Protein AF-A0A7G8D6Y9-F1 (afdb_monomer)

Solvent-accessible surface area (backbone atoms only — not comparable to full-atom values): 21996 Å² total; per-residue (Å²): 134,82,81,76,48,74,66,58,39,53,52,41,44,50,53,34,48,52,53,15,51,52,45,22,53,54,42,26,56,59,36,45,75,80,42,60,58,87,63,19,45,61,52,11,48,50,51,14,50,51,45,34,52,53,37,37,20,60,61,46,34,21,85,34,38,72,64,38,78,66,56,67,65,56,56,54,51,50,52,52,51,39,55,50,46,70,64,46,48,74,77,70,55,65,88,87,54,53,66,72,60,49,51,49,49,69,60,47,50,53,53,52,52,48,50,54,50,50,53,51,49,30,53,52,43,29,46,46,71,78,40,78,46,79,53,40,33,34,32,55,53,32,3,58,38,70,31,26,25,52,38,49,53,51,36,39,76,70,68,48,33,42,32,37,21,36,26,73,62,27,89,36,18,68,61,34,48,55,54,49,55,58,47,31,77,82,38,73,80,55,44,69,25,46,26,45,65,70,46,40,16,47,55,64,34,68,48,89,70,24,72,91,46,31,49,99,86,30,22,25,65,39,46,70,67,55,53,48,55,55,49,72,50,58,84,83,37,68,69,48,48,55,48,54,52,34,51,41,48,35,52,53,29,45,50,49,56,46,31,75,74,56,54,92,57,76,33,32,38,42,24,49,96,51,45,45,51,31,65,54,46,32,51,50,51,59,77,42,19,76,90,64,41,43,47,31,42,70,43,54,44,52,75,83,54,53,86,60,62,70,70,57,56,56,49,24,54,77,68,43,11,56,59,54,34,52,54,41,34,53,32,26,64,63,42,50,66,55,42,49,73,71,69,29,33,30,40,65,29,23,37,43,58,48,44,57,74,51,42,35,64,66,60,35,54,20,36,50,58,44,47,17,33,48,80,88,52,90,82,40,45,62,22,37,40,45,41,50,32,15,44,76,63,83,72,71,37,50,85,65,36,28,52,83,50,36,69,62,58,59,34,75,40,20,44,44,22,38,54,40,39,75,78,105

Secondary structure (DSSP, 8-state):
-----HHHHHHHHHHHHHHHHHHHHHHHHHHHTTS-HHHHHHHHHHHHHHHHHHHIIIIITHHHHTTPPPPHHHHHHHHHHHHHHHHHHHHHS-TTS-HHHHHHHHHHHHHHHHHHHHHHHHHHHHHHHH----PEEEEEEETS-HHHHHHHHHHHHTT--SEEEE-TTSTTHHHHHHHHHHHHHH-TT-EEEEEE--SSSB-SS-GGG-TTTB-TTSBB---HHHHHHHHHS-TT-HHHHHHHHHHHHHHHHHHHHHHHHHTTPPEEEEEGGGGGGSHHHHHHHHTTTTTTTEEEE-----PPPSS--HHHHHHHHHTTHHHHHHHHHHHHHHHHHHHHHTT-B-BS-EESSTTTT--SSHHHHHHHHHHHTPPPPTT-BPPEEEE----S--S-GGGGT-TTTHHHHT-THHHHHHHHHHH-

Sequence (424 aa):
MIPSTLSSRLSLYGLVGVAAAAVHALVLLALGLVMPLWLANPLAFLAASLAGYLGHARFTFRQETGGQRFARRWLVIQYAINLTVSGVLPLALPNSLGEPVRVAILVFTPTALNALIWSRAARFSRRRRDHLITPLRHADDLGLSPATNKAILELASLGRLDSSSLLVNGPVAAEGFHAWQKLKQTHPQLQICLHLCLTEGPSSADPALLPDLVDAHGYLKRSFGQWLLLSLLPRRHPSRIRIEKQLGLEIDAQIQKFRNFCADAPIHLDGHQHIHLVPIVLKAALARAADNGITWMRLTEEPLPTGLPLRFWGDAIRQLGLLKWLVLQLLSRKARPAIHRCGLASNQSFAGVLFTGQMAGAPMLAAWKELSSADPQPGSTPPLLLAHPAGPLDIDLATVGFAVSQPFAASTWRQREWRALQDL

Structure (mmCIF, N/CA/C/O backbone):
data_AF-A0A7G8D6Y9-F1
#
_entry.id   AF-A0A7G8D6Y9-F1
#
loop_
_atom_site.group_PDB
_atom_site.id
_atom_site.type_symbol
_atom_site.label_atom_id
_atom_site.label_alt_id
_atom_site.label_comp_id
_atom_site.label_asym_id
_atom_site.label_entity_id
_atom_site.label_seq_id
_atom_site.pdbx_PDB_ins_code
_atom_site.Cartn_x
_atom_site.Cartn_y
_atom_site.Cartn_z
_atom_site.occupancy
_atom_site.B_iso_or_equiv
_atom_site.auth_seq_id
_atom_site.auth_comp_id
_atom_site.auth_asym_id
_atom_site.auth_atom_id
_atom_site.pdbx_PDB_model_num
ATOM 1 N N . MET A 1 1 ? -22.930 3.797 35.785 1.00 41.94 1 MET A N 1
ATOM 2 C CA . MET A 1 1 ? -21.495 3.461 35.624 1.00 41.94 1 MET A CA 1
ATOM 3 C C . MET A 1 1 ? -20.682 4.595 36.218 1.00 41.94 1 MET A C 1
ATOM 5 O O . MET A 1 1 ? -20.773 5.703 35.715 1.00 41.94 1 MET A O 1
ATOM 9 N N . ILE A 1 2 ? -19.973 4.347 37.318 1.00 40.03 2 ILE A N 1
ATOM 10 C CA . ILE A 1 2 ? -19.264 5.398 38.060 1.00 40.03 2 ILE A CA 1
ATOM 11 C C . ILE A 1 2 ? -17.966 5.742 37.301 1.00 40.03 2 ILE A C 1
ATOM 13 O O . ILE A 1 2 ? -17.202 4.822 36.987 1.00 40.03 2 ILE A O 1
ATOM 17 N N . PRO A 1 3 ? -17.703 7.014 36.951 1.00 48.34 3 PRO A N 1
ATOM 18 C CA . PRO A 1 3 ? -16.403 7.419 36.424 1.00 48.34 3 PRO A CA 1
ATOM 19 C C . PRO A 1 3 ? -15.329 7.088 37.466 1.00 48.34 3 PRO A C 1
ATOM 21 O O . PRO A 1 3 ? -15.433 7.488 38.623 1.00 48.34 3 PRO A O 1
ATOM 24 N N . SER A 1 4 ? -14.317 6.305 37.085 1.00 59.28 4 SER A N 1
ATOM 25 C CA . SER A 1 4 ? -13.242 5.940 38.009 1.00 59.28 4 SER A CA 1
ATOM 26 C C . SER A 1 4 ? -12.487 7.213 38.393 1.00 59.28 4 SER A C 1
ATOM 28 O O . SER A 1 4 ? -11.866 7.832 37.525 1.00 59.28 4 SER A O 1
ATOM 30 N N . THR A 1 5 ? -12.518 7.613 39.664 1.00 74.94 5 THR A N 1
ATOM 31 C CA . THR A 1 5 ? -11.655 8.689 40.167 1.00 74.94 5 THR A CA 1
ATOM 32 C C . THR A 1 5 ? -10.188 8.309 39.943 1.00 74.94 5 THR A C 1
ATOM 34 O O . THR A 1 5 ? -9.851 7.121 39.916 1.00 74.94 5 THR A O 1
ATOM 37 N N . LEU A 1 6 ? -9.296 9.295 39.795 1.00 75.19 6 LEU A N 1
ATOM 38 C CA . LEU A 1 6 ? -7.853 9.053 39.640 1.00 75.19 6 LEU A CA 1
ATOM 39 C C . LEU A 1 6 ? -7.327 8.093 40.726 1.00 75.19 6 LEU A C 1
ATOM 41 O O . LEU A 1 6 ? -6.599 7.154 40.415 1.00 75.19 6 LEU A O 1
ATOM 45 N N . SER A 1 7 ? -7.804 8.263 41.963 1.00 77.50 7 SER A N 1
ATOM 46 C CA . SER A 1 7 ? -7.517 7.385 43.102 1.00 77.50 7 SER A CA 1
ATOM 47 C C . SER A 1 7 ? -7.891 5.919 42.832 1.00 77.50 7 SER A C 1
ATOM 49 O O . SER A 1 7 ? -7.029 5.046 42.887 1.00 77.50 7 SER A O 1
ATOM 51 N N . SER A 1 8 ? -9.130 5.639 42.406 1.00 82.12 8 SER A N 1
ATOM 52 C CA . SER A 1 8 ? -9.562 4.264 42.095 1.00 82.12 8 SER A CA 1
ATOM 53 C C . SER A 1 8 ? -8.742 3.606 40.976 1.00 82.12 8 SER A C 1
ATOM 55 O O . SER A 1 8 ? -8.470 2.405 41.015 1.00 82.12 8 SER A O 1
ATOM 57 N N . ARG A 1 9 ? -8.289 4.392 39.991 1.00 82.44 9 ARG A N 1
ATOM 58 C CA . ARG A 1 9 ? -7.438 3.908 38.898 1.00 82.44 9 ARG A CA 1
ATOM 59 C C . ARG A 1 9 ? -6.043 3.538 39.390 1.00 82.44 9 ARG A C 1
ATOM 61 O O . ARG A 1 9 ? -5.530 2.496 38.986 1.00 82.44 9 ARG A O 1
ATOM 68 N N . LEU A 1 10 ? -5.450 4.360 40.256 1.00 84.50 10 LEU A N 1
ATOM 69 C CA . LEU A 1 10 ? -4.170 4.057 40.896 1.00 84.50 10 LEU A CA 1
ATOM 70 C C . LEU A 1 10 ? -4.265 2.789 41.752 1.00 84.50 10 LEU A C 1
ATOM 72 O O . LEU A 1 10 ? -3.408 1.917 41.623 1.00 84.50 10 LEU A O 1
ATOM 76 N N . SER A 1 11 ? -5.333 2.629 42.539 1.00 87.56 11 SER A N 1
ATOM 77 C CA . SER A 1 11 ? -5.555 1.418 43.340 1.00 87.56 11 SER A CA 1
ATOM 78 C C . SER A 1 11 ? -5.666 0.162 42.471 1.00 87.56 11 SER A C 1
ATOM 80 O O . SER A 1 11 ? -4.997 -0.835 42.734 1.00 87.56 11 SER A O 1
ATOM 82 N N . LEU A 1 12 ? -6.456 0.211 41.391 1.00 87.81 12 LEU A N 1
ATOM 83 C CA . LEU A 1 12 ? -6.588 -0.912 40.458 1.00 87.81 12 LEU A CA 1
ATOM 84 C C . LEU A 1 12 ? -5.283 -1.214 39.717 1.00 87.81 12 LEU A C 1
ATOM 86 O O . LEU A 1 12 ? -4.982 -2.378 39.465 1.00 87.81 12 LEU A O 1
ATOM 90 N N . TYR A 1 13 ? -4.514 -0.187 39.346 1.00 89.19 13 TYR A N 1
ATOM 91 C CA . TYR A 1 13 ? -3.198 -0.376 38.739 1.00 89.19 13 TYR A CA 1
ATOM 92 C C . TYR A 1 13 ? -2.253 -1.099 39.708 1.00 89.19 13 TYR A C 1
ATOM 94 O O . TYR A 1 13 ? -1.625 -2.083 39.320 1.00 89.19 13 TYR A O 1
ATOM 102 N N . GLY A 1 14 ? -2.208 -0.659 40.971 1.00 88.50 14 GLY A N 1
ATOM 103 C CA . GLY A 1 14 ? -1.413 -1.289 42.024 1.00 88.50 14 GLY A CA 1
ATOM 104 C C . GLY A 1 14 ? -1.797 -2.750 42.259 1.00 88.50 14 GLY A C 1
ATOM 105 O O . GLY A 1 14 ? -0.924 -3.613 42.267 1.00 88.50 14 GLY A O 1
ATOM 106 N N . LEU A 1 15 ? -3.096 -3.052 42.354 1.00 92.69 15 LEU A N 1
ATOM 107 C CA . LEU A 1 15 ? -3.588 -4.418 42.570 1.00 92.69 15 LEU A CA 1
ATOM 108 C C . LEU A 1 15 ? -3.214 -5.358 41.415 1.00 92.69 15 LEU A C 1
ATOM 110 O O . LEU A 1 15 ? -2.741 -6.470 41.650 1.00 92.69 15 LEU A O 1
ATOM 114 N N . VAL A 1 16 ? -3.361 -4.903 40.165 1.00 91.62 16 VAL A N 1
ATOM 115 C CA . VAL A 1 16 ? -2.904 -5.669 38.992 1.00 91.62 16 VAL A CA 1
ATOM 116 C C . VAL A 1 16 ? -1.384 -5.868 39.025 1.00 91.62 16 VAL A C 1
ATOM 118 O O . VAL A 1 16 ? -0.911 -6.955 38.696 1.00 91.62 16 VAL A O 1
ATOM 121 N N . GLY A 1 17 ? -0.624 -4.858 39.458 1.00 90.62 17 GLY A N 1
ATOM 122 C CA . GLY A 1 17 ? 0.826 -4.953 39.638 1.00 90.62 17 GLY A CA 1
ATOM 123 C C . GLY A 1 17 ? 1.236 -6.017 40.661 1.00 90.62 17 GLY A C 1
ATOM 124 O O . GLY A 1 17 ? 2.097 -6.842 40.364 1.00 90.62 17 GLY A O 1
ATOM 125 N N . VAL A 1 18 ? 0.576 -6.061 41.824 1.00 92.12 18 VAL A N 1
ATOM 126 C CA . VAL A 1 18 ? 0.811 -7.086 42.860 1.00 92.12 18 VAL A CA 1
ATOM 127 C C . VAL A 1 18 ? 0.503 -8.485 42.325 1.00 92.12 18 VAL A C 1
ATOM 129 O O . VAL A 1 18 ? 1.306 -9.401 42.494 1.00 92.12 18 VAL A O 1
ATOM 132 N N . ALA A 1 19 ? -0.618 -8.651 41.619 1.00 92.94 19 ALA A N 1
ATOM 133 C CA . ALA A 1 19 ? -0.965 -9.930 41.007 1.00 92.94 19 ALA A CA 1
ATOM 134 C C . ALA A 1 19 ? 0.077 -10.372 39.961 1.00 92.94 19 ALA A C 1
ATOM 136 O O . ALA A 1 19 ? 0.481 -11.533 39.943 1.00 92.94 19 ALA A O 1
ATOM 137 N N . ALA A 1 20 ? 0.559 -9.451 39.120 1.00 92.44 20 ALA A N 1
ATOM 138 C CA . ALA A 1 20 ? 1.613 -9.740 38.149 1.00 92.44 20 ALA A CA 1
ATOM 139 C C . ALA A 1 20 ? 2.939 -10.134 38.829 1.00 92.44 20 ALA A C 1
ATOM 141 O O . ALA A 1 20 ? 3.606 -11.059 38.366 1.00 92.44 20 ALA A O 1
ATOM 142 N N . ALA A 1 21 ? 3.296 -9.492 39.946 1.00 90.44 21 ALA A N 1
ATOM 143 C CA . ALA A 1 21 ? 4.471 -9.853 40.740 1.00 90.44 21 ALA A CA 1
ATOM 144 C C . ALA A 1 21 ? 4.339 -11.246 41.382 1.00 90.44 21 ALA A C 1
ATOM 146 O O . ALA A 1 21 ? 5.299 -12.015 41.383 1.00 90.44 21 ALA A O 1
ATOM 147 N N . ALA A 1 22 ? 3.147 -11.617 41.859 1.00 93.25 22 ALA A N 1
ATOM 148 C CA . ALA A 1 22 ? 2.888 -12.966 42.360 1.00 93.25 22 ALA A CA 1
ATOM 149 C C . ALA A 1 22 ? 3.036 -14.022 41.249 1.00 93.25 22 ALA A C 1
ATOM 151 O O . ALA A 1 22 ? 3.679 -15.050 41.456 1.00 93.25 22 ALA A O 1
ATOM 152 N N . VAL A 1 23 ? 2.519 -13.743 40.043 1.00 94.38 23 VAL A N 1
ATOM 153 C CA . VAL A 1 23 ? 2.717 -14.606 38.864 1.00 94.38 23 VAL A CA 1
ATOM 154 C C . VAL A 1 23 ? 4.202 -14.751 38.533 1.00 94.38 23 VAL A C 1
ATOM 156 O O . VAL A 1 23 ? 4.654 -15.867 38.288 1.00 94.38 23 VAL A O 1
ATOM 159 N N . HIS A 1 24 ? 4.971 -13.656 38.570 1.00 93.81 24 HIS A N 1
ATOM 160 C CA . HIS A 1 24 ? 6.421 -13.706 38.381 1.00 93.81 24 HIS A CA 1
ATOM 161 C C . HIS A 1 24 ? 7.084 -14.677 39.361 1.00 93.81 24 HIS A C 1
ATOM 163 O O . HIS A 1 24 ? 7.788 -15.591 38.943 1.00 93.81 24 HIS A O 1
ATOM 169 N N . ALA A 1 25 ? 6.838 -14.493 40.662 1.00 92.25 25 ALA A N 1
ATOM 170 C CA . ALA A 1 25 ? 7.459 -15.289 41.713 1.00 92.25 25 ALA A CA 1
ATOM 171 C C . ALA A 1 25 ? 7.123 -16.782 41.575 1.00 92.25 25 ALA A C 1
ATOM 173 O O . ALA A 1 25 ? 8.022 -17.618 41.611 1.00 92.25 25 ALA A O 1
ATOM 174 N N . LEU A 1 26 ? 5.849 -17.116 41.349 1.00 95.75 26 LEU A N 1
ATOM 175 C CA . LEU A 1 26 ? 5.402 -18.503 41.210 1.00 95.75 26 LEU A CA 1
ATOM 176 C C . LEU A 1 26 ? 6.003 -19.188 39.977 1.00 95.75 26 LEU A C 1
ATOM 178 O O . LEU A 1 26 ? 6.491 -20.312 40.079 1.00 95.75 26 LEU A O 1
ATOM 182 N N . VAL A 1 27 ? 6.002 -18.516 38.821 1.00 94.00 27 VAL A N 1
ATOM 183 C CA . VAL A 1 27 ? 6.564 -19.081 37.584 1.00 94.00 27 VAL A CA 1
ATOM 184 C C . VAL A 1 27 ? 8.082 -19.211 37.686 1.00 94.00 27 VAL A C 1
ATOM 186 O O . VAL A 1 27 ? 8.628 -20.219 37.247 1.00 94.00 27 VAL A O 1
ATOM 189 N N . LEU A 1 28 ? 8.765 -18.239 38.298 1.00 94.31 28 LEU A N 1
ATOM 190 C CA . LEU A 1 28 ? 10.210 -18.302 38.514 1.00 94.31 28 LEU A CA 1
ATOM 191 C C . LEU A 1 28 ? 10.593 -19.484 39.407 1.00 94.31 28 LEU A C 1
ATOM 193 O O . LEU A 1 28 ? 11.504 -20.228 39.054 1.00 94.31 28 LEU A O 1
ATOM 197 N N . LEU A 1 29 ? 9.886 -19.676 40.526 1.00 94.19 29 LEU A N 1
ATOM 198 C CA . LEU A 1 29 ? 10.114 -20.810 41.422 1.00 94.19 29 LEU A CA 1
ATOM 199 C C . LEU A 1 29 ? 9.868 -22.138 40.702 1.00 94.19 29 LEU A C 1
ATOM 201 O O . LEU A 1 29 ? 10.716 -23.018 40.766 1.00 94.19 29 LEU A O 1
ATOM 205 N N . ALA A 1 30 ? 8.758 -22.266 39.970 1.00 94.94 30 ALA A N 1
ATOM 206 C CA . A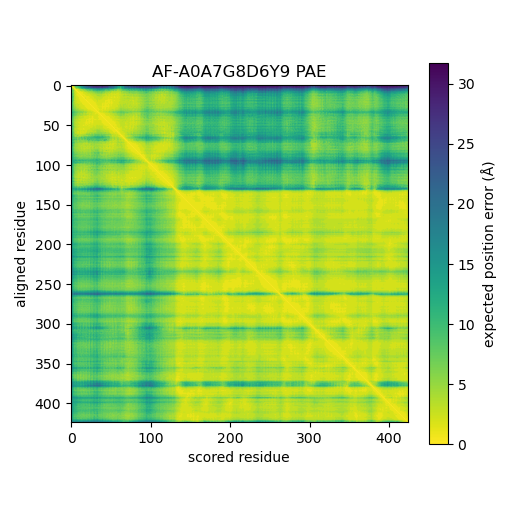LA A 1 30 ? 8.422 -23.495 39.254 1.00 94.94 30 ALA A CA 1
ATOM 207 C C . ALA A 1 30 ? 9.428 -23.830 38.139 1.00 94.94 30 ALA A C 1
ATOM 209 O O . ALA A 1 30 ? 9.890 -24.965 38.045 1.00 94.94 30 ALA A O 1
ATOM 210 N N . LEU A 1 31 ? 9.797 -22.853 37.303 1.00 94.38 31 LEU A N 1
ATOM 211 C CA . LEU A 1 31 ? 10.774 -23.061 36.230 1.00 94.38 31 LEU A CA 1
ATOM 212 C C . LEU A 1 31 ? 12.187 -23.273 36.782 1.00 94.38 31 LEU A C 1
ATOM 214 O O . LEU A 1 31 ? 12.927 -24.087 36.239 1.00 94.38 31 LEU A O 1
ATOM 218 N N . GLY A 1 32 ? 12.550 -22.607 37.879 1.00 93.06 32 GLY A N 1
ATOM 219 C CA . GLY A 1 32 ? 13.843 -22.777 38.545 1.00 93.06 32 GLY A CA 1
ATOM 220 C C . GLY A 1 32 ? 14.113 -24.204 39.037 1.00 93.06 32 GLY A C 1
ATOM 221 O O . GLY A 1 32 ? 15.271 -24.562 39.226 1.00 93.06 32 GLY A O 1
ATOM 222 N N . LEU A 1 33 ? 13.073 -25.035 39.188 1.00 95.44 33 LEU A N 1
ATOM 223 C CA . LEU A 1 33 ? 13.215 -26.464 39.498 1.00 95.44 33 LEU A CA 1
ATOM 224 C C . LEU A 1 33 ? 13.700 -27.298 38.303 1.00 95.44 33 LEU A C 1
ATOM 226 O O . LEU A 1 33 ? 14.239 -28.383 38.502 1.00 95.44 33 LEU A O 1
ATOM 230 N N . VAL A 1 34 ? 13.485 -26.828 37.070 1.00 96.19 34 VAL A N 1
ATOM 231 C CA . VAL A 1 34 ? 13.711 -27.608 35.837 1.00 96.19 34 VAL A CA 1
ATOM 232 C C . VAL A 1 34 ? 14.691 -26.954 34.861 1.00 96.19 34 VAL A C 1
ATOM 234 O O . VAL A 1 34 ? 15.109 -27.590 33.897 1.00 96.19 34 VAL A O 1
ATOM 237 N N . MET A 1 35 ? 15.059 -25.688 35.071 1.00 95.25 35 MET A N 1
ATOM 238 C CA . MET A 1 35 ? 15.987 -24.953 34.210 1.00 95.25 35 MET A CA 1
ATOM 239 C C . MET A 1 35 ? 16.761 -23.886 35.001 1.00 95.25 35 MET A C 1
ATOM 241 O O . MET A 1 35 ? 16.292 -23.431 36.046 1.00 95.25 35 MET A O 1
ATOM 245 N N . PRO A 1 36 ? 17.936 -23.441 34.520 1.00 94.75 36 PRO A N 1
ATOM 246 C CA . PRO A 1 36 ? 18.732 -22.452 35.236 1.00 94.75 36 PRO A CA 1
ATOM 247 C C . PRO A 1 36 ? 18.025 -21.091 35.323 1.00 94.75 36 PRO A C 1
ATOM 249 O O . PRO A 1 36 ? 17.314 -20.675 34.404 1.00 94.75 36 PRO A O 1
ATOM 252 N N . LEU A 1 37 ? 18.280 -20.353 36.410 1.00 89.25 37 LEU A N 1
ATOM 253 C CA . LEU A 1 37 ? 17.609 -19.079 36.710 1.00 89.25 37 LEU A CA 1
ATOM 254 C C . LEU A 1 37 ? 17.765 -18.021 35.611 1.00 89.25 37 LEU A C 1
ATOM 256 O O . LEU A 1 37 ? 16.837 -17.251 35.376 1.00 89.25 37 LEU A O 1
ATOM 260 N N . TRP A 1 38 ? 18.899 -17.998 34.905 1.00 86.69 38 TRP A N 1
ATOM 261 C CA . TRP A 1 38 ? 19.117 -17.055 33.803 1.00 86.69 38 TRP A CA 1
ATOM 262 C C . TRP A 1 38 ? 18.139 -17.272 32.636 1.00 86.69 38 TRP A C 1
ATOM 264 O O . TRP A 1 38 ? 17.837 -16.322 31.917 1.00 86.69 38 TRP A O 1
ATOM 274 N N . LEU A 1 39 ? 17.606 -18.490 32.479 1.00 88.31 39 LEU A N 1
ATOM 275 C CA . LEU A 1 39 ? 16.579 -18.830 31.494 1.00 88.31 39 LEU A CA 1
ATOM 276 C C . LEU A 1 39 ? 15.163 -18.744 32.087 1.00 88.31 39 LEU A C 1
ATOM 278 O O . LEU A 1 39 ? 14.251 -18.235 31.435 1.00 88.31 39 LEU A O 1
ATOM 282 N N . ALA A 1 40 ? 14.981 -19.185 33.336 1.00 89.88 40 ALA A N 1
ATOM 283 C CA . ALA A 1 40 ? 13.693 -19.136 34.029 1.00 89.88 40 ALA A CA 1
ATOM 284 C C . ALA A 1 40 ? 13.193 -17.696 34.249 1.00 89.88 40 ALA A C 1
ATOM 286 O O . ALA A 1 40 ? 12.002 -17.423 34.099 1.00 89.88 40 ALA A O 1
ATOM 287 N N . ASN A 1 41 ? 14.093 -16.762 34.572 1.00 88.94 41 ASN A N 1
ATOM 288 C CA . ASN A 1 41 ? 13.740 -15.388 34.927 1.00 88.94 41 ASN A CA 1
ATOM 289 C C . ASN A 1 41 ? 13.102 -14.596 33.766 1.00 88.94 41 ASN A C 1
ATOM 291 O O . ASN A 1 41 ? 12.006 -14.070 33.959 1.00 88.94 41 ASN A O 1
ATOM 295 N N . PRO A 1 42 ? 13.660 -14.565 32.537 1.00 88.12 42 PRO A N 1
ATOM 296 C CA . PRO A 1 42 ? 12.975 -13.956 31.392 1.00 88.12 42 PRO A CA 1
ATOM 297 C C . PRO A 1 42 ? 11.589 -14.559 31.104 1.00 88.12 42 PRO A C 1
ATOM 299 O O . PRO A 1 42 ? 10.652 -13.832 30.774 1.00 88.12 42 PRO A O 1
ATOM 302 N N . LEU A 1 43 ? 11.422 -15.878 31.268 1.00 90.44 43 LEU A N 1
ATOM 303 C CA . LEU A 1 43 ? 10.140 -16.560 31.044 1.00 90.44 43 LEU A CA 1
ATOM 304 C C . LEU A 1 43 ? 9.098 -16.217 32.119 1.00 90.44 43 LEU A C 1
ATOM 306 O O . LEU A 1 43 ? 7.943 -15.932 31.793 1.00 90.44 43 LEU A O 1
ATOM 310 N N . ALA A 1 44 ? 9.504 -16.170 33.387 1.00 89.25 44 ALA A N 1
ATOM 311 C CA . ALA A 1 44 ? 8.665 -15.690 34.482 1.00 89.25 44 ALA A CA 1
ATOM 312 C C . ALA A 1 44 ? 8.263 -14.221 34.283 1.00 89.25 44 ALA A C 1
ATOM 314 O O . ALA A 1 44 ? 7.107 -13.843 34.497 1.00 89.25 44 ALA A O 1
ATOM 315 N N . PHE A 1 45 ? 9.186 -13.401 33.780 1.00 89.81 45 PHE A N 1
ATOM 316 C CA . PHE A 1 45 ? 8.937 -12.009 33.422 1.00 89.81 45 PHE A CA 1
ATOM 317 C C . PHE A 1 45 ? 7.930 -11.855 32.277 1.00 89.81 45 PHE A C 1
ATOM 319 O O . PHE A 1 45 ? 7.049 -10.987 32.322 1.00 89.81 45 PHE A O 1
ATOM 326 N N . LEU A 1 46 ? 7.993 -12.731 31.272 1.00 90.44 46 LEU A N 1
ATOM 327 C CA . LEU A 1 46 ? 7.002 -12.784 30.199 1.00 90.44 46 LEU A CA 1
ATOM 328 C C . LEU A 1 46 ? 5.611 -13.147 30.741 1.00 90.44 46 LEU A C 1
ATOM 330 O O . LEU A 1 46 ? 4.626 -12.500 30.376 1.00 90.44 46 LEU A O 1
ATOM 334 N N . ALA A 1 47 ? 5.525 -14.131 31.642 1.00 91.25 47 ALA A N 1
ATOM 335 C CA . ALA A 1 47 ? 4.270 -14.530 32.280 1.00 91.25 47 ALA A CA 1
ATOM 336 C C . ALA A 1 47 ? 3.653 -13.389 33.108 1.00 91.25 47 ALA A C 1
ATOM 338 O O . ALA A 1 47 ? 2.463 -13.093 32.972 1.00 91.25 47 ALA A O 1
ATOM 339 N N . ALA A 1 48 ? 4.467 -12.681 33.893 1.00 91.06 48 ALA A N 1
ATOM 340 C CA . ALA A 1 48 ? 4.041 -11.496 34.636 1.00 91.06 48 ALA A CA 1
ATOM 341 C C . ALA A 1 48 ? 3.566 -10.364 33.708 1.00 91.06 48 ALA A C 1
ATOM 343 O O . ALA A 1 48 ? 2.534 -9.738 33.956 1.00 91.06 48 ALA A O 1
ATOM 344 N N . SER A 1 49 ? 4.268 -10.137 32.593 1.00 90.00 49 SER A N 1
ATOM 345 C CA . SER A 1 49 ? 3.884 -9.141 31.581 1.00 90.00 49 SER A CA 1
ATOM 346 C C . SER A 1 49 ? 2.537 -9.481 30.928 1.00 90.00 49 SER A C 1
ATOM 348 O O . SER A 1 49 ? 1.697 -8.599 30.742 1.00 90.00 49 SER A O 1
ATOM 350 N N . LEU A 1 50 ? 2.283 -10.764 30.642 1.00 90.25 50 LEU A N 1
ATOM 351 C CA . LEU A 1 50 ? 0.993 -11.258 30.148 1.00 90.25 50 LEU A CA 1
ATOM 352 C C . LEU A 1 50 ? -0.133 -11.059 31.172 1.00 90.25 50 LEU A C 1
ATOM 354 O O . LEU A 1 50 ? -1.213 -10.583 30.806 1.00 90.25 50 LEU A O 1
ATOM 358 N N . ALA A 1 51 ? 0.118 -11.381 32.444 1.00 90.69 51 ALA A N 1
ATOM 359 C CA . ALA A 1 51 ? -0.835 -11.167 33.531 1.00 90.69 51 ALA A CA 1
ATOM 360 C C . ALA A 1 51 ? -1.188 -9.678 33.679 1.00 90.69 51 ALA A C 1
ATOM 362 O O . ALA A 1 51 ? -2.368 -9.324 33.707 1.00 90.69 51 ALA A O 1
ATOM 363 N N . GLY A 1 52 ? -0.180 -8.799 33.665 1.00 89.56 52 GLY A N 1
ATOM 364 C CA . GLY A 1 52 ? -0.363 -7.347 33.675 1.00 89.56 52 GLY A CA 1
ATOM 365 C C . GLY A 1 52 ? -1.161 -6.847 32.468 1.00 89.56 52 GLY A C 1
ATOM 366 O O . GLY A 1 52 ? -2.133 -6.115 32.635 1.00 89.56 52 GLY A O 1
ATOM 367 N N . TYR A 1 53 ? -0.825 -7.292 31.253 1.00 88.00 53 TYR A N 1
ATOM 368 C CA . TYR A 1 53 ? -1.553 -6.942 30.024 1.00 88.00 53 TYR A CA 1
ATOM 369 C C . TYR A 1 53 ? -3.045 -7.288 30.106 1.00 88.00 53 TYR A C 1
ATOM 371 O O . TYR A 1 53 ? -3.895 -6.456 29.775 1.00 88.00 53 TYR A O 1
ATOM 379 N N . LEU A 1 54 ? -3.379 -8.502 30.557 1.00 88.44 54 LEU A N 1
ATOM 380 C CA . LEU A 1 54 ? -4.769 -8.945 30.688 1.00 88.44 54 LEU A CA 1
ATOM 381 C C . LEU A 1 54 ? -5.486 -8.215 31.829 1.00 88.44 54 LEU A C 1
ATOM 383 O O . LEU A 1 54 ? -6.618 -7.759 31.647 1.00 88.44 54 LEU A O 1
ATOM 387 N N . GLY A 1 55 ? -4.823 -8.064 32.977 1.00 88.69 55 GLY A N 1
ATOM 388 C CA . GLY A 1 55 ? -5.368 -7.393 34.153 1.00 88.69 55 GLY A CA 1
ATOM 389 C C . GLY A 1 55 ? -5.659 -5.916 33.892 1.00 88.69 55 GLY A C 1
ATOM 390 O O . GLY A 1 55 ? -6.768 -5.445 34.142 1.00 88.69 55 GLY A O 1
ATOM 391 N N . HIS A 1 56 ? -4.716 -5.189 33.296 1.00 89.94 56 HIS A N 1
ATOM 392 C CA . HIS A 1 56 ? -4.898 -3.778 32.972 1.00 89.94 56 HIS A CA 1
ATOM 393 C C . HIS A 1 56 ? -5.973 -3.563 31.906 1.00 89.94 56 HIS A C 1
ATOM 395 O O . HIS A 1 56 ? -6.770 -2.634 32.036 1.00 89.94 56 HIS A O 1
ATOM 401 N N . ALA A 1 57 ? -6.056 -4.427 30.888 1.00 85.00 57 ALA A N 1
ATOM 402 C CA . ALA A 1 57 ? -7.105 -4.332 29.873 1.00 85.00 57 ALA A CA 1
ATOM 403 C C . ALA A 1 57 ? -8.508 -4.581 30.453 1.00 85.00 57 ALA A C 1
ATOM 405 O O . ALA A 1 57 ? -9.474 -3.944 30.023 1.00 85.00 57 ALA A O 1
ATOM 406 N N . ARG A 1 58 ? -8.627 -5.506 31.417 1.00 87.25 58 ARG A N 1
ATOM 407 C CA . ARG A 1 58 ? -9.914 -5.932 31.984 1.00 87.25 58 ARG A CA 1
ATOM 408 C C . ARG A 1 58 ? -10.384 -5.100 33.172 1.00 87.25 58 ARG A C 1
ATOM 410 O O . ARG A 1 58 ? -11.593 -4.947 33.333 1.00 87.25 58 ARG A O 1
ATOM 417 N N . PHE A 1 59 ? -9.468 -4.580 33.982 1.00 87.75 59 PHE A N 1
ATOM 418 C CA . PHE A 1 59 ? -9.796 -3.880 35.223 1.00 87.75 59 PHE A CA 1
ATOM 419 C C . PHE A 1 59 ? -9.389 -2.409 35.161 1.00 87.75 59 PHE A C 1
ATOM 421 O O . PHE A 1 59 ? -10.260 -1.543 35.171 1.00 87.75 59 PHE A O 1
ATOM 428 N N . THR A 1 60 ? -8.092 -2.115 35.032 1.00 84.25 60 THR A N 1
ATOM 429 C CA . THR A 1 60 ? -7.565 -0.744 35.171 1.00 84.25 60 THR A CA 1
ATOM 430 C C . THR A 1 60 ? -8.044 0.216 34.078 1.00 84.25 60 THR A C 1
ATOM 432 O O . THR A 1 60 ? -8.393 1.353 34.377 1.00 84.25 60 THR A O 1
ATOM 435 N N . PHE A 1 61 ? -8.077 -0.236 32.823 1.00 85.19 61 PHE A N 1
ATOM 436 C CA . PHE A 1 61 ? -8.417 0.582 31.651 1.00 85.19 61 PHE A CA 1
ATOM 437 C C . PHE A 1 61 ? -9.646 0.051 30.907 1.00 85.19 61 PHE A C 1
ATOM 439 O O . PHE A 1 61 ? -9.801 0.257 29.704 1.00 85.19 61 PHE A O 1
ATOM 446 N N . ARG A 1 62 ? -10.535 -0.664 31.612 1.00 83.94 62 ARG A N 1
ATOM 447 C CA . ARG A 1 62 ? -11.741 -1.267 31.020 1.00 83.94 62 ARG A CA 1
ATOM 448 C C . ARG A 1 62 ? -12.614 -0.234 30.310 1.00 83.94 62 ARG A C 1
ATOM 450 O O . ARG A 1 62 ? -13.212 -0.537 29.278 1.00 83.94 62 ARG A O 1
ATOM 457 N N . GLN A 1 63 ? -12.699 0.973 30.874 1.00 82.19 63 GLN A N 1
ATOM 458 C CA . GLN A 1 63 ? -13.480 2.064 30.299 1.00 82.19 63 GLN A CA 1
ATOM 459 C C . GLN A 1 63 ? -12.911 2.495 28.950 1.00 82.19 63 GLN A C 1
ATOM 461 O O . GLN A 1 63 ? -13.693 2.690 28.028 1.00 82.19 63 GLN A O 1
ATOM 466 N N . GLU A 1 64 ? -11.585 2.578 28.809 1.00 81.75 64 GLU A N 1
ATOM 467 C CA . GLU A 1 64 ? -10.874 2.939 27.579 1.00 81.75 64 GLU A CA 1
ATOM 468 C C . GLU A 1 64 ? -10.808 1.814 26.542 1.00 81.75 64 GLU A C 1
ATOM 470 O O . GLU A 1 64 ? -10.794 2.089 25.343 1.00 81.75 64 GLU A O 1
ATOM 475 N N . THR A 1 65 ? -10.759 0.553 26.972 1.00 79.06 65 THR A N 1
ATOM 476 C CA . THR A 1 65 ? -10.701 -0.601 26.061 1.00 79.06 65 THR A CA 1
ATOM 477 C C . THR A 1 65 ? -12.078 -1.104 25.640 1.00 79.06 65 THR A C 1
ATOM 479 O O . THR A 1 65 ? -12.192 -1.844 24.665 1.00 79.06 65 THR A O 1
ATOM 482 N N . GLY A 1 66 ? -13.136 -0.759 26.379 1.00 78.50 66 GLY A N 1
ATOM 483 C CA . GLY A 1 66 ? -14.474 -1.318 26.168 1.00 78.50 66 GLY A CA 1
ATOM 484 C C . GLY A 1 66 ? -14.543 -2.807 26.485 1.00 78.50 66 GLY A C 1
ATOM 485 O O . GLY A 1 66 ? -15.368 -3.517 25.922 1.00 78.50 66 GLY A O 1
ATOM 486 N N . GLY A 1 67 ? -13.638 -3.298 27.338 1.00 74.94 67 GLY A N 1
ATOM 487 C CA . GLY A 1 67 ? -13.506 -4.720 27.654 1.00 74.94 67 GLY A CA 1
ATOM 488 C C . GLY A 1 67 ? -12.732 -5.541 26.617 1.00 74.94 67 GLY A C 1
ATOM 489 O O . GLY A 1 67 ? -12.608 -6.752 26.790 1.00 74.94 67 GLY A O 1
ATOM 490 N N . GLN A 1 68 ? -12.190 -4.911 25.572 1.00 79.94 68 GLN A N 1
ATOM 491 C CA . GLN A 1 68 ? -11.321 -5.566 24.594 1.00 79.94 68 GLN A CA 1
ATOM 492 C C . GLN A 1 68 ? -9.873 -5.656 25.095 1.00 79.94 68 GLN A C 1
ATOM 494 O O . GLN A 1 68 ? -9.449 -4.944 26.006 1.00 79.94 68 GLN A O 1
ATOM 499 N N . ARG A 1 69 ? -9.081 -6.540 24.481 1.00 83.56 69 ARG A N 1
ATOM 500 C CA . ARG A 1 69 ? -7.636 -6.624 24.744 1.00 83.56 69 ARG A CA 1
ATOM 501 C C . ARG A 1 69 ? -6.910 -5.435 24.104 1.00 83.56 69 ARG A C 1
ATOM 503 O O . ARG A 1 69 ? -7.323 -4.958 23.047 1.00 83.56 69 ARG A O 1
ATOM 510 N N . PHE A 1 70 ? -5.795 -5.000 24.697 1.00 83.25 70 PHE A N 1
ATOM 511 C CA . PHE A 1 70 ? -4.909 -4.029 24.049 1.00 83.25 70 PHE A CA 1
ATOM 512 C C . PHE A 1 70 ? -4.357 -4.573 22.720 1.00 83.25 70 PHE A C 1
ATOM 514 O O . PHE A 1 70 ? -4.378 -5.770 22.443 1.00 83.25 70 PHE A O 1
ATOM 521 N N . ALA A 1 71 ? -3.810 -3.702 21.874 1.00 82.12 71 ALA A N 1
ATOM 522 C CA . ALA A 1 71 ? -3.029 -4.178 20.737 1.00 82.12 71 ALA A CA 1
ATOM 523 C C . ALA A 1 71 ? -1.774 -4.920 21.235 1.00 82.12 71 ALA A C 1
ATOM 525 O O . ALA A 1 71 ? -1.021 -4.380 22.045 1.00 82.12 71 ALA A O 1
ATOM 526 N N . ARG A 1 72 ? -1.513 -6.129 20.715 1.00 85.56 72 ARG A N 1
ATOM 527 C CA . ARG A 1 72 ? -0.396 -6.997 21.153 1.00 85.56 72 ARG A CA 1
ATOM 528 C C . ARG A 1 72 ? 0.977 -6.321 21.093 1.00 85.56 72 ARG A C 1
ATOM 530 O O . ARG A 1 72 ? 1.834 -6.630 21.910 1.00 85.56 72 ARG A O 1
ATOM 537 N N . ARG A 1 73 ? 1.175 -5.357 20.186 1.00 84.44 73 ARG A N 1
ATOM 538 C CA . ARG A 1 73 ? 2.414 -4.564 20.104 1.00 84.44 73 ARG A CA 1
ATOM 539 C C . ARG A 1 73 ? 2.780 -3.875 21.422 1.00 84.44 73 ARG A C 1
ATOM 541 O O . ARG A 1 73 ? 3.957 -3.748 21.714 1.00 84.44 73 ARG A O 1
ATOM 548 N N . TRP A 1 74 ? 1.796 -3.481 22.235 1.00 87.75 74 TRP A N 1
ATOM 549 C CA . TRP A 1 74 ? 2.052 -2.863 23.539 1.00 87.75 74 TRP A CA 1
ATOM 550 C C . TRP A 1 74 ? 2.675 -3.838 24.533 1.00 87.75 74 TRP A C 1
ATOM 552 O O . TRP A 1 74 ? 3.584 -3.442 25.249 1.00 87.75 74 TRP A O 1
ATOM 562 N N . LEU A 1 75 ? 2.255 -5.108 24.518 1.00 88.31 75 LEU A N 1
ATOM 563 C CA . LEU A 1 75 ? 2.885 -6.163 25.314 1.00 88.31 75 LEU A CA 1
ATOM 564 C C . LEU A 1 75 ? 4.331 -6.404 24.864 1.00 88.31 75 LEU A C 1
ATOM 566 O O . LEU A 1 75 ? 5.217 -6.508 25.700 1.00 88.31 75 LEU A O 1
ATOM 570 N N . VAL A 1 76 ? 4.579 -6.458 23.551 1.00 87.06 76 VAL A N 1
ATOM 571 C CA . VAL A 1 76 ? 5.939 -6.655 23.014 1.00 87.06 76 VAL A CA 1
ATOM 572 C C . VAL A 1 76 ? 6.852 -5.488 23.396 1.00 87.06 76 VAL A C 1
ATOM 574 O O . VAL A 1 76 ? 7.954 -5.714 23.884 1.00 87.06 76 VAL A O 1
ATOM 577 N N . ILE A 1 77 ? 6.380 -4.246 23.230 1.00 87.25 77 ILE A N 1
ATOM 578 C CA . ILE A 1 77 ? 7.111 -3.033 23.627 1.00 87.25 77 ILE A CA 1
ATOM 579 C C . ILE A 1 77 ? 7.409 -3.052 25.128 1.00 87.25 77 ILE A C 1
ATOM 581 O O . ILE A 1 77 ? 8.543 -2.810 25.525 1.00 87.25 77 ILE A O 1
ATOM 585 N N . GLN A 1 78 ? 6.409 -3.362 25.952 1.00 91.75 78 GLN A N 1
ATOM 586 C CA . GLN A 1 78 ? 6.557 -3.456 27.400 1.00 91.75 78 GLN A CA 1
ATOM 587 C C . GLN A 1 78 ? 7.605 -4.500 27.795 1.00 91.75 78 GLN A C 1
ATOM 589 O O . GLN A 1 78 ? 8.509 -4.199 28.568 1.00 91.75 78 GLN A O 1
ATOM 594 N N . TYR A 1 79 ? 7.498 -5.710 27.247 1.00 90.94 79 TYR A N 1
ATOM 595 C CA . TYR A 1 79 ? 8.415 -6.803 27.544 1.00 90.94 79 TYR A CA 1
ATOM 596 C C . TYR A 1 79 ? 9.852 -6.457 27.136 1.00 90.94 79 TYR A C 1
ATOM 598 O O . TYR A 1 79 ? 10.765 -6.605 27.944 1.00 90.94 79 TYR A O 1
ATOM 606 N N . ALA A 1 80 ? 10.048 -5.917 25.929 1.00 89.69 80 ALA A N 1
ATOM 607 C CA . ALA A 1 80 ? 11.364 -5.513 25.442 1.00 89.69 80 ALA A CA 1
ATOM 608 C C . ALA A 1 80 ? 11.974 -4.376 26.276 1.00 89.69 80 ALA A C 1
ATOM 610 O O . ALA A 1 80 ? 13.132 -4.466 26.670 1.00 89.69 80 ALA A O 1
ATOM 611 N N . ILE A 1 81 ? 11.201 -3.326 26.584 1.00 89.25 81 ILE A N 1
ATOM 612 C CA . ILE A 1 81 ? 11.673 -2.212 27.422 1.00 89.25 81 ILE A CA 1
ATOM 613 C C . ILE A 1 81 ? 12.070 -2.722 28.799 1.00 89.25 81 ILE A C 1
ATOM 615 O O . ILE A 1 81 ? 13.139 -2.369 29.282 1.00 89.25 81 ILE A O 1
ATOM 619 N N . ASN A 1 82 ? 11.246 -3.561 29.420 1.00 89.44 82 ASN A N 1
ATOM 620 C CA . ASN A 1 82 ? 11.553 -4.071 30.745 1.00 89.44 82 ASN A CA 1
ATOM 621 C C . ASN A 1 82 ? 12.788 -4.968 30.743 1.00 89.44 82 ASN A C 1
ATOM 623 O O . ASN A 1 82 ? 13.632 -4.799 31.611 1.00 89.44 82 ASN A O 1
ATOM 627 N N . LEU A 1 83 ? 12.940 -5.863 29.762 1.00 88.50 83 LEU A N 1
ATOM 628 C CA . LEU A 1 83 ? 14.130 -6.707 29.663 1.00 88.50 83 LEU A CA 1
ATOM 629 C C . LEU A 1 83 ? 15.399 -5.854 29.508 1.00 88.50 83 LEU A C 1
ATOM 631 O O . LEU A 1 83 ? 16.386 -6.076 30.206 1.00 88.50 83 LEU A O 1
ATOM 635 N N . THR A 1 84 ? 15.350 -4.832 28.650 1.00 88.62 84 THR A N 1
ATOM 636 C CA . THR A 1 84 ? 16.467 -3.904 28.442 1.00 88.62 84 THR A CA 1
ATOM 637 C C . THR A 1 84 ? 16.758 -3.076 29.690 1.00 88.62 84 THR A C 1
ATOM 639 O O . THR A 1 84 ? 17.905 -2.988 30.111 1.00 88.62 84 THR A O 1
ATOM 642 N N . VAL A 1 85 ? 15.742 -2.477 30.313 1.00 88.62 85 VAL A N 1
ATOM 643 C CA . VAL A 1 85 ? 15.916 -1.630 31.501 1.00 88.62 85 VAL A CA 1
ATOM 644 C C . VAL A 1 85 ? 16.407 -2.462 32.677 1.00 88.62 85 VAL A C 1
ATOM 646 O O . VAL A 1 85 ? 17.383 -2.080 33.308 1.00 88.62 85 VAL A O 1
ATOM 649 N N . SER A 1 86 ? 15.809 -3.620 32.945 1.00 85.81 86 SER A N 1
ATOM 650 C CA . SER A 1 86 ? 16.245 -4.503 34.029 1.00 85.81 86 SER A CA 1
ATOM 651 C C . SER A 1 86 ? 17.644 -5.082 33.801 1.00 85.81 86 SER A C 1
ATOM 653 O O . SER A 1 86 ? 18.332 -5.357 34.778 1.00 85.81 86 SER A O 1
ATOM 655 N N . GLY A 1 87 ? 18.089 -5.236 32.549 1.00 86.06 87 GLY A N 1
ATOM 656 C CA . GLY A 1 87 ? 19.451 -5.673 32.228 1.00 86.06 87 GLY A CA 1
ATOM 657 C C . GLY A 1 87 ? 20.501 -4.557 32.279 1.00 86.06 87 GLY A C 1
ATOM 658 O O . GLY A 1 87 ? 21.614 -4.784 32.742 1.00 86.06 87 GLY A O 1
ATOM 659 N N . VAL A 1 88 ? 20.164 -3.349 31.817 1.00 90.25 88 VAL A N 1
ATOM 660 C CA . VAL A 1 88 ? 21.126 -2.244 31.636 1.00 90.25 88 VAL A CA 1
ATOM 661 C C . VAL A 1 88 ? 21.159 -1.291 32.832 1.00 90.25 88 VAL A C 1
ATOM 663 O O . VAL A 1 88 ? 22.231 -0.834 33.220 1.00 90.25 88 VAL A O 1
ATOM 666 N N . LEU A 1 89 ? 20.012 -0.993 33.449 1.00 89.38 89 LEU A N 1
ATOM 667 C CA . LEU A 1 89 ? 19.919 -0.031 34.553 1.00 89.38 89 LEU A CA 1
ATOM 668 C C . LEU A 1 89 ? 20.825 -0.378 35.749 1.00 89.38 89 LEU A C 1
ATOM 670 O O . LEU A 1 89 ? 21.470 0.542 36.248 1.00 89.38 89 LEU A O 1
ATOM 674 N N . PRO A 1 90 ? 20.970 -1.650 36.186 1.00 88.19 90 PRO A N 1
ATOM 675 C CA . PRO A 1 90 ? 21.886 -1.993 37.277 1.00 88.19 90 PRO A CA 1
ATOM 676 C C . PRO A 1 90 ? 23.346 -1.610 37.017 1.00 88.19 90 PRO A C 1
ATOM 678 O O . PRO A 1 90 ? 24.066 -1.327 37.972 1.00 88.19 90 PRO A O 1
ATOM 681 N N . LEU A 1 91 ? 23.763 -1.602 35.745 1.00 89.88 91 LEU A N 1
ATOM 682 C CA . LEU A 1 91 ? 25.119 -1.259 35.305 1.00 89.88 91 LEU A CA 1
ATOM 683 C C . LEU A 1 91 ? 25.339 0.256 35.221 1.00 89.88 91 LEU A C 1
ATOM 685 O O . LEU A 1 91 ? 26.474 0.718 35.267 1.00 89.88 91 LEU A O 1
ATOM 689 N N . ALA A 1 92 ? 24.260 1.025 35.073 1.00 89.62 92 ALA A N 1
ATOM 690 C CA . ALA A 1 92 ? 24.301 2.476 34.929 1.00 89.62 92 ALA A CA 1
ATOM 691 C C . ALA A 1 92 ? 24.183 3.229 36.268 1.00 89.62 92 ALA A C 1
ATOM 693 O O . ALA A 1 92 ? 24.392 4.441 36.304 1.00 89.62 92 ALA A O 1
ATOM 694 N N . LEU A 1 93 ? 23.816 2.547 37.361 1.00 90.00 93 LEU A N 1
ATOM 695 C CA . LEU A 1 93 ? 23.640 3.180 38.668 1.00 90.00 93 LEU A CA 1
ATOM 696 C C . LEU A 1 93 ? 24.994 3.426 39.359 1.00 90.00 93 LEU A C 1
ATOM 698 O O . LEU A 1 93 ? 25.790 2.494 39.468 1.00 90.00 93 LEU A O 1
ATOM 702 N N . PRO A 1 94 ? 25.256 4.647 39.871 1.00 88.81 94 PRO A N 1
ATOM 703 C CA . PRO A 1 94 ? 26.472 4.945 40.617 1.00 88.81 94 PRO A CA 1
ATOM 704 C C . PRO A 1 94 ? 26.627 4.055 41.852 1.00 88.81 94 PRO A C 1
ATOM 706 O O . PRO A 1 94 ? 25.696 3.925 42.646 1.00 88.81 94 PRO A O 1
ATOM 709 N N . ASN A 1 95 ? 27.841 3.552 42.082 1.00 84.56 95 ASN A N 1
ATOM 710 C CA . ASN A 1 95 ? 28.186 2.810 43.302 1.00 84.56 95 ASN A CA 1
ATOM 711 C C . ASN A 1 95 ? 28.110 3.674 44.577 1.00 84.56 95 ASN A C 1
ATOM 713 O O . ASN A 1 95 ? 28.159 3.144 45.680 1.00 84.56 95 ASN A O 1
ATOM 717 N N . SER A 1 96 ? 28.004 5.001 44.437 1.00 89.00 96 SER A N 1
ATOM 718 C CA . SER A 1 96 ? 27.812 5.942 45.545 1.00 89.00 96 SER A CA 1
ATOM 719 C C . SER A 1 96 ? 26.370 6.004 46.062 1.00 89.00 96 SER A C 1
ATOM 721 O O . SER A 1 96 ? 26.123 6.624 47.095 1.00 89.00 96 SER A O 1
ATOM 723 N N . LEU A 1 97 ? 25.407 5.388 45.367 1.00 88.62 97 LEU A N 1
ATOM 724 C CA . LEU A 1 97 ? 24.032 5.284 45.849 1.00 88.62 97 LEU A CA 1
ATOM 725 C C . LEU A 1 97 ? 23.932 4.219 46.943 1.00 88.62 97 LEU A C 1
ATOM 727 O O . LEU A 1 97 ? 24.376 3.089 46.761 1.00 88.62 97 LEU A O 1
ATOM 731 N N . GLY A 1 98 ? 23.273 4.554 48.053 1.00 90.00 98 GLY A N 1
ATOM 732 C CA . GLY A 1 98 ? 22.964 3.572 49.091 1.00 90.00 98 GLY A CA 1
ATOM 733 C C . GLY A 1 98 ? 22.085 2.435 48.558 1.00 90.00 98 GLY A C 1
ATOM 734 O O . GLY A 1 98 ? 21.152 2.670 47.785 1.00 90.00 98 GLY A O 1
ATOM 735 N N . GLU A 1 99 ? 22.344 1.209 49.016 1.00 87.19 99 GLU A N 1
ATOM 736 C CA . GLU A 1 99 ? 21.632 -0.003 48.581 1.00 87.19 99 GLU A CA 1
ATOM 737 C C . GLU A 1 99 ? 20.091 0.104 48.639 1.00 87.19 99 GLU A C 1
ATOM 739 O O . GLU A 1 99 ? 19.443 -0.258 47.654 1.00 87.19 99 GLU A O 1
ATOM 744 N N . PRO A 1 100 ? 19.457 0.691 49.679 1.00 89.50 100 PRO A N 1
ATOM 745 C CA . PRO A 1 100 ? 18.000 0.860 49.696 1.00 89.50 100 PRO A CA 1
ATOM 746 C C . PRO A 1 100 ? 17.475 1.725 48.542 1.00 89.50 100 PRO A C 1
ATOM 748 O O . PRO A 1 100 ? 16.447 1.418 47.937 1.00 89.50 100 PRO A O 1
ATOM 751 N N . VAL A 1 101 ? 18.199 2.797 48.203 1.00 88.44 101 VAL A N 1
ATOM 752 C CA . VAL A 1 101 ? 17.845 3.709 47.105 1.00 88.44 101 VAL A CA 1
ATOM 753 C C . VAL A 1 101 ? 18.048 3.016 45.763 1.00 88.44 101 VAL A C 1
ATOM 755 O O . VAL A 1 101 ? 17.201 3.116 44.875 1.00 88.44 101 VAL A O 1
ATOM 758 N N . ARG A 1 102 ? 19.140 2.262 45.623 1.00 86.62 102 ARG A N 1
ATOM 759 C CA . ARG A 1 102 ? 19.448 1.486 44.422 1.00 86.62 102 ARG A CA 1
ATOM 760 C C . ARG A 1 102 ? 18.364 0.446 44.131 1.00 86.62 102 ARG A C 1
ATOM 762 O O . ARG A 1 102 ? 17.854 0.398 43.012 1.00 86.62 102 ARG A O 1
ATOM 769 N N . VAL A 1 103 ? 17.958 -0.326 45.140 1.00 85.81 103 VAL A N 1
ATOM 770 C CA . VAL A 1 103 ? 16.861 -1.302 45.029 1.00 85.81 103 VAL A CA 1
ATOM 771 C C . VAL A 1 103 ? 15.550 -0.608 44.663 1.00 85.81 103 VAL A C 1
ATOM 773 O O . VAL A 1 103 ? 14.859 -1.059 43.749 1.00 85.81 103 VAL A O 1
ATOM 776 N N . ALA A 1 104 ? 15.227 0.519 45.306 1.00 84.81 104 ALA A N 1
ATOM 777 C CA . ALA A 1 104 ? 14.025 1.282 44.980 1.00 84.81 104 ALA A CA 1
ATOM 778 C C . ALA A 1 104 ? 14.008 1.715 43.503 1.00 84.81 104 ALA A C 1
ATOM 780 O O . ALA A 1 104 ? 13.009 1.501 42.815 1.00 84.81 104 ALA A O 1
ATOM 781 N N . ILE A 1 105 ? 15.114 2.249 42.977 1.00 87.38 105 ILE A N 1
ATOM 782 C CA . ILE A 1 105 ? 15.208 2.645 41.564 1.00 87.38 105 ILE A CA 1
ATOM 783 C C . ILE A 1 105 ? 14.980 1.437 40.642 1.00 87.38 105 ILE A C 1
ATOM 785 O O . ILE A 1 105 ? 14.141 1.496 39.743 1.00 87.38 105 ILE A O 1
ATOM 789 N N . LEU A 1 106 ? 15.661 0.316 40.894 1.00 86.50 106 LEU A N 1
ATOM 790 C CA . LEU A 1 106 ? 15.548 -0.887 40.062 1.00 86.50 106 LEU A CA 1
ATOM 791 C C . LEU A 1 106 ? 14.129 -1.472 40.026 1.00 86.50 106 LEU A C 1
ATOM 793 O O . LEU A 1 106 ? 13.701 -1.975 38.987 1.00 86.50 106 LEU A O 1
ATOM 797 N N . VAL A 1 107 ? 13.385 -1.380 41.129 1.00 83.44 107 VAL A N 1
ATOM 798 C CA . VAL A 1 107 ? 12.011 -1.895 41.232 1.00 83.44 107 VAL A CA 1
ATOM 799 C C . VAL A 1 107 ? 10.988 -0.918 40.637 1.00 83.44 107 VAL A C 1
ATOM 801 O O . VAL A 1 107 ? 10.078 -1.319 39.899 1.00 83.44 107 VAL A O 1
ATOM 804 N N . PHE A 1 108 ? 11.111 0.378 40.934 1.00 86.81 108 PHE A N 1
ATOM 805 C CA . PHE A 1 108 ? 10.094 1.359 40.553 1.00 86.81 108 PHE A CA 1
ATOM 806 C C . PHE A 1 108 ? 10.245 1.874 39.117 1.00 86.81 108 PHE A C 1
ATOM 808 O O . PHE A 1 108 ? 9.229 2.209 38.505 1.00 86.81 108 PHE A O 1
ATOM 815 N N . THR A 1 109 ? 11.447 1.885 38.526 1.00 88.88 109 THR A N 1
ATOM 816 C CA . THR A 1 109 ? 11.635 2.373 37.147 1.00 88.88 109 THR A CA 1
ATOM 817 C C . THR A 1 109 ? 10.864 1.545 36.105 1.00 88.88 109 THR A C 1
ATOM 819 O O . THR A 1 109 ? 10.068 2.144 35.373 1.00 88.88 109 THR A O 1
ATOM 822 N N . PRO A 1 110 ? 10.979 0.200 36.033 1.00 87.56 110 PRO A N 1
ATOM 823 C CA . PRO A 1 110 ? 10.169 -0.601 35.107 1.00 87.56 110 PRO A CA 1
ATOM 824 C C . PRO A 1 110 ? 8.663 -0.444 35.360 1.00 87.56 110 PRO A C 1
ATOM 826 O O . PRO A 1 110 ? 7.867 -0.362 34.426 1.00 87.56 110 PRO A O 1
ATOM 829 N N . THR A 1 111 ? 8.258 -0.329 36.628 1.00 85.88 111 THR A N 1
ATOM 830 C CA . THR A 1 111 ? 6.854 -0.136 37.022 1.00 85.88 111 THR A CA 1
ATOM 831 C C . THR A 1 111 ? 6.288 1.191 36.505 1.00 85.88 111 THR A C 1
ATOM 833 O O . THR A 1 111 ? 5.182 1.217 35.953 1.00 85.88 111 THR A O 1
ATOM 836 N N . ALA A 1 112 ? 7.052 2.280 36.624 1.00 86.75 112 ALA A N 1
ATOM 837 C CA . ALA A 1 112 ? 6.683 3.593 36.102 1.00 86.75 112 ALA A CA 1
ATOM 838 C C . ALA A 1 112 ? 6.622 3.599 34.564 1.00 86.75 112 ALA A C 1
ATOM 840 O O . ALA A 1 112 ? 5.659 4.105 33.983 1.00 86.75 112 ALA A O 1
ATOM 841 N N . LEU A 1 113 ? 7.597 2.974 33.893 1.00 89.81 113 LEU A N 1
ATOM 842 C CA . LEU A 1 113 ? 7.589 2.818 32.435 1.00 89.81 113 LEU A CA 1
ATOM 843 C C . LEU A 1 113 ? 6.370 2.015 31.962 1.00 89.81 113 LEU A C 1
ATOM 845 O O . LEU A 1 113 ? 5.681 2.440 31.034 1.00 89.81 113 LEU A O 1
ATOM 849 N N . ASN A 1 114 ? 6.033 0.917 32.642 1.00 89.31 114 ASN A N 1
ATOM 850 C CA . ASN A 1 114 ? 4.822 0.142 32.372 1.00 89.31 114 ASN A CA 1
ATOM 851 C C . ASN A 1 114 ? 3.559 1.005 32.493 1.00 89.31 114 ASN A C 1
ATOM 853 O O . ASN A 1 114 ? 2.686 0.934 31.626 1.00 89.31 114 ASN A O 1
ATOM 857 N N . ALA A 1 115 ? 3.477 1.873 33.505 1.00 86.19 115 ALA A N 1
ATOM 858 C CA . ALA A 1 115 ? 2.317 2.741 33.701 1.00 86.19 115 ALA A CA 1
ATOM 859 C C . ALA A 1 115 ? 2.152 3.721 32.532 1.00 86.19 115 ALA A C 1
ATOM 861 O O . ALA A 1 115 ? 1.037 3.925 32.036 1.00 86.19 115 ALA A O 1
ATOM 862 N N . LEU A 1 116 ? 3.261 4.277 32.036 1.00 89.88 116 LEU A N 1
ATOM 863 C CA . LEU A 1 116 ? 3.279 5.139 30.853 1.00 89.88 116 LEU A CA 1
ATOM 864 C C . LEU A 1 116 ? 2.856 4.379 29.589 1.00 89.88 116 LEU A C 1
ATOM 866 O O . LEU A 1 116 ? 2.031 4.882 28.817 1.00 89.88 116 LEU A O 1
ATOM 870 N N . ILE A 1 117 ? 3.376 3.164 29.396 1.00 90.25 117 ILE A N 1
ATOM 871 C CA . ILE A 1 117 ? 3.054 2.295 28.259 1.00 90.25 117 ILE A CA 1
ATOM 872 C C . ILE A 1 117 ? 1.561 1.960 28.254 1.00 90.25 117 ILE A C 1
ATOM 874 O O . ILE A 1 117 ? 0.889 2.200 27.249 1.00 90.25 117 ILE A O 1
ATOM 878 N N . TRP A 1 118 ? 1.008 1.489 29.375 1.00 88.44 118 TRP A N 1
ATOM 879 C CA . TRP A 1 118 ? -0.413 1.150 29.472 1.00 88.44 118 TRP A CA 1
ATOM 880 C C . TRP A 1 118 ? -1.320 2.365 29.352 1.00 88.44 118 TRP A C 1
ATOM 882 O O . TRP A 1 118 ? -2.339 2.297 28.670 1.00 88.44 118 TRP A O 1
ATOM 892 N N . SER A 1 119 ? -0.927 3.508 29.913 1.00 85.81 119 SER A N 1
ATOM 893 C CA . SER A 1 119 ? -1.665 4.762 29.730 1.00 85.81 119 SER A CA 1
ATOM 894 C C . SER A 1 119 ? -1.694 5.186 28.259 1.00 85.81 119 SER A C 1
ATOM 896 O O . SER A 1 119 ? -2.715 5.656 27.749 1.00 85.81 119 SER A O 1
ATOM 898 N N . ARG A 1 120 ? -0.588 4.998 27.526 1.00 87.94 120 ARG A N 1
ATOM 899 C CA . ARG A 1 120 ? -0.538 5.235 26.076 1.00 87.94 120 ARG A CA 1
ATOM 900 C C . ARG A 1 120 ? -1.381 4.211 25.307 1.00 87.94 120 ARG A C 1
ATOM 902 O O . ARG A 1 120 ? -2.114 4.617 24.408 1.00 87.94 120 ARG A O 1
ATOM 909 N N . ALA A 1 121 ? -1.353 2.936 25.694 1.00 86.62 121 ALA A N 1
ATOM 910 C CA . ALA A 1 121 ? -2.175 1.876 25.109 1.00 86.62 121 ALA A CA 1
ATOM 911 C C . ALA A 1 121 ? -3.682 2.098 25.330 1.00 86.62 121 ALA A C 1
ATOM 913 O O . ALA A 1 121 ? -4.485 1.862 24.424 1.00 86.62 121 ALA A O 1
ATOM 914 N N . ALA A 1 122 ? -4.070 2.598 26.503 1.00 85.06 122 ALA A N 1
ATOM 915 C CA . ALA A 1 122 ? -5.440 2.956 26.849 1.00 85.06 122 ALA A CA 1
ATOM 916 C C . ALA A 1 122 ? -5.928 4.154 26.039 1.00 85.06 122 ALA A C 1
ATOM 918 O O . ALA A 1 122 ? -6.973 4.065 25.400 1.00 85.06 122 ALA A O 1
ATOM 919 N N . ARG A 1 123 ? -5.136 5.233 25.958 1.00 84.56 123 ARG A N 1
ATOM 920 C CA . ARG A 1 123 ? -5.447 6.372 25.076 1.00 84.56 123 ARG A CA 1
ATOM 921 C C . ARG A 1 123 ? -5.600 5.936 23.624 1.00 84.56 123 ARG A C 1
ATOM 923 O O . ARG A 1 123 ? -6.565 6.329 22.982 1.00 84.56 123 ARG A O 1
ATOM 930 N N . PHE A 1 124 ? -4.693 5.090 23.135 1.00 83.81 124 PHE A N 1
ATOM 931 C CA . PHE A 1 124 ? -4.796 4.509 21.799 1.00 83.81 124 PHE A CA 1
ATOM 932 C C . PHE A 1 124 ? -6.110 3.731 21.624 1.00 83.81 124 PHE A C 1
ATOM 934 O O . PHE A 1 124 ? -6.828 3.961 20.662 1.00 83.81 124 PHE A O 1
ATOM 941 N N . SER A 1 125 ? -6.469 2.862 22.572 1.00 84.12 125 SER A N 1
ATOM 942 C CA . SER A 1 125 ? -7.693 2.045 22.494 1.00 84.12 125 SER A CA 1
ATOM 943 C C . SER A 1 125 ? -8.974 2.879 22.556 1.00 84.12 125 SER A C 1
ATOM 945 O O . SER A 1 125 ? -9.921 2.595 21.827 1.00 84.12 125 SER A O 1
ATOM 947 N N . ARG A 1 126 ? -8.990 3.934 23.379 1.00 82.50 126 ARG A N 1
ATOM 948 C CA . ARG A 1 126 ? -10.115 4.865 23.475 1.00 82.50 126 ARG A CA 1
ATOM 949 C C . ARG A 1 126 ? -10.318 5.632 22.171 1.00 82.50 126 ARG A C 1
ATOM 951 O O . ARG A 1 126 ? -11.432 5.643 21.665 1.00 82.50 126 ARG A O 1
ATOM 958 N N . ARG A 1 127 ? -9.250 6.199 21.596 1.00 77.12 127 ARG A N 1
ATOM 959 C CA . ARG A 1 127 ? -9.322 6.954 20.330 1.00 77.12 127 ARG A CA 1
ATOM 960 C C . ARG A 1 127 ? -9.977 6.155 19.210 1.00 77.12 127 ARG A C 1
ATOM 962 O O . ARG A 1 127 ? -10.882 6.660 18.564 1.00 77.12 127 ARG A O 1
ATOM 969 N N . ARG A 1 128 ? -9.603 4.879 19.074 1.00 77.94 128 ARG A N 1
ATOM 970 C CA . ARG A 1 128 ? -10.176 3.976 18.064 1.00 77.94 128 ARG A CA 1
ATOM 971 C C . ARG A 1 128 ? -11.673 3.704 18.213 1.00 77.94 128 ARG A C 1
ATOM 973 O O . ARG A 1 128 ? -12.264 3.149 17.295 1.00 77.94 128 ARG A O 1
ATOM 980 N N . ARG A 1 129 ? -12.254 3.975 19.383 1.00 76.69 129 ARG A N 1
ATOM 981 C CA . ARG A 1 129 ? -13.699 3.846 19.613 1.00 76.69 129 ARG A CA 1
ATOM 982 C C . ARG A 1 129 ? -14.422 5.169 19.417 1.00 76.69 129 ARG A C 1
ATOM 984 O O . ARG A 1 129 ? -15.546 5.156 18.939 1.00 76.69 129 ARG A O 1
ATOM 991 N N . ASP A 1 130 ? -13.782 6.270 19.798 1.00 76.12 130 ASP A N 1
ATOM 992 C CA . ASP A 1 130 ? -14.412 7.590 19.811 1.00 76.12 130 ASP A CA 1
ATOM 993 C C . ASP A 1 130 ? -14.439 8.232 18.405 1.00 76.12 130 ASP A C 1
ATOM 995 O O . ASP A 1 130 ? -15.299 9.066 18.147 1.00 76.12 130 ASP A O 1
ATOM 999 N N . HIS A 1 131 ? -13.530 7.853 17.493 1.00 69.69 131 HIS A N 1
ATOM 1000 C CA . HIS A 1 131 ? -13.451 8.407 16.134 1.00 69.69 131 HIS A CA 1
ATOM 1001 C C . HIS A 1 131 ? -13.393 7.293 15.088 1.00 69.69 131 HIS A C 1
ATOM 1003 O O . HIS A 1 131 ? -12.510 6.433 15.137 1.00 69.69 131 HIS A O 1
ATOM 1009 N N . LEU A 1 132 ? -14.325 7.335 14.133 1.00 80.06 132 LEU A N 1
ATOM 1010 C CA . LEU A 1 132 ? -14.332 6.463 12.965 1.00 80.06 132 LEU A CA 1
ATOM 1011 C C . LEU A 1 132 ? -14.368 7.313 11.696 1.00 80.06 132 LEU A C 1
ATOM 1013 O O . LEU A 1 132 ? -15.314 8.063 11.467 1.00 80.06 132 LEU A O 1
ATOM 1017 N N . ILE A 1 133 ? -13.327 7.189 10.881 1.00 88.81 133 ILE A N 1
ATOM 1018 C CA . ILE A 1 133 ? -13.307 7.673 9.499 1.00 88.81 133 ILE A CA 1
ATOM 1019 C C . ILE A 1 133 ? -13.696 6.493 8.613 1.00 88.81 133 ILE A C 1
ATOM 1021 O O . ILE A 1 133 ? -13.314 5.365 8.909 1.00 88.81 133 ILE A O 1
ATOM 1025 N N . THR A 1 134 ? -14.421 6.733 7.524 1.00 91.69 134 THR A N 1
ATOM 1026 C CA . THR A 1 134 ? -14.638 5.695 6.506 1.00 91.69 134 THR A CA 1
ATOM 1027 C C . THR A 1 134 ? -13.460 5.713 5.528 1.00 91.69 134 THR A C 1
ATOM 1029 O O . THR A 1 134 ? -13.261 6.735 4.866 1.00 91.69 134 THR A O 1
ATOM 1032 N N . PRO A 1 135 ? -12.643 4.646 5.446 1.00 95.31 135 PRO A N 1
ATOM 1033 C CA . PRO A 1 135 ? -11.595 4.547 4.437 1.00 95.31 135 PRO A CA 1
ATOM 1034 C C . PRO A 1 135 ? -12.192 4.479 3.028 1.00 95.31 135 PRO A C 1
ATOM 1036 O O . PRO A 1 135 ? -13.246 3.881 2.825 1.00 95.31 135 PRO A O 1
ATOM 1039 N N . LEU A 1 136 ? -11.485 5.036 2.051 1.00 96.88 136 LEU A N 1
ATOM 1040 C CA . LEU A 1 136 ? -11.803 4.881 0.635 1.00 96.88 136 LEU A CA 1
ATOM 1041 C C . LEU A 1 136 ? -11.326 3.512 0.148 1.00 96.88 136 LEU A C 1
ATOM 1043 O O . LEU A 1 136 ? -10.206 3.093 0.449 1.00 96.88 136 LEU A O 1
ATOM 1047 N N . ARG A 1 137 ? -12.157 2.828 -0.633 1.00 97.88 137 ARG A N 1
ATOM 1048 C CA . ARG A 1 137 ? -11.838 1.556 -1.288 1.00 97.88 137 ARG A CA 1
ATOM 1049 C C . ARG A 1 137 ? -11.305 1.835 -2.683 1.00 97.88 137 ARG A C 1
ATOM 1051 O O . ARG A 1 137 ? -11.918 2.570 -3.462 1.00 97.88 137 ARG A O 1
ATOM 1058 N N . HIS A 1 138 ? -10.155 1.252 -2.982 1.00 98.31 138 HIS A N 1
ATOM 1059 C CA . HIS A 1 138 ? -9.422 1.504 -4.207 1.00 98.31 138 HIS A CA 1
ATOM 1060 C C . HIS A 1 138 ? -9.021 0.202 -4.896 1.00 98.31 138 HIS A C 1
ATOM 1062 O O . HIS A 1 138 ? -8.526 -0.716 -4.238 1.00 98.31 138 HIS A O 1
ATOM 1068 N N . ALA A 1 139 ? -9.185 0.156 -6.218 1.00 98.31 139 ALA A N 1
ATOM 1069 C CA . ALA A 1 139 ? -8.707 -0.939 -7.055 1.00 98.31 139 ALA A CA 1
ATOM 1070 C C . ALA A 1 139 ? -7.639 -0.479 -8.059 1.00 98.31 139 ALA A C 1
ATOM 1072 O O . ALA A 1 139 ? -7.924 0.357 -8.918 1.00 98.31 139 ALA A O 1
ATOM 1073 N N . ASP A 1 140 ? -6.441 -1.056 -7.983 1.00 98.12 140 ASP A N 1
ATOM 1074 C CA . ASP A 1 140 ? -5.389 -0.826 -8.984 1.00 98.12 140 ASP A CA 1
ATOM 1075 C C . ASP A 1 140 ? -5.648 -1.687 -10.254 1.00 98.12 140 ASP A C 1
ATOM 1077 O O . ASP A 1 140 ? -6.476 -2.605 -10.252 1.00 98.12 140 ASP A O 1
ATOM 1081 N N . ASP A 1 141 ? -4.911 -1.402 -11.332 1.00 97.56 141 ASP A N 1
ATOM 1082 C CA . ASP A 1 141 ? -4.857 -2.160 -12.598 1.00 97.56 141 ASP A CA 1
ATOM 1083 C C . ASP A 1 141 ? -6.066 -2.072 -13.555 1.00 97.56 141 ASP A C 1
ATOM 1085 O O . ASP A 1 141 ? -6.233 -2.942 -14.421 1.00 97.56 141 ASP A O 1
ATOM 1089 N N . LEU A 1 142 ? -6.897 -1.026 -13.485 1.00 98.50 142 LEU A N 1
ATOM 1090 C CA . LEU A 1 142 ? -7.899 -0.794 -14.534 1.00 98.50 142 LEU A CA 1
ATOM 1091 C C . LEU A 1 142 ? -7.189 -0.642 -15.889 1.00 98.50 142 LEU A C 1
ATOM 1093 O O . LEU A 1 142 ? -6.218 0.100 -16.019 1.00 98.50 142 LEU A O 1
ATOM 1097 N N . GLY A 1 143 ? -7.668 -1.353 -16.906 1.00 97.88 143 GLY A N 1
ATOM 1098 C CA . GLY A 1 143 ? -7.073 -1.402 -18.241 1.00 97.88 143 GLY A CA 1
ATOM 1099 C C . GLY A 1 143 ? -6.130 -2.581 -18.491 1.00 97.88 143 GLY A C 1
ATOM 1100 O O . GLY A 1 143 ? -5.736 -2.784 -19.640 1.00 97.88 143 GLY A O 1
ATOM 1101 N N . LEU A 1 144 ? -5.788 -3.375 -17.466 1.00 97.69 144 LEU A N 1
ATOM 1102 C CA . LEU A 1 144 ? -4.850 -4.495 -17.609 1.00 97.69 144 LEU A CA 1
ATOM 1103 C C . LEU A 1 144 ? -5.431 -5.677 -18.397 1.00 97.69 144 LEU A C 1
ATOM 1105 O O . LEU A 1 144 ? -4.745 -6.242 -19.240 1.00 97.69 144 LEU A O 1
ATOM 1109 N N . SER A 1 145 ? -6.678 -6.067 -18.125 1.00 98.06 145 SER A N 1
ATOM 1110 C CA . SER A 1 145 ? -7.369 -7.162 -18.824 1.00 98.06 145 SER A CA 1
ATOM 1111 C C . SER A 1 145 ? -8.891 -6.997 -18.767 1.00 98.06 145 SER A C 1
ATOM 1113 O O . SER A 1 145 ? -9.382 -6.328 -17.847 1.00 98.06 145 SER A O 1
ATOM 1115 N N . PRO A 1 146 ? -9.661 -7.609 -19.691 1.00 98.12 146 PRO A N 1
ATOM 1116 C CA . PRO A 1 146 ? -11.122 -7.548 -19.641 1.00 98.12 146 PRO A CA 1
ATOM 1117 C C . PRO A 1 146 ? -11.674 -8.104 -18.320 1.00 98.12 146 PRO A C 1
ATOM 1119 O O . PRO A 1 146 ? -12.536 -7.483 -17.695 1.00 98.12 146 PRO A O 1
ATOM 1122 N N . ALA A 1 147 ? -11.111 -9.210 -17.819 1.00 97.75 147 ALA A N 1
ATOM 1123 C CA . ALA A 1 147 ? -11.465 -9.764 -16.511 1.00 97.75 147 ALA A CA 1
ATOM 1124 C C . ALA A 1 147 ? -11.200 -8.807 -15.330 1.00 97.75 147 ALA A C 1
ATOM 1126 O O . ALA A 1 147 ? -11.961 -8.810 -14.355 1.00 97.75 147 ALA A O 1
ATOM 1127 N N . THR A 1 148 ? -10.142 -7.991 -15.399 1.00 98.12 148 THR A N 1
ATOM 1128 C CA . THR A 1 148 ? -9.840 -6.963 -14.387 1.00 98.12 148 THR A CA 1
ATOM 1129 C C . THR A 1 148 ? -10.831 -5.806 -14.485 1.00 98.12 148 THR A C 1
ATOM 1131 O O . THR A 1 148 ? -11.459 -5.452 -13.486 1.00 98.12 148 THR A O 1
ATOM 1134 N N . ASN A 1 149 ? -11.050 -5.281 -15.697 1.00 98.56 149 ASN A N 1
ATOM 1135 C CA . ASN A 1 149 ? -12.025 -4.220 -15.954 1.00 98.56 149 ASN A CA 1
ATOM 1136 C C . ASN A 1 149 ? -13.409 -4.609 -15.435 1.00 98.56 149 ASN A C 1
ATOM 1138 O O . ASN A 1 149 ? -14.013 -3.852 -14.681 1.00 98.56 149 ASN A O 1
ATOM 1142 N N . LYS A 1 150 ? -13.886 -5.810 -15.780 1.00 98.38 150 LYS A N 1
ATOM 1143 C CA . LYS A 1 150 ? -15.196 -6.310 -15.356 1.00 98.38 150 LYS A CA 1
ATOM 1144 C C . LYS A 1 150 ? -15.367 -6.258 -13.838 1.00 98.38 150 LYS A C 1
ATOM 1146 O O . LYS A 1 150 ? -16.356 -5.710 -13.362 1.00 98.38 150 LYS A O 1
ATOM 1151 N N . ALA A 1 151 ? -14.412 -6.802 -13.083 1.00 98.25 151 ALA A N 1
ATOM 1152 C CA . ALA A 1 151 ? -14.506 -6.856 -11.626 1.00 98.25 151 ALA A CA 1
ATOM 1153 C C . ALA A 1 151 ? -14.509 -5.457 -10.990 1.00 98.25 151 ALA A C 1
ATOM 1155 O O . ALA A 1 151 ? -15.317 -5.183 -10.101 1.00 98.25 151 ALA A O 1
ATOM 1156 N N . ILE A 1 152 ? -13.633 -4.563 -11.464 1.00 98.62 152 ILE A N 1
ATOM 1157 C CA . ILE A 1 152 ? -13.541 -3.179 -10.979 1.00 98.62 152 ILE A CA 1
ATOM 1158 C C . ILE A 1 152 ? -14.831 -2.411 -11.282 1.00 98.62 152 ILE A C 1
ATOM 1160 O O . ILE A 1 152 ? -15.389 -1.769 -10.394 1.00 98.62 152 ILE A O 1
ATOM 1164 N N . LEU A 1 153 ? -15.329 -2.493 -12.516 1.00 98.50 153 LEU A N 1
ATOM 1165 C CA . LEU A 1 153 ? -16.538 -1.789 -12.944 1.00 98.50 153 LEU A CA 1
ATOM 1166 C C . LEU A 1 153 ? -17.782 -2.296 -12.208 1.00 98.50 153 LEU A C 1
ATOM 1168 O O . LEU A 1 153 ? -18.617 -1.493 -11.798 1.00 98.50 153 LEU A O 1
ATOM 1172 N N . GLU A 1 154 ? -17.891 -3.608 -11.985 1.00 98.19 154 GLU A N 1
ATOM 1173 C CA . GLU A 1 154 ? -18.987 -4.191 -11.210 1.00 98.19 154 GLU A CA 1
ATOM 1174 C C . GLU A 1 154 ? -18.980 -3.663 -9.772 1.00 98.19 154 GLU A C 1
ATOM 1176 O O . GLU A 1 154 ? -19.982 -3.119 -9.308 1.00 98.19 154 GLU A O 1
ATOM 1181 N N . LEU A 1 155 ? -17.837 -3.723 -9.084 1.00 98.31 155 LEU A N 1
ATOM 1182 C CA . LEU A 1 155 ? -17.716 -3.191 -7.727 1.00 98.31 155 LEU A CA 1
ATOM 1183 C C . LEU A 1 155 ? -18.004 -1.684 -7.657 1.00 98.31 155 LEU A C 1
ATOM 1185 O O . LEU A 1 155 ? -18.670 -1.231 -6.726 1.00 98.31 155 LEU A O 1
ATOM 1189 N N . ALA A 1 156 ? -17.539 -0.908 -8.638 1.00 98.12 156 ALA A N 1
ATOM 1190 C CA . ALA A 1 156 ? -17.822 0.522 -8.721 1.00 98.12 156 ALA A CA 1
ATOM 1191 C C . ALA A 1 156 ? -19.324 0.798 -8.906 1.00 98.12 156 ALA A C 1
ATOM 1193 O O . ALA A 1 156 ? -19.876 1.639 -8.198 1.00 98.12 156 ALA A O 1
ATOM 1194 N N . SER A 1 157 ? -20.007 0.045 -9.777 1.00 97.25 157 SER A N 1
ATOM 1195 C CA . SER A 1 157 ? -21.458 0.170 -9.994 1.00 97.25 157 SER A CA 1
ATOM 1196 C C . SER A 1 157 ? -22.289 -0.172 -8.750 1.00 97.25 157 SER A C 1
ATOM 1198 O O . SER A 1 157 ? -23.356 0.396 -8.530 1.00 97.25 157 SER A O 1
ATOM 1200 N N . LEU A 1 158 ? -21.771 -1.058 -7.892 1.00 96.25 158 LEU A N 1
ATOM 1201 C CA . LEU A 1 158 ? -22.386 -1.442 -6.620 1.00 96.25 158 LEU A CA 1
ATOM 1202 C C . LEU A 1 158 ? -22.049 -0.478 -5.467 1.00 96.25 158 LEU A C 1
ATOM 1204 O O . LEU A 1 158 ? -22.445 -0.730 -4.329 1.00 96.25 158 LEU A O 1
ATOM 1208 N N . GLY A 1 159 ? -21.282 0.593 -5.711 1.00 95.81 159 GLY A N 1
ATOM 1209 C CA . GLY A 1 159 ? -20.814 1.502 -4.656 1.00 95.81 159 GLY A CA 1
ATOM 1210 C C . GLY A 1 159 ? -19.828 0.853 -3.674 1.00 95.81 159 GLY A C 1
ATOM 1211 O O . GLY A 1 159 ? -19.687 1.307 -2.534 1.00 95.81 159 GLY A O 1
ATOM 1212 N N . ARG A 1 160 ? -19.158 -0.229 -4.096 1.00 96.69 160 ARG A N 1
ATOM 1213 C CA . ARG A 1 160 ? -18.141 -0.972 -3.329 1.00 96.69 160 ARG A CA 1
ATOM 1214 C C . ARG A 1 160 ? -16.709 -0.529 -3.626 1.00 96.69 160 ARG A C 1
ATOM 1216 O O . ARG A 1 160 ? -15.776 -0.979 -2.967 1.00 96.69 160 ARG A O 1
ATOM 1223 N N . LEU A 1 161 ? -16.537 0.384 -4.577 1.00 97.69 161 LEU A N 1
ATOM 1224 C CA . LEU A 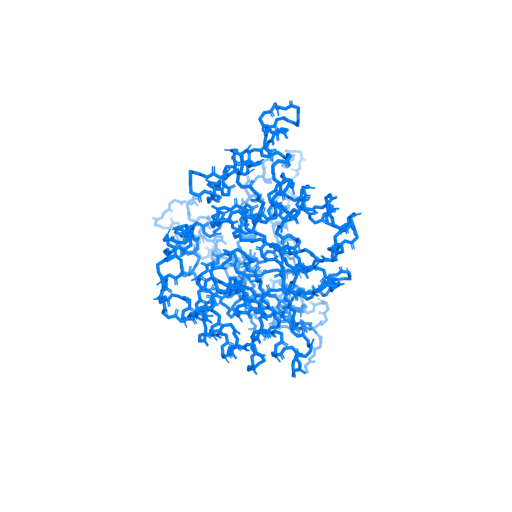1 161 ? -15.291 1.099 -4.831 1.00 97.69 161 LEU A CA 1
ATOM 1225 C C . LEU 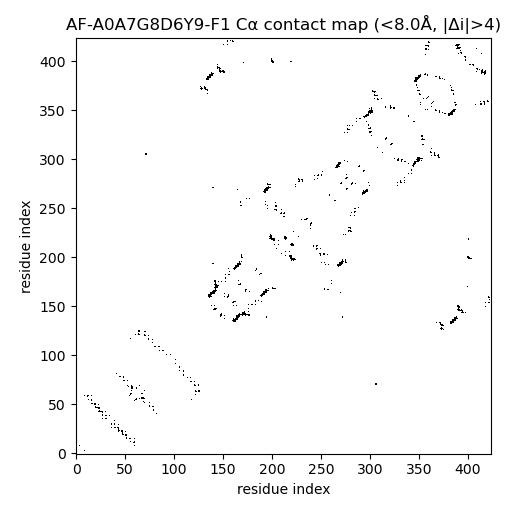A 1 161 ? -15.551 2.598 -4.868 1.00 97.69 161 LEU A C 1
ATOM 1227 O O . LEU A 1 161 ? -16.581 3.048 -5.361 1.00 97.69 161 LEU A O 1
ATOM 1231 N N . ASP A 1 162 ? -14.576 3.353 -4.378 1.00 97.88 162 ASP A N 1
ATOM 1232 C CA . ASP A 1 162 ? -14.587 4.814 -4.389 1.00 97.88 162 ASP A CA 1
ATOM 1233 C C . ASP A 1 162 ? -13.639 5.358 -5.469 1.00 97.88 162 ASP A C 1
ATOM 1235 O O . ASP A 1 162 ? -13.788 6.482 -5.954 1.00 97.88 162 ASP A O 1
ATOM 1239 N N . SER A 1 163 ? -12.643 4.558 -5.865 1.00 98.06 163 SER A N 1
ATOM 1240 C CA . SER A 1 163 ? -11.663 4.946 -6.874 1.00 98.06 163 SER A CA 1
ATOM 1241 C C . SER A 1 163 ? -10.958 3.762 -7.534 1.00 98.06 163 SER A C 1
ATOM 1243 O O . SER A 1 163 ? -10.973 2.646 -7.010 1.00 98.06 163 SER A O 1
ATOM 1245 N N . SER A 1 164 ? -10.329 4.013 -8.682 1.00 98.44 164 SER A N 1
ATOM 1246 C CA . SER A 1 164 ? -9.473 3.042 -9.366 1.00 98.44 164 SER A CA 1
ATOM 1247 C C . SER A 1 164 ? -8.312 3.711 -10.104 1.00 98.44 164 SER A C 1
ATOM 1249 O O . SER A 1 164 ? -8.406 4.886 -10.467 1.00 98.44 164 SER A O 1
ATOM 1251 N N . SER A 1 165 ? -7.220 2.980 -10.316 1.00 98.38 165 SER A N 1
ATOM 1252 C CA . SER A 1 165 ? -6.040 3.459 -11.038 1.00 98.38 165 SER A CA 1
ATOM 1253 C C . SER A 1 165 ? -5.951 2.847 -12.430 1.00 98.38 165 SER A C 1
ATOM 1255 O O . SER A 1 165 ? -5.936 1.628 -12.592 1.00 98.38 165 SER A O 1
ATOM 1257 N N . LEU A 1 166 ? -5.884 3.714 -13.441 1.00 98.62 166 LEU A N 1
ATOM 1258 C CA . LEU A 1 166 ? -5.839 3.350 -14.852 1.00 98.62 166 LEU A CA 1
ATOM 1259 C C . LEU A 1 166 ? -4.398 3.171 -15.331 1.00 98.62 166 LEU A C 1
ATOM 1261 O O . LEU A 1 166 ? -3.617 4.127 -15.358 1.00 98.62 166 LEU A O 1
ATOM 1265 N N . LEU A 1 167 ? -4.084 1.971 -15.810 1.00 98.19 167 LEU A N 1
ATOM 1266 C CA . LEU A 1 167 ? -2.899 1.695 -16.613 1.00 98.19 167 LEU A CA 1
ATOM 1267 C C . LEU A 1 167 ? -3.149 2.167 -18.044 1.00 98.19 167 LEU A C 1
ATOM 1269 O O . LEU A 1 167 ? -3.708 1.438 -18.858 1.00 98.19 167 LEU A O 1
ATOM 1273 N N . VAL A 1 168 ? -2.704 3.377 -18.385 1.00 98.00 168 VAL A N 1
ATOM 1274 C CA . VAL A 1 168 ? -2.924 3.964 -19.725 1.00 98.00 168 VAL A CA 1
ATOM 1275 C C . VAL A 1 168 ? -2.286 3.164 -20.864 1.00 98.00 168 VAL A C 1
ATOM 1277 O O . VAL A 1 168 ? -2.715 3.267 -22.011 1.00 98.00 168 VAL A O 1
ATOM 1280 N N . ASN A 1 169 ? -1.269 2.359 -20.556 1.00 97.00 169 ASN A N 1
ATOM 1281 C CA . ASN A 1 169 ? -0.594 1.462 -21.496 1.00 97.00 169 ASN A CA 1
ATOM 1282 C C . ASN A 1 169 ? -1.134 0.026 -21.458 1.00 97.00 169 ASN A C 1
ATOM 1284 O O . ASN A 1 169 ? -0.617 -0.828 -22.172 1.00 97.00 169 ASN A O 1
ATOM 1288 N N . GLY A 1 170 ? -2.160 -0.240 -20.647 1.00 97.25 170 GLY A N 1
ATOM 1289 C CA . GLY A 1 170 ? -2.827 -1.534 -20.606 1.00 97.25 170 GLY A CA 1
ATOM 1290 C C . GLY A 1 170 ? -3.552 -1.849 -21.924 1.00 97.25 170 GLY A C 1
ATOM 1291 O O . GLY A 1 170 ? -4.043 -0.931 -22.591 1.00 97.25 170 GLY A O 1
ATOM 1292 N N . PRO A 1 171 ? -3.653 -3.135 -22.306 1.00 97.06 171 PRO A N 1
ATOM 1293 C CA . PRO A 1 171 ? -4.218 -3.552 -23.593 1.00 97.06 171 PRO A CA 1
ATOM 1294 C C . PRO A 1 171 ? -5.696 -3.171 -23.759 1.00 97.06 171 PRO A C 1
ATOM 1296 O O . PRO A 1 171 ? -6.157 -2.981 -24.880 1.00 97.06 171 PRO A O 1
ATOM 1299 N N . VAL A 1 172 ? -6.434 -3.018 -22.654 1.00 97.62 172 VAL A N 1
ATOM 1300 C CA . VAL A 1 172 ? -7.863 -2.662 -22.647 1.00 97.62 172 VAL A CA 1
ATOM 1301 C C . VAL A 1 172 ? -8.134 -1.377 -21.857 1.00 97.62 172 VAL A C 1
ATOM 1303 O O . VAL A 1 172 ? -9.205 -1.196 -21.271 1.00 97.62 172 VAL A O 1
ATOM 1306 N N . ALA A 1 173 ? -7.153 -0.468 -21.822 1.00 97.81 173 ALA A N 1
ATOM 1307 C CA . ALA A 1 173 ? -7.237 0.798 -21.092 1.00 97.81 173 ALA A CA 1
ATOM 1308 C C . ALA A 1 173 ? -8.374 1.700 -21.588 1.00 97.81 173 ALA A C 1
ATOM 1310 O O . ALA A 1 173 ? -9.131 2.227 -20.776 1.00 97.81 173 ALA A O 1
ATOM 1311 N N . ALA A 1 174 ? -8.528 1.843 -22.909 1.00 97.44 174 ALA A N 1
ATOM 1312 C CA . ALA A 1 174 ? -9.579 2.676 -23.492 1.00 97.44 174 ALA A CA 1
ATOM 1313 C C . ALA A 1 174 ? -10.981 2.150 -23.144 1.00 97.44 174 ALA A C 1
ATOM 1315 O O . ALA A 1 174 ? -11.832 2.914 -22.693 1.00 97.44 174 ALA A O 1
ATOM 1316 N N . GLU A 1 175 ? -11.203 0.838 -23.277 1.00 97.50 175 GLU A N 1
ATOM 1317 C CA . GLU A 1 175 ? -12.467 0.194 -22.902 1.00 97.50 175 GLU A CA 1
ATOM 1318 C C . GLU A 1 175 ? -12.784 0.409 -21.415 1.00 97.50 175 GLU A C 1
ATOM 1320 O O . GLU A 1 175 ? -13.862 0.901 -21.071 1.00 97.50 175 GLU A O 1
ATOM 1325 N N . GLY A 1 176 ? -11.820 0.107 -20.536 1.00 97.69 176 GLY A N 1
ATOM 1326 C CA . GLY A 1 176 ? -11.974 0.273 -19.091 1.00 97.69 176 GLY A CA 1
ATOM 1327 C C . GLY A 1 176 ? -12.260 1.721 -18.700 1.00 97.69 176 GLY A C 1
ATOM 1328 O O . GLY A 1 176 ? -13.146 1.980 -17.884 1.00 97.69 176 GLY A O 1
ATOM 1329 N N . PHE A 1 177 ? -11.571 2.676 -19.329 1.00 97.25 177 PHE A N 1
ATOM 1330 C CA . PHE A 1 177 ? -11.787 4.098 -19.098 1.00 97.25 177 PHE A CA 1
ATOM 1331 C C . PHE A 1 177 ? -13.178 4.564 -19.537 1.00 97.25 177 PHE A C 1
ATOM 1333 O O . PHE A 1 177 ? -13.874 5.222 -18.763 1.00 97.25 177 PHE A O 1
ATOM 1340 N N . HIS A 1 178 ? -13.612 4.230 -20.755 1.00 97.00 178 HIS A N 1
ATOM 1341 C CA . HIS A 1 178 ? -14.925 4.647 -21.252 1.00 97.00 178 HIS A CA 1
ATOM 1342 C C . HIS A 1 178 ? -16.061 4.078 -20.396 1.00 97.00 178 HIS A C 1
ATOM 1344 O O . HIS A 1 178 ? -17.009 4.797 -20.068 1.00 97.00 178 HIS A O 1
ATOM 1350 N N . ALA A 1 179 ? -15.944 2.819 -19.971 1.00 97.75 179 ALA A N 1
ATOM 1351 C CA . ALA A 1 179 ? -16.899 2.216 -19.052 1.00 97.75 179 ALA A CA 1
ATOM 1352 C C . ALA A 1 179 ? -16.888 2.903 -17.674 1.00 97.75 179 ALA A C 1
ATOM 1354 O O . ALA A 1 179 ? -17.953 3.187 -17.124 1.00 97.75 179 ALA A O 1
ATOM 1355 N N . TRP A 1 180 ? -15.708 3.249 -17.146 1.00 97.69 180 TRP A N 1
ATOM 1356 C CA . TRP A 1 180 ? -15.587 4.008 -15.900 1.00 97.69 180 TRP A CA 1
ATOM 1357 C C . TRP A 1 180 ? -16.243 5.391 -16.003 1.00 97.69 180 TRP A C 1
ATOM 1359 O O . TRP A 1 180 ? -17.001 5.784 -15.119 1.00 97.69 180 TRP A O 1
ATOM 1369 N N . GLN A 1 181 ? -16.020 6.122 -17.099 1.00 95.44 181 GLN A N 1
ATOM 1370 C CA . GLN A 1 181 ? -16.656 7.426 -17.328 1.00 95.44 181 GLN A CA 1
ATOM 1371 C C . GLN A 1 181 ? -18.177 7.327 -17.401 1.00 95.44 181 GLN A C 1
ATOM 1373 O O . GLN A 1 181 ? -18.872 8.176 -16.846 1.00 95.44 181 GLN A O 1
ATOM 1378 N N . LYS A 1 182 ? -18.709 6.269 -18.021 1.00 96.31 182 LYS A N 1
ATOM 1379 C CA . LYS A 1 182 ? -20.152 6.012 -18.019 1.00 96.31 182 LYS A CA 1
ATOM 1380 C C . LYS A 1 182 ? -20.683 5.828 -16.594 1.00 96.31 182 LYS A C 1
ATOM 1382 O O . LYS A 1 182 ? -21.708 6.409 -16.259 1.00 96.31 182 LYS A O 1
ATOM 1387 N N . LEU A 1 183 ? -19.967 5.095 -15.737 1.00 97.00 183 LEU A N 1
ATOM 1388 C CA . LEU A 1 183 ? -20.337 4.957 -14.322 1.00 97.00 183 LEU A CA 1
ATOM 1389 C C . LEU A 1 183 ? -20.249 6.286 -13.564 1.00 97.00 183 LEU A C 1
ATOM 1391 O O . LEU A 1 183 ? -21.105 6.555 -12.727 1.00 97.00 183 LEU A O 1
ATOM 1395 N N . LYS A 1 184 ? -19.279 7.156 -13.871 1.00 95.38 184 LYS A N 1
ATOM 1396 C CA . LYS A 1 184 ? -19.179 8.486 -13.241 1.00 95.38 184 LYS A CA 1
ATOM 1397 C C . LYS A 1 184 ? -20.403 9.372 -13.487 1.00 95.38 184 LYS A C 1
ATOM 1399 O O . LYS A 1 184 ? -20.675 10.238 -12.663 1.00 95.38 184 LYS A O 1
ATOM 1404 N N . GLN A 1 185 ? -21.153 9.157 -14.570 1.00 94.25 185 GLN A N 1
ATOM 1405 C CA . GLN A 1 185 ? -22.388 9.907 -14.836 1.00 94.25 185 GLN A CA 1
ATOM 1406 C C . GLN A 1 185 ? -23.473 9.618 -13.788 1.00 94.25 185 GLN A C 1
ATOM 1408 O O . GLN A 1 185 ? -24.237 10.516 -13.443 1.00 94.25 185 GLN A O 1
ATOM 1413 N N . THR A 1 186 ? -23.524 8.393 -13.252 1.00 95.31 186 THR A N 1
ATOM 1414 C CA . THR A 1 186 ? -24.469 7.991 -12.192 1.00 95.31 186 THR A CA 1
ATOM 1415 C C . THR A 1 186 ? -23.835 7.957 -10.798 1.00 95.31 186 THR A C 1
ATOM 1417 O O . THR A 1 186 ? -24.548 8.008 -9.799 1.00 95.31 186 THR A O 1
ATOM 1420 N N . HIS A 1 187 ? -22.503 7.912 -10.715 1.00 95.50 187 HIS A N 1
ATOM 1421 C CA . HIS A 1 187 ? -21.714 7.903 -9.481 1.00 95.50 187 HIS A CA 1
ATOM 1422 C C . HIS A 1 187 ? -20.624 8.993 -9.531 1.00 95.50 187 HIS A C 1
ATOM 1424 O O . HIS A 1 187 ? -19.433 8.682 -9.657 1.00 95.50 187 HIS A O 1
ATOM 1430 N N . PRO A 1 188 ? -20.996 10.286 -9.440 1.00 94.19 188 PRO A N 1
ATOM 1431 C CA . PRO A 1 188 ? -20.073 11.408 -9.642 1.00 94.19 188 PRO A CA 1
ATOM 1432 C C . PRO A 1 188 ? -18.910 11.461 -8.639 1.00 94.19 188 PRO A C 1
ATOM 1434 O O . PRO A 1 188 ? -17.890 12.094 -8.909 1.00 94.19 188 PRO A O 1
ATOM 1437 N N . GLN A 1 189 ? -19.027 10.777 -7.498 1.00 93.81 189 GLN A N 1
ATOM 1438 C CA . GLN A 1 189 ? -17.981 10.674 -6.484 1.00 93.81 189 GLN A CA 1
ATOM 1439 C C . GLN A 1 189 ? -16.776 9.821 -6.911 1.00 93.81 189 GLN A C 1
ATOM 1441 O O . GLN A 1 189 ? -15.696 9.995 -6.344 1.00 93.81 189 GLN A O 1
ATOM 1446 N N . LEU A 1 190 ? -16.940 8.921 -7.891 1.00 96.88 190 LEU A N 1
ATOM 1447 C CA . LEU A 1 190 ? -15.891 7.997 -8.327 1.00 96.88 190 LEU A CA 1
ATOM 1448 C C . LEU A 1 190 ? -14.660 8.748 -8.855 1.00 96.88 190 LEU A C 1
ATOM 1450 O O . LEU A 1 190 ? -14.739 9.560 -9.785 1.00 96.88 190 LEU A O 1
ATOM 1454 N N . GLN A 1 191 ? -13.495 8.428 -8.295 1.00 96.56 191 GLN A N 1
ATOM 1455 C CA . GLN A 1 191 ? -12.218 9.019 -8.706 1.00 96.56 191 GLN A CA 1
ATOM 1456 C C . GLN A 1 191 ? -11.400 8.053 -9.556 1.00 96.56 191 GLN A C 1
ATOM 1458 O O . GLN A 1 191 ? -11.406 6.847 -9.327 1.00 96.56 191 GLN A O 1
ATOM 1463 N N . ILE A 1 192 ? -10.665 8.592 -10.522 1.00 97.19 192 ILE A N 1
ATOM 1464 C CA . ILE A 1 192 ? -9.741 7.812 -11.340 1.00 97.19 192 ILE A CA 1
ATOM 1465 C C . ILE A 1 192 ? -8.343 8.404 -11.230 1.00 97.19 192 ILE A C 1
ATOM 1467 O O . ILE A 1 192 ? -8.173 9.620 -11.320 1.00 97.19 192 ILE A O 1
ATOM 1471 N N . CYS A 1 193 ? -7.357 7.544 -11.012 1.00 97.62 193 CYS A N 1
ATOM 1472 C CA . CYS A 1 193 ? -5.958 7.927 -10.900 1.00 97.62 193 CYS A CA 1
ATOM 1473 C C . CYS A 1 193 ? -5.185 7.475 -12.142 1.00 97.62 193 CYS A C 1
ATOM 1475 O O . CYS A 1 193 ? -5.479 6.430 -12.724 1.00 97.62 193 CYS A O 1
ATOM 1477 N N . LEU A 1 194 ? -4.156 8.229 -12.518 1.00 98.56 194 LEU A N 1
ATOM 1478 C CA . LEU A 1 194 ? -3.113 7.743 -13.411 1.00 98.56 194 LEU A CA 1
ATOM 1479 C C . LEU A 1 194 ? -2.259 6.719 -12.651 1.00 98.56 194 LEU A C 1
ATOM 1481 O O . LEU A 1 194 ? -1.571 7.087 -11.694 1.00 98.56 194 LEU A O 1
ATOM 1485 N N . HIS A 1 195 ? -2.281 5.462 -13.106 1.00 98.56 195 HIS A N 1
ATOM 1486 C CA . HIS A 1 195 ? -1.411 4.402 -12.603 1.00 98.56 195 HIS A CA 1
ATOM 1487 C C . HIS A 1 195 ? -0.078 4.418 -13.354 1.00 98.56 195 HIS A C 1
ATOM 1489 O O . HIS A 1 195 ? 0.093 3.727 -14.359 1.00 98.56 195 HIS A O 1
ATOM 1495 N N . LEU A 1 196 ? 0.870 5.241 -12.900 1.00 98.69 196 LEU A N 1
ATOM 1496 C CA . LEU A 1 196 ? 2.167 5.382 -13.563 1.00 98.69 196 LEU A CA 1
ATOM 1497 C C . LEU A 1 196 ? 2.904 4.034 -13.595 1.00 98.69 196 LEU A C 1
ATOM 1499 O O . LEU A 1 196 ? 3.285 3.510 -12.546 1.00 98.69 196 LEU A O 1
ATOM 1503 N N . CYS A 1 197 ? 3.160 3.492 -14.784 1.00 98.38 197 CYS A N 1
ATOM 1504 C CA . CYS A 1 197 ? 3.862 2.219 -14.940 1.00 98.38 197 CYS A CA 1
ATOM 1505 C C . CYS A 1 197 ? 5.220 2.431 -15.605 1.00 98.38 197 CYS A C 1
ATOM 1507 O O . CYS A 1 197 ? 5.307 3.001 -16.683 1.00 98.38 197 CYS A O 1
ATOM 1509 N N . LEU A 1 198 ? 6.298 1.992 -14.954 1.00 98.31 198 LEU A N 1
ATOM 1510 C CA . LEU A 1 198 ? 7.673 2.152 -15.453 1.00 98.31 198 LEU A CA 1
ATOM 1511 C C . LEU A 1 198 ? 8.463 0.839 -15.422 1.00 98.31 198 LEU A C 1
ATOM 1513 O O . LEU A 1 198 ? 9.696 0.858 -15.504 1.00 98.31 198 LEU A O 1
ATOM 1517 N N . THR A 1 199 ? 7.768 -0.282 -15.219 1.00 97.19 199 THR A N 1
ATOM 1518 C CA . THR A 1 199 ? 8.388 -1.581 -14.941 1.00 97.19 199 THR A CA 1
ATOM 1519 C C . THR A 1 199 ? 8.060 -2.673 -15.942 1.00 97.19 199 THR A C 1
ATOM 1521 O O . THR A 1 199 ? 8.793 -3.657 -15.999 1.00 97.19 199 THR A O 1
ATOM 1524 N N . GLU A 1 200 ? 7.002 -2.488 -16.723 1.00 97.25 200 GLU A N 1
ATOM 1525 C CA . GLU A 1 200 ? 6.543 -3.402 -17.763 1.00 97.25 200 GLU A CA 1
ATOM 1526 C C . GLU A 1 200 ? 5.552 -2.682 -18.693 1.00 97.25 200 GLU A C 1
ATOM 1528 O O . GLU A 1 200 ? 5.180 -1.532 -18.445 1.00 97.25 200 GLU A O 1
ATOM 1533 N N . GLY A 1 201 ? 5.112 -3.368 -19.745 1.00 96.88 201 GLY A N 1
ATOM 1534 C CA . GLY A 1 201 ? 4.181 -2.855 -20.743 1.00 96.88 201 GLY A CA 1
ATOM 1535 C C . GLY A 1 201 ? 4.849 -1.966 -21.799 1.00 96.88 201 GLY A C 1
ATOM 1536 O O . GLY A 1 201 ? 6.035 -1.643 -21.693 1.00 96.88 201 GLY A O 1
ATOM 1537 N N . PRO A 1 202 ? 4.105 -1.568 -22.843 1.00 97.69 202 PRO A N 1
ATOM 1538 C CA . PRO A 1 202 ? 4.610 -0.669 -23.877 1.00 97.69 202 PRO A CA 1
ATOM 1539 C C . PRO A 1 202 ? 4.888 0.731 -23.328 1.00 97.69 202 PRO A C 1
ATOM 1541 O O . PRO A 1 202 ? 4.159 1.217 -22.459 1.00 97.69 202 PRO A O 1
ATOM 1544 N N . SER A 1 203 ? 5.924 1.392 -23.854 1.00 97.81 203 SER A N 1
ATOM 1545 C CA . SER A 1 203 ? 6.155 2.812 -23.577 1.00 97.81 203 SER A CA 1
ATOM 1546 C C . SER A 1 203 ? 5.053 3.682 -24.185 1.00 97.81 203 SER A C 1
ATOM 1548 O O . SER A 1 203 ? 4.483 3.364 -25.230 1.00 97.81 203 SER A O 1
ATOM 1550 N N . SER A 1 204 ? 4.739 4.798 -23.527 1.00 98.06 204 SER A N 1
ATOM 1551 C CA . SER A 1 204 ? 3.890 5.840 -24.111 1.00 98.06 204 SER A CA 1
ATOM 1552 C C . SER A 1 204 ? 4.671 6.766 -25.039 1.00 98.06 204 SER A C 1
ATOM 1554 O O . SER A 1 204 ? 4.110 7.222 -26.033 1.00 98.06 204 SER A O 1
ATOM 1556 N N . ALA A 1 205 ? 5.931 7.075 -24.721 1.00 98.00 205 ALA A N 1
ATOM 1557 C CA . ALA A 1 205 ? 6.780 7.842 -25.626 1.00 98.00 205 ALA A CA 1
ATOM 1558 C C . ALA A 1 205 ? 7.361 6.939 -26.724 1.00 98.00 205 ALA A C 1
ATOM 1560 O O . ALA A 1 205 ? 7.395 5.712 -26.585 1.00 98.00 205 ALA A O 1
ATOM 1561 N N . ASP A 1 206 ? 7.846 7.564 -27.799 1.00 97.56 206 ASP A N 1
ATOM 1562 C CA . ASP A 1 206 ? 8.530 6.870 -28.890 1.00 97.56 206 ASP A CA 1
ATOM 1563 C C . ASP A 1 206 ? 9.704 6.032 -28.335 1.00 97.56 206 ASP A C 1
ATOM 1565 O O . ASP A 1 206 ? 10.632 6.605 -27.745 1.00 97.56 206 ASP A O 1
ATOM 1569 N N . PRO A 1 207 ? 9.697 4.695 -28.522 1.00 96.94 207 PRO A N 1
ATOM 1570 C CA . PRO A 1 207 ? 10.776 3.807 -28.095 1.00 96.94 207 PRO A CA 1
ATOM 1571 C C . PRO A 1 207 ? 12.174 4.263 -28.538 1.00 96.94 207 PRO A C 1
ATOM 1573 O O . PRO A 1 207 ? 13.143 4.062 -27.801 1.00 96.94 207 PRO A O 1
ATOM 1576 N N . ALA A 1 208 ? 12.295 4.927 -29.696 1.00 96.69 208 ALA A N 1
ATOM 1577 C CA . ALA A 1 208 ? 13.568 5.438 -30.207 1.00 96.69 208 ALA A CA 1
ATOM 1578 C C . ALA A 1 208 ? 14.189 6.518 -29.302 1.00 96.69 208 ALA A C 1
ATOM 1580 O O . ALA A 1 208 ? 15.412 6.671 -29.254 1.00 96.69 208 ALA A O 1
ATOM 1581 N N . LEU A 1 209 ? 13.363 7.239 -28.538 1.00 97.19 209 LEU A N 1
ATOM 1582 C CA . LEU A 1 209 ? 13.804 8.241 -27.566 1.00 97.19 209 LEU A CA 1
ATOM 1583 C C . LEU A 1 209 ? 14.160 7.629 -26.205 1.00 97.19 209 LEU A C 1
ATOM 1585 O O . LEU A 1 209 ? 14.723 8.326 -25.358 1.00 97.19 209 LEU A O 1
ATOM 1589 N N . LEU A 1 210 ? 13.858 6.345 -25.985 1.00 97.31 210 LEU A N 1
ATOM 1590 C CA . LEU A 1 210 ? 13.953 5.663 -24.693 1.00 97.31 210 LEU A CA 1
ATOM 1591 C C . LEU A 1 210 ? 14.901 4.437 -24.671 1.00 97.31 210 LEU A C 1
ATOM 1593 O O . LEU A 1 210 ? 14.586 3.447 -24.000 1.00 97.31 210 LEU A O 1
ATOM 1597 N N . PRO A 1 211 ? 16.080 4.448 -25.325 1.00 96.25 211 PRO A N 1
ATOM 1598 C CA . PRO A 1 211 ? 16.900 3.240 -25.504 1.00 96.25 211 PRO A CA 1
ATOM 1599 C C . PRO A 1 211 ? 17.361 2.577 -24.188 1.00 96.25 211 PRO A C 1
ATOM 1601 O O . PRO A 1 211 ? 17.632 1.372 -24.137 1.00 96.25 211 PRO A O 1
ATOM 1604 N N . ASP A 1 212 ? 17.439 3.333 -23.086 1.00 96.69 212 ASP 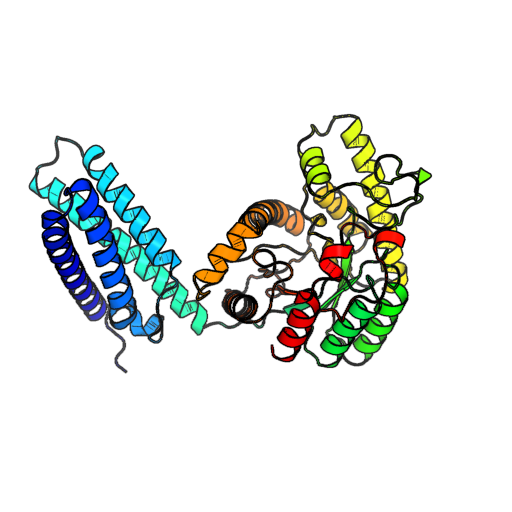A N 1
ATOM 1605 C CA . ASP A 1 212 ? 17.793 2.794 -21.771 1.00 96.69 212 ASP A CA 1
ATOM 1606 C C . ASP A 1 212 ? 16.581 2.291 -20.970 1.00 96.69 212 ASP A C 1
ATOM 1608 O O . ASP A 1 212 ? 16.791 1.668 -19.921 1.00 96.69 212 ASP A O 1
ATOM 1612 N N . LEU A 1 213 ? 15.344 2.565 -21.398 1.00 97.25 213 LEU A N 1
ATOM 1613 C CA . LEU A 1 213 ? 14.117 2.181 -20.687 1.00 97.25 213 LEU A CA 1
ATOM 1614 C C . LEU A 1 213 ? 13.355 1.040 -21.353 1.00 97.25 213 LEU A C 1
ATOM 1616 O O . LEU A 1 213 ? 12.718 0.281 -20.626 1.00 97.25 213 LEU A O 1
ATOM 1620 N N . VAL A 1 214 ? 13.449 0.899 -22.677 1.00 97.69 214 VAL A N 1
ATOM 1621 C CA . VAL A 1 214 ? 12.689 -0.103 -23.439 1.00 97.69 214 VAL A CA 1
ATOM 1622 C C . VAL A 1 214 ? 13.563 -1.235 -23.976 1.00 97.69 214 VAL A C 1
ATOM 1624 O O . VAL A 1 214 ? 14.778 -1.080 -24.134 1.00 97.69 214 VAL A O 1
ATOM 1627 N N . ASP A 1 215 ? 12.974 -2.403 -24.200 1.00 96.12 215 ASP A N 1
ATOM 1628 C CA . ASP A 1 215 ? 13.588 -3.530 -24.903 1.00 96.12 215 ASP A CA 1
ATOM 1629 C C . ASP A 1 215 ? 13.419 -3.427 -26.433 1.00 96.12 215 ASP A C 1
ATOM 1631 O O . ASP A 1 215 ? 12.990 -2.401 -26.961 1.00 96.12 215 ASP A O 1
ATOM 1635 N N . ALA A 1 216 ? 13.787 -4.489 -27.158 1.00 94.44 216 ALA A N 1
ATOM 1636 C CA . ALA A 1 216 ? 13.687 -4.541 -28.618 1.00 94.44 216 ALA A CA 1
ATOM 1637 C C . ALA A 1 216 ? 12.238 -4.508 -29.144 1.00 94.44 216 ALA A C 1
ATOM 1639 O O . ALA A 1 216 ? 12.029 -4.215 -30.318 1.00 94.44 216 ALA A O 1
ATOM 1640 N N . HIS A 1 217 ? 11.251 -4.792 -28.293 1.00 94.88 217 HIS A N 1
ATOM 1641 C CA . HIS A 1 217 ? 9.827 -4.754 -28.619 1.00 94.88 217 HIS A CA 1
ATOM 1642 C C . HIS A 1 217 ? 9.171 -3.423 -28.217 1.00 94.88 217 HIS A C 1
ATOM 1644 O O . HIS A 1 217 ? 7.975 -3.241 -28.432 1.00 94.88 217 HIS A O 1
ATOM 1650 N N . GLY A 1 218 ? 9.938 -2.482 -27.651 1.00 96.31 218 GLY A N 1
ATOM 1651 C CA . GLY A 1 218 ? 9.412 -1.217 -27.140 1.00 96.31 218 GLY A CA 1
ATOM 1652 C C . GLY A 1 218 ? 8.747 -1.342 -25.765 1.00 96.31 218 GLY A C 1
ATOM 1653 O O . GLY A 1 218 ? 8.027 -0.433 -25.351 1.00 96.31 218 GLY A O 1
ATOM 1654 N N . TYR A 1 219 ? 8.976 -2.444 -25.043 1.00 97.62 219 TYR A N 1
ATOM 1655 C CA . TYR A 1 219 ? 8.426 -2.652 -23.706 1.00 97.62 219 TYR A CA 1
ATOM 1656 C C . TYR A 1 219 ? 9.386 -2.178 -22.623 1.00 97.62 219 TYR A C 1
ATOM 1658 O O . TYR A 1 219 ? 10.600 -2.363 -22.707 1.00 97.62 219 TYR A O 1
ATOM 1666 N N . LEU A 1 220 ? 8.841 -1.567 -21.575 1.00 97.94 220 LEU A N 1
ATOM 1667 C CA . LEU A 1 220 ? 9.596 -1.082 -20.429 1.00 97.94 220 LEU A CA 1
ATOM 1668 C C . LEU A 1 220 ? 10.266 -2.262 -19.716 1.00 97.94 220 LEU A C 1
ATOM 1670 O O . LEU A 1 220 ? 9.607 -3.204 -19.291 1.00 97.94 220 LEU A O 1
ATOM 1674 N N . LYS A 1 221 ? 11.593 -2.203 -19.569 1.00 95.62 221 LYS A N 1
ATOM 1675 C CA . LYS A 1 221 ? 12.407 -3.349 -19.114 1.00 95.62 221 LYS A CA 1
ATOM 1676 C C . LYS A 1 221 ? 12.969 -3.219 -17.699 1.00 95.62 221 LYS A C 1
ATOM 1678 O O . LYS A 1 221 ? 13.739 -4.073 -17.257 1.00 95.62 221 LYS A O 1
ATOM 1683 N N . ARG A 1 222 ? 12.692 -2.108 -17.005 1.00 96.31 222 ARG A N 1
ATOM 1684 C CA . ARG A 1 222 ? 13.361 -1.781 -15.737 1.00 96.31 222 ARG A CA 1
ATOM 1685 C C . ARG A 1 222 ? 12.578 -2.232 -14.517 1.00 96.31 222 ARG A C 1
ATOM 1687 O O . ARG A 1 222 ? 11.511 -1.712 -14.247 1.00 96.31 222 ARG A O 1
ATOM 1694 N N . SER A 1 223 ? 13.152 -3.091 -13.682 1.00 96.94 223 SER A N 1
ATOM 1695 C CA . SER A 1 223 ? 12.487 -3.490 -12.434 1.00 96.94 223 SER A CA 1
ATOM 1696 C C . SER A 1 223 ? 12.481 -2.373 -11.378 1.00 96.94 223 SER A C 1
ATOM 1698 O O . SER A 1 223 ? 13.322 -1.468 -11.389 1.00 96.94 223 SER A O 1
ATOM 1700 N N . PHE A 1 224 ? 11.586 -2.476 -10.388 1.00 96.56 224 PHE A N 1
ATOM 1701 C CA . PHE A 1 224 ? 11.562 -1.583 -9.218 1.00 96.56 224 PHE A CA 1
ATOM 1702 C C . PHE A 1 224 ? 12.943 -1.454 -8.549 1.00 96.56 224 PHE A C 1
ATOM 1704 O O . PHE A 1 224 ? 13.393 -0.353 -8.225 1.00 96.56 224 PHE A O 1
ATOM 1711 N N . GLY A 1 225 ? 13.650 -2.577 -8.382 1.00 97.12 225 GLY A N 1
ATOM 1712 C CA . GLY A 1 225 ? 14.987 -2.602 -7.787 1.00 97.12 225 GLY A CA 1
ATOM 1713 C C . GLY A 1 225 ? 16.013 -1.821 -8.610 1.00 97.12 225 GLY A C 1
ATOM 1714 O O . GLY A 1 225 ? 16.811 -1.078 -8.044 1.00 97.12 225 GLY A O 1
ATOM 1715 N N . GLN A 1 226 ? 15.961 -1.912 -9.941 1.00 97.06 226 GLN A N 1
ATOM 1716 C CA . GLN A 1 226 ? 16.853 -1.146 -10.817 1.00 97.06 226 GLN A CA 1
ATOM 1717 C C . GLN A 1 226 ? 16.592 0.363 -10.715 1.00 97.06 226 GLN A C 1
ATOM 1719 O O . GLN A 1 226 ? 17.543 1.139 -10.621 1.00 97.06 226 GLN A O 1
ATOM 1724 N N . TRP A 1 227 ? 15.328 0.791 -10.659 1.00 97.62 227 TRP A N 1
ATOM 1725 C CA . TRP A 1 227 ? 14.973 2.194 -10.409 1.00 97.62 227 TRP A CA 1
ATOM 1726 C C . TRP A 1 227 ? 15.456 2.691 -9.040 1.00 97.62 227 TRP A C 1
ATOM 1728 O O . TRP A 1 227 ? 15.953 3.818 -8.908 1.00 97.62 227 TRP A O 1
ATOM 1738 N N . LEU A 1 228 ? 15.357 1.843 -8.014 1.00 96.81 228 LEU A N 1
ATOM 1739 C CA . LEU A 1 228 ? 15.854 2.164 -6.681 1.00 96.81 228 LEU A CA 1
ATOM 1740 C C . LEU A 1 228 ? 17.382 2.307 -6.668 1.00 96.81 228 LEU A C 1
ATOM 1742 O O . LEU A 1 228 ? 17.891 3.290 -6.131 1.00 96.81 228 LEU A O 1
ATOM 1746 N N . LEU A 1 229 ? 18.113 1.400 -7.321 1.00 96.88 229 LEU A N 1
ATOM 1747 C CA . LEU A 1 229 ? 19.573 1.474 -7.450 1.00 96.88 229 LEU A CA 1
ATOM 1748 C C . LEU A 1 229 ? 20.023 2.727 -8.215 1.00 96.88 229 LEU A C 1
ATOM 1750 O O . LEU A 1 229 ? 20.955 3.407 -7.788 1.00 96.88 229 LEU A O 1
ATOM 1754 N N . LEU A 1 230 ? 19.322 3.108 -9.288 1.00 96.25 230 LEU A N 1
ATOM 1755 C CA . LEU A 1 230 ? 19.586 4.360 -10.011 1.00 96.25 230 LEU A CA 1
ATOM 1756 C C . LEU A 1 230 ? 19.449 5.599 -9.116 1.00 96.25 230 LEU A C 1
ATOM 1758 O O . LEU A 1 230 ? 20.172 6.581 -9.296 1.00 96.25 230 LEU A O 1
ATOM 1762 N N . SER A 1 231 ? 18.557 5.554 -8.123 1.00 94.75 231 SER A N 1
ATOM 1763 C CA . SER A 1 231 ? 18.382 6.652 -7.166 1.00 94.75 231 SER A CA 1
ATOM 1764 C C . SER A 1 231 ? 19.601 6.857 -6.259 1.00 94.75 231 SER A C 1
ATOM 1766 O O . SER A 1 231 ? 19.782 7.972 -5.758 1.00 94.75 231 SER A O 1
ATOM 1768 N N . LEU A 1 232 ? 20.430 5.821 -6.074 1.00 94.81 232 LEU A N 1
ATOM 1769 C CA . LEU A 1 232 ? 21.653 5.846 -5.264 1.00 94.81 232 LEU A CA 1
ATOM 1770 C C . LEU A 1 232 ? 22.865 6.408 -6.021 1.00 94.81 232 LEU A C 1
ATOM 1772 O O . LEU A 1 232 ? 23.809 6.875 -5.389 1.00 94.81 232 LEU A O 1
ATOM 1776 N N . LEU A 1 233 ? 22.843 6.410 -7.360 1.00 95.44 233 LEU A N 1
ATOM 1777 C CA . LEU A 1 233 ? 23.930 6.981 -8.158 1.00 95.44 233 LEU A CA 1
ATOM 1778 C C . LEU A 1 233 ? 24.057 8.497 -7.925 1.00 95.44 233 LEU A C 1
ATOM 1780 O O . LEU A 1 233 ? 23.038 9.181 -7.790 1.00 95.44 233 LEU A O 1
ATOM 1784 N N . PRO A 1 234 ? 25.271 9.078 -7.956 1.00 94.75 234 PRO A N 1
ATOM 1785 C CA . PRO A 1 234 ? 25.449 10.526 -7.870 1.00 94.75 234 PRO A CA 1
ATOM 1786 C C . PRO A 1 234 ? 24.649 11.267 -8.947 1.00 94.75 234 PRO A C 1
ATOM 1788 O O . PRO A 1 234 ? 24.588 10.831 -10.093 1.00 94.75 234 PRO A O 1
ATOM 1791 N N . ARG A 1 235 ? 24.082 12.437 -8.619 1.00 91.69 235 ARG A N 1
ATOM 1792 C CA . ARG A 1 235 ? 23.268 13.235 -9.567 1.00 91.69 235 ARG A CA 1
ATOM 1793 C C . ARG A 1 235 ? 24.001 13.598 -10.864 1.00 91.69 235 ARG A C 1
ATOM 1795 O O . ARG A 1 235 ? 23.356 13.766 -11.888 1.00 91.69 235 ARG A O 1
ATOM 1802 N N . ARG A 1 236 ? 25.332 13.719 -10.812 1.00 93.31 236 ARG A N 1
ATOM 1803 C CA . ARG A 1 236 ? 26.189 14.034 -11.966 1.00 93.31 236 ARG A CA 1
ATOM 1804 C C . ARG A 1 236 ? 26.606 12.799 -12.777 1.00 93.31 236 ARG A C 1
ATOM 1806 O O . ARG A 1 236 ? 27.306 12.947 -13.770 1.00 93.31 236 ARG A O 1
ATOM 1813 N N . HIS A 1 237 ? 26.210 11.593 -12.364 1.00 96.38 237 HIS A N 1
ATOM 1814 C CA . HIS A 1 237 ? 26.580 10.366 -13.062 1.00 96.38 237 HIS A CA 1
ATOM 1815 C C . HIS A 1 237 ? 25.958 10.353 -14.475 1.00 96.38 237 HIS A C 1
ATOM 1817 O O . HIS A 1 237 ? 24.730 10.450 -14.580 1.00 96.38 237 HIS A O 1
ATOM 1823 N N . PRO A 1 238 ? 26.743 10.182 -15.557 1.00 95.00 238 PRO A N 1
ATOM 1824 C CA . PRO A 1 238 ? 26.248 10.310 -16.932 1.00 95.00 238 PRO A CA 1
ATOM 1825 C C . PRO A 1 238 ? 25.039 9.419 -17.244 1.00 95.00 238 PRO A C 1
ATOM 1827 O O . PRO A 1 238 ? 24.037 9.897 -17.772 1.00 95.00 238 PRO A O 1
ATOM 1830 N N . SER A 1 239 ? 25.076 8.144 -16.833 1.00 94.12 239 SER A N 1
ATOM 1831 C CA . SER A 1 239 ? 23.947 7.220 -17.031 1.00 94.12 239 SER A CA 1
ATOM 1832 C C . SER A 1 239 ? 22.686 7.664 -16.294 1.00 94.12 239 SER A C 1
ATOM 1834 O O . SER A 1 239 ? 21.589 7.507 -16.816 1.00 94.12 239 SER A O 1
ATOM 1836 N N . ARG A 1 240 ? 22.826 8.262 -15.101 1.00 95.81 240 ARG A N 1
ATOM 1837 C CA . ARG A 1 240 ? 21.683 8.766 -14.337 1.00 95.81 240 ARG A CA 1
ATOM 1838 C C . ARG A 1 240 ? 21.053 9.955 -15.052 1.00 95.81 240 ARG A C 1
ATOM 1840 O O . ARG A 1 240 ? 19.843 9.972 -15.204 1.00 95.81 240 ARG A O 1
ATOM 1847 N N . ILE A 1 241 ? 21.856 10.908 -15.529 1.00 96.31 241 ILE A N 1
ATOM 1848 C CA . ILE A 1 241 ? 21.359 12.073 -16.279 1.00 96.31 241 ILE A CA 1
ATOM 1849 C C . ILE A 1 241 ? 20.613 11.625 -17.539 1.00 96.31 241 ILE A C 1
ATOM 1851 O O . ILE A 1 241 ? 19.516 12.109 -17.810 1.00 96.31 241 ILE A O 1
ATOM 1855 N N . ARG A 1 242 ? 21.194 10.691 -18.300 1.00 96.69 242 ARG A N 1
ATOM 1856 C CA . ARG A 1 242 ? 20.585 10.158 -19.524 1.00 96.69 242 ARG A CA 1
ATOM 1857 C C . ARG A 1 242 ? 19.244 9.476 -19.239 1.00 96.69 242 ARG A C 1
ATOM 1859 O O . ARG A 1 242 ? 18.260 9.780 -19.904 1.00 96.69 242 ARG A O 1
ATOM 1866 N N . ILE A 1 243 ? 19.192 8.632 -18.209 1.00 97.12 243 ILE A N 1
ATOM 1867 C CA . ILE A 1 243 ? 17.967 7.938 -17.797 1.00 97.12 243 ILE A CA 1
ATOM 1868 C C . ILE A 1 243 ? 16.927 8.910 -17.216 1.00 97.12 243 ILE A C 1
ATOM 1870 O O . ILE A 1 243 ? 15.753 8.760 -17.523 1.00 97.12 243 ILE A O 1
ATOM 1874 N N . GLU A 1 244 ? 17.319 9.928 -16.435 1.00 97.19 244 GLU A N 1
ATOM 1875 C CA . GLU A 1 244 ? 16.390 10.954 -15.916 1.00 97.19 244 GLU A CA 1
ATOM 1876 C C . GLU A 1 244 ? 15.689 1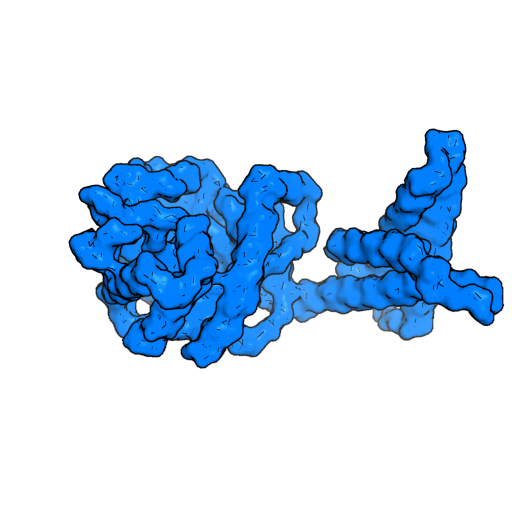1.710 -17.059 1.00 97.19 244 GLU A C 1
ATOM 1878 O O . GLU A 1 244 ? 14.504 12.018 -16.940 1.00 97.19 244 GLU A O 1
ATOM 1883 N N . LYS A 1 245 ? 16.382 11.968 -18.180 1.00 97.62 245 LYS A N 1
ATOM 1884 C CA . LYS A 1 245 ? 15.774 12.587 -19.371 1.00 97.62 245 LYS A CA 1
ATOM 1885 C C . LYS A 1 245 ? 14.729 11.676 -20.020 1.00 97.62 245 LYS A C 1
ATOM 1887 O O . LYS A 1 245 ? 13.609 12.119 -20.242 1.00 97.62 245 LYS A O 1
ATOM 1892 N N . GLN A 1 246 ? 15.075 10.411 -20.269 1.00 98.38 246 GLN A N 1
ATOM 1893 C CA . GLN A 1 246 ? 14.158 9.426 -20.866 1.00 98.38 246 GLN A CA 1
ATOM 1894 C C . GLN A 1 246 ? 12.947 9.154 -19.968 1.00 98.38 246 GLN A C 1
ATOM 1896 O O . GLN A 1 246 ? 11.817 9.113 -20.437 1.00 98.38 246 GLN A O 1
ATOM 1901 N N . LEU A 1 247 ? 13.174 9.041 -18.656 1.00 98.62 247 LEU A N 1
ATOM 1902 C CA . LEU A 1 247 ? 12.118 8.906 -17.654 1.00 98.62 247 LEU A CA 1
ATOM 1903 C C . LEU A 1 247 ? 11.138 10.075 -17.734 1.00 98.62 247 LEU A C 1
ATOM 1905 O O . LEU A 1 247 ? 9.934 9.882 -17.629 1.00 98.62 247 LEU A O 1
ATOM 1909 N N . GLY A 1 248 ? 11.667 11.284 -17.912 1.00 98.38 248 GLY A N 1
ATOM 1910 C CA . GLY A 1 248 ? 10.848 12.465 -18.083 1.00 98.38 248 GLY A CA 1
ATOM 1911 C C . GLY A 1 248 ? 9.921 12.376 -19.293 1.00 98.38 248 GLY A C 1
ATOM 1912 O O . GLY A 1 248 ? 8.720 12.564 -19.135 1.00 98.38 248 GLY A O 1
ATOM 1913 N N . LEU A 1 249 ? 10.475 12.019 -20.457 1.00 98.50 249 LEU A N 1
ATOM 1914 C CA . LEU A 1 249 ? 9.712 11.840 -21.696 1.00 98.50 249 LEU A CA 1
ATOM 1915 C C . LEU A 1 249 ? 8.594 10.802 -21.539 1.00 98.50 249 LEU A C 1
ATOM 1917 O O . LEU A 1 249 ? 7.473 11.041 -21.975 1.00 98.50 249 LEU A O 1
ATOM 1921 N N . GLU A 1 250 ? 8.881 9.675 -20.885 1.00 98.75 250 GLU A N 1
ATOM 1922 C CA . GLU A 1 250 ? 7.878 8.631 -20.660 1.00 98.75 250 GLU A CA 1
ATOM 1923 C C . GLU A 1 250 ? 6.767 9.077 -19.699 1.00 98.75 250 GLU A C 1
ATOM 1925 O O . GLU A 1 250 ? 5.594 8.819 -19.961 1.00 98.75 250 GLU A O 1
ATOM 1930 N N . ILE A 1 251 ? 7.104 9.783 -18.609 1.00 98.69 251 ILE A N 1
ATOM 1931 C CA . ILE A 1 251 ? 6.092 10.329 -17.690 1.00 98.69 251 ILE A CA 1
ATOM 1932 C C . ILE A 1 251 ? 5.215 11.358 -18.416 1.00 98.69 251 ILE A C 1
ATOM 1934 O O . ILE A 1 251 ? 3.995 11.302 -18.279 1.00 98.69 251 ILE A O 1
ATOM 1938 N N . ASP A 1 252 ? 5.810 12.266 -19.196 1.00 98.44 252 ASP A N 1
ATOM 1939 C CA . ASP A 1 252 ? 5.064 13.267 -19.972 1.00 98.44 252 ASP A CA 1
ATOM 1940 C C . ASP A 1 252 ? 4.112 12.593 -20.970 1.00 98.44 252 ASP A C 1
ATOM 1942 O O . ASP A 1 252 ? 2.939 12.956 -21.061 1.00 98.44 252 ASP A O 1
ATOM 1946 N N . ALA A 1 253 ? 4.575 11.548 -21.660 1.00 98.44 253 ALA A N 1
ATOM 1947 C CA . ALA A 1 253 ? 3.753 10.803 -22.606 1.00 98.44 253 ALA A CA 1
ATOM 1948 C C . ALA A 1 253 ? 2.604 10.034 -21.926 1.00 98.44 253 ALA A C 1
ATOM 1950 O O . ALA A 1 253 ? 1.480 10.054 -22.431 1.00 98.44 253 ALA A O 1
ATOM 1951 N N . GLN A 1 254 ? 2.834 9.408 -20.763 1.00 98.56 254 GLN A N 1
ATOM 1952 C CA . GLN A 1 254 ? 1.762 8.755 -19.997 1.00 98.56 254 GLN A CA 1
ATOM 1953 C C . GLN A 1 254 ? 0.735 9.760 -19.466 1.00 98.56 254 GLN A C 1
ATOM 1955 O O . GLN A 1 254 ? -0.467 9.496 -19.528 1.00 98.56 254 GLN A O 1
ATOM 1960 N N . ILE A 1 255 ? 1.185 10.925 -18.988 1.00 98.25 255 ILE A N 1
ATOM 1961 C CA . ILE A 1 255 ? 0.296 12.016 -18.571 1.00 98.25 255 ILE A CA 1
ATOM 1962 C C . ILE A 1 255 ? -0.544 12.499 -19.755 1.00 98.25 255 ILE A C 1
ATOM 1964 O O . ILE A 1 255 ? -1.759 12.630 -19.619 1.00 98.25 255 ILE A O 1
ATOM 1968 N N . GLN A 1 256 ? 0.065 12.720 -20.922 1.00 97.19 256 GLN A N 1
ATOM 1969 C CA . GLN A 1 256 ? -0.668 13.153 -22.111 1.00 97.19 256 GLN A CA 1
ATOM 1970 C C . GLN A 1 256 ? -1.698 12.106 -22.546 1.00 97.19 256 GLN A C 1
ATOM 1972 O O . GLN A 1 256 ? -2.842 12.442 -22.845 1.00 97.19 256 GLN A O 1
ATOM 1977 N N . LYS A 1 257 ? -1.329 10.822 -22.523 1.00 97.06 257 LYS A N 1
ATOM 1978 C CA . LYS A 1 257 ? -2.252 9.726 -22.829 1.00 97.06 257 LYS A CA 1
ATOM 1979 C C . LYS A 1 257 ? -3.418 9.675 -21.840 1.00 97.06 257 LYS A C 1
ATOM 1981 O O . LYS A 1 257 ? -4.556 9.484 -22.256 1.00 97.06 257 LYS A O 1
ATOM 1986 N N . PHE A 1 258 ? -3.164 9.915 -20.554 1.00 97.31 258 PHE A N 1
ATOM 1987 C CA . PHE A 1 258 ? -4.213 10.051 -19.541 1.00 97.31 258 PHE A CA 1
ATOM 1988 C C . PHE A 1 258 ? -5.106 11.278 -19.773 1.00 97.31 258 PHE A C 1
ATOM 1990 O O . PHE A 1 258 ? -6.323 11.186 -19.642 1.00 97.31 258 PHE A O 1
ATOM 1997 N N . ARG A 1 259 ? -4.536 12.423 -20.166 1.00 95.19 259 ARG A N 1
ATOM 1998 C CA . ARG A 1 259 ? -5.295 13.639 -20.507 1.00 95.19 259 ARG A CA 1
ATOM 1999 C C . ARG A 1 259 ? -6.195 13.447 -21.721 1.00 95.19 259 ARG A C 1
ATOM 2001 O O . ARG A 1 259 ? -7.315 13.942 -21.717 1.00 95.19 259 ARG A O 1
ATOM 2008 N N . ASN A 1 260 ? -5.770 12.668 -22.712 1.00 93.94 260 ASN A N 1
ATOM 2009 C CA . ASN A 1 260 ? -6.625 12.326 -23.854 1.00 93.94 260 ASN A CA 1
ATOM 2010 C C . ASN A 1 260 ? -7.905 11.585 -23.421 1.00 93.94 260 ASN A C 1
ATOM 2012 O O . ASN A 1 260 ? -8.916 11.648 -24.114 1.00 93.94 260 ASN A O 1
ATOM 2016 N N . PHE A 1 261 ? -7.870 10.910 -22.270 1.00 89.31 261 PHE A N 1
ATOM 2017 C CA . PHE A 1 261 ? -9.032 10.288 -21.651 1.00 89.31 261 PHE A CA 1
ATOM 2018 C C . PHE A 1 261 ? -9.814 11.275 -20.762 1.00 89.31 261 PHE A C 1
ATOM 2020 O O . PHE A 1 261 ? -11.030 11.402 -20.895 1.00 89.31 261 PHE A O 1
ATOM 2027 N N . CYS A 1 262 ? -9.132 11.981 -19.856 1.00 85.56 262 CYS A N 1
ATOM 2028 C CA . CYS A 1 262 ? -9.750 12.771 -18.779 1.00 85.56 262 CYS A CA 1
ATOM 2029 C C . CYS A 1 262 ? -9.967 14.265 -19.083 1.00 85.56 262 CYS A C 1
ATOM 2031 O O . CYS A 1 262 ? -10.484 14.976 -18.219 1.00 85.56 262 CYS A O 1
ATOM 2033 N N . ALA A 1 263 ? -9.570 14.747 -20.263 1.00 85.94 263 ALA A N 1
ATOM 2034 C CA . ALA A 1 263 ? -9.487 16.170 -20.595 1.00 85.94 263 ALA A CA 1
ATOM 2035 C C . ALA A 1 263 ? -8.689 16.960 -19.529 1.00 85.94 263 ALA A C 1
ATOM 2037 O O . ALA A 1 263 ? -7.656 16.486 -19.052 1.00 85.94 263 ALA A O 1
ATOM 2038 N N . ASP A 1 264 ? -9.160 18.149 -19.143 1.00 85.19 264 ASP A N 1
ATOM 2039 C CA . ASP A 1 264 ? -8.487 19.054 -18.198 1.00 85.19 264 ASP A CA 1
ATOM 2040 C C . ASP A 1 264 ? -8.800 18.775 -16.717 1.00 85.19 264 ASP A C 1
ATOM 2042 O O . ASP A 1 264 ? -8.609 19.635 -15.853 1.00 85.19 264 ASP A O 1
ATOM 2046 N N . ALA A 1 265 ? -9.291 17.577 -16.389 1.00 89.69 265 ALA A N 1
ATOM 2047 C CA . ALA A 1 265 ? -9.546 17.207 -15.003 1.00 89.69 265 ALA A CA 1
ATOM 2048 C C . ALA A 1 265 ? -8.240 17.165 -14.173 1.00 89.69 265 ALA A C 1
ATOM 2050 O O . ALA A 1 265 ? -7.201 16.730 -14.682 1.00 89.69 265 ALA A O 1
ATOM 2051 N N . PRO A 1 266 ? -8.283 17.547 -12.879 1.00 94.56 266 PRO A N 1
ATOM 2052 C CA . PRO A 1 266 ? -7.150 17.379 -11.973 1.00 94.56 266 PRO A CA 1
ATOM 2053 C C . PRO A 1 266 ? -6.643 15.934 -11.953 1.00 94.56 266 PRO A C 1
ATOM 2055 O O . PRO A 1 266 ? -7.431 14.992 -11.851 1.00 94.56 266 PRO A O 1
ATOM 2058 N N . ILE A 1 267 ? -5.324 15.756 -12.018 1.00 96.81 267 ILE A N 1
ATOM 2059 C CA . ILE A 1 267 ? -4.710 14.428 -12.070 1.00 96.81 267 ILE A CA 1
ATOM 2060 C C . ILE A 1 267 ? -4.378 13.955 -10.656 1.00 96.81 267 ILE A C 1
ATOM 2062 O O . ILE A 1 267 ? -3.612 14.583 -9.920 1.00 96.81 267 ILE A O 1
ATOM 2066 N N . HIS A 1 268 ? -4.925 12.797 -10.299 1.00 97.75 268 HIS A N 1
ATOM 2067 C CA . HIS A 1 268 ? -4.465 12.002 -9.168 1.00 97.75 268 HIS A CA 1
ATOM 2068 C C . HIS A 1 268 ? -3.448 10.978 -9.670 1.00 97.75 268 HIS A C 1
ATOM 2070 O O . HIS A 1 268 ? -3.705 10.297 -10.661 1.00 97.75 268 HIS A O 1
ATOM 2076 N N . LEU A 1 269 ? -2.298 10.868 -9.004 1.00 98.44 269 LEU A N 1
ATOM 2077 C CA . LEU A 1 269 ? -1.209 9.991 -9.427 1.00 98.44 269 LEU A CA 1
ATOM 2078 C C . LEU A 1 269 ? -0.873 8.946 -8.364 1.00 98.44 269 LEU A C 1
ATOM 2080 O O . LEU A 1 269 ? -0.648 9.243 -7.188 1.00 98.44 269 LEU A O 1
ATOM 2084 N N . ASP A 1 270 ? -0.736 7.711 -8.811 1.00 98.50 270 ASP A N 1
ATOM 2085 C CA . ASP A 1 270 ? 0.009 6.672 -8.115 1.00 98.50 270 ASP A CA 1
ATOM 2086 C C . ASP A 1 270 ? 0.847 5.895 -9.128 1.00 98.50 270 ASP A C 1
ATOM 2088 O O . ASP A 1 270 ? 1.132 6.397 -10.214 1.00 98.50 270 ASP A O 1
ATOM 2092 N N . GLY A 1 271 ? 1.337 4.720 -8.755 1.00 97.88 271 GLY A N 1
ATOM 2093 C CA . GLY A 1 271 ? 2.226 3.970 -9.616 1.00 97.88 271 GLY A CA 1
ATOM 2094 C C . GLY A 1 271 ? 2.054 2.479 -9.462 1.00 97.88 271 GLY A C 1
ATOM 2095 O O . GLY A 1 271 ? 1.901 1.975 -8.343 1.00 97.88 271 GLY A O 1
ATOM 2096 N N . HIS A 1 272 ? 2.169 1.794 -10.595 1.00 97.62 272 HIS A N 1
ATOM 2097 C CA . HIS A 1 272 ? 2.288 0.349 -10.662 1.00 97.62 272 HIS A CA 1
ATOM 2098 C C . HIS A 1 272 ? 3.460 -0.097 -9.804 1.00 97.62 272 HIS A C 1
ATOM 2100 O O . HIS A 1 272 ? 4.543 0.499 -9.845 1.00 97.62 272 HIS A O 1
ATOM 2106 N N . GLN A 1 273 ? 3.228 -1.090 -8.947 1.00 95.00 273 GLN A N 1
ATOM 2107 C CA . GLN A 1 273 ? 4.211 -1.546 -7.954 1.00 95.00 273 GLN A CA 1
ATOM 2108 C C . GLN A 1 273 ? 4.740 -0.414 -7.039 1.00 95.00 273 GLN A C 1
ATOM 2110 O O . GLN A 1 273 ? 5.816 -0.531 -6.450 1.00 95.00 273 GLN A O 1
ATOM 2115 N N . HIS A 1 274 ? 3.979 0.680 -6.903 1.00 97.38 274 HIS A N 1
ATOM 2116 C CA . HIS A 1 274 ? 4.320 1.898 -6.159 1.00 97.38 274 HIS A CA 1
ATOM 2117 C C . HIS A 1 274 ? 5.598 2.598 -6.649 1.00 97.38 274 HIS A C 1
ATOM 2119 O O . HIS A 1 274 ? 6.322 3.228 -5.869 1.00 97.38 274 HIS A O 1
ATOM 2125 N N . ILE A 1 275 ? 5.896 2.482 -7.947 1.00 97.88 275 ILE A N 1
ATOM 2126 C CA . ILE A 1 275 ? 7.134 2.993 -8.541 1.00 97.88 275 ILE A CA 1
ATOM 2127 C C . ILE A 1 275 ? 7.294 4.514 -8.402 1.00 97.88 275 ILE A C 1
ATOM 2129 O O . ILE A 1 275 ? 8.415 5.018 -8.315 1.00 97.88 275 ILE A O 1
ATOM 2133 N N . HIS A 1 276 ? 6.183 5.247 -8.296 1.00 98.44 276 HIS A N 1
ATOM 2134 C CA . HIS A 1 276 ? 6.149 6.701 -8.127 1.00 98.44 276 HIS A CA 1
ATOM 2135 C C . HIS A 1 276 ? 6.820 7.185 -6.833 1.00 98.44 276 HIS A C 1
ATOM 2137 O O . HIS A 1 276 ? 7.245 8.334 -6.760 1.00 98.44 276 HIS A O 1
ATOM 2143 N N . LEU A 1 277 ? 6.976 6.314 -5.828 1.00 98.38 277 LEU A N 1
ATOM 2144 C CA . LEU A 1 277 ? 7.672 6.629 -4.575 1.00 98.38 277 LEU A CA 1
ATOM 2145 C C . LEU A 1 277 ? 9.195 6.463 -4.657 1.00 98.38 277 LEU A C 1
ATOM 2147 O O . LEU A 1 277 ? 9.914 6.882 -3.743 1.00 98.38 277 LEU A O 1
ATOM 2151 N N . VAL A 1 278 ? 9.720 5.859 -5.727 1.00 98.44 278 VAL A N 1
ATOM 2152 C CA . VAL A 1 278 ? 11.168 5.724 -5.908 1.00 98.44 278 VAL A CA 1
ATOM 2153 C C . VAL A 1 278 ? 11.781 7.117 -6.114 1.00 98.44 278 VAL A C 1
ATOM 2155 O O . VAL A 1 278 ? 11.285 7.868 -6.948 1.00 98.4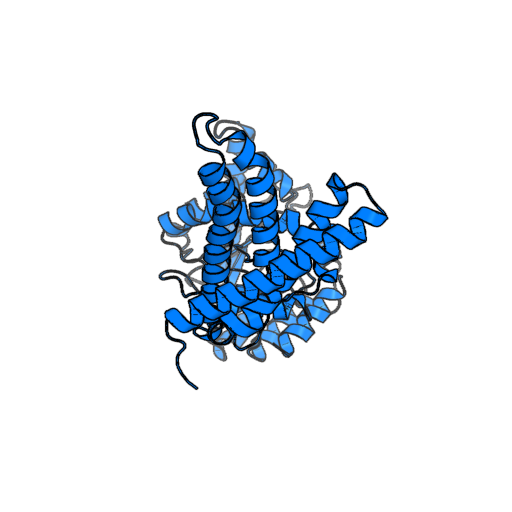4 278 VAL A O 1
ATOM 2158 N N . PRO A 1 279 ? 12.872 7.506 -5.419 1.00 97.94 279 PRO A N 1
ATOM 2159 C CA . PRO A 1 279 ? 13.289 8.911 -5.354 1.00 97.94 279 PRO A CA 1
ATOM 2160 C C . PRO A 1 279 ? 13.563 9.593 -6.702 1.00 97.94 279 PRO A C 1
ATOM 2162 O O . PRO A 1 279 ? 13.274 10.779 -6.850 1.00 97.94 279 PRO A O 1
ATOM 2165 N N . ILE A 1 280 ? 14.139 8.875 -7.673 1.00 97.69 280 ILE A N 1
ATOM 2166 C CA . ILE A 1 280 ? 14.365 9.395 -9.031 1.00 97.69 280 ILE A CA 1
ATOM 2167 C C . ILE A 1 280 ? 13.047 9.634 -9.785 1.00 97.69 280 ILE A C 1
ATOM 2169 O O . ILE A 1 280 ? 12.902 10.670 -10.431 1.00 97.69 280 ILE A O 1
ATOM 2173 N N . VAL A 1 281 ? 12.075 8.731 -9.628 1.00 98.50 281 VAL A N 1
ATOM 2174 C CA . VAL A 1 281 ? 10.741 8.804 -10.242 1.00 98.50 281 VAL A CA 1
ATOM 2175 C C . VAL A 1 281 ? 9.903 9.884 -9.578 1.00 98.50 281 VAL A C 1
ATOM 2177 O O . VAL A 1 281 ? 9.389 10.756 -10.269 1.00 98.50 281 VAL A O 1
ATOM 2180 N N . LEU A 1 282 ? 9.859 9.907 -8.244 1.00 98.62 282 LEU A N 1
ATOM 2181 C CA . LEU A 1 282 ? 9.178 10.939 -7.469 1.00 98.62 282 LEU A CA 1
ATOM 2182 C C . LEU A 1 282 ? 9.643 12.337 -7.883 1.00 98.62 282 LEU A C 1
ATOM 2184 O O . LEU A 1 282 ? 8.828 13.217 -8.129 1.00 98.62 282 LEU A O 1
ATOM 2188 N N . LYS A 1 283 ? 10.962 12.549 -7.987 1.00 97.94 283 LYS A N 1
ATOM 2189 C CA . LYS A 1 283 ? 11.521 13.833 -8.425 1.00 97.94 283 LYS A CA 1
ATOM 2190 C C . LYS A 1 283 ? 11.043 14.193 -9.835 1.00 97.94 283 LYS A C 1
ATOM 2192 O O . LYS A 1 283 ? 10.692 15.346 -10.065 1.00 97.94 283 LYS A O 1
ATOM 2197 N N . ALA A 1 284 ? 11.049 13.235 -10.761 1.00 98.00 284 ALA A N 1
ATOM 2198 C CA . ALA A 1 284 ? 10.623 13.460 -12.138 1.00 98.00 284 ALA A CA 1
ATOM 2199 C C . ALA A 1 284 ? 9.119 13.769 -12.243 1.00 98.00 284 ALA A C 1
ATOM 2201 O O . ALA A 1 284 ? 8.754 14.675 -12.989 1.00 98.00 284 ALA A O 1
ATOM 2202 N N . ALA A 1 285 ? 8.277 13.082 -11.465 1.00 98.38 285 ALA A N 1
ATOM 2203 C CA . ALA A 1 285 ? 6.836 13.320 -11.395 1.00 98.38 285 ALA A CA 1
ATOM 2204 C C . ALA A 1 285 ? 6.504 14.671 -10.737 1.00 98.38 285 ALA A C 1
ATOM 2206 O O . ALA A 1 285 ? 5.718 15.443 -11.276 1.00 98.38 285 ALA A O 1
ATOM 2207 N N . LEU A 1 286 ? 7.150 15.012 -9.615 1.00 98.31 286 LEU A N 1
ATOM 2208 C CA . LEU A 1 286 ? 6.945 16.302 -8.942 1.00 98.31 286 LEU A CA 1
ATOM 2209 C C . LEU A 1 286 ? 7.387 17.490 -9.804 1.00 98.31 286 LEU A C 1
ATOM 2211 O O . LEU A 1 286 ? 6.735 18.528 -9.779 1.00 98.31 286 LEU A O 1
ATOM 2215 N N . ALA A 1 287 ? 8.450 17.336 -10.602 1.00 97.81 287 ALA A N 1
ATOM 2216 C CA . ALA A 1 287 ? 8.893 18.366 -11.545 1.00 97.81 287 ALA A CA 1
ATOM 2217 C C . ALA A 1 287 ? 7.864 18.668 -12.649 1.00 97.81 287 ALA A C 1
ATOM 2219 O O . ALA A 1 287 ? 7.964 19.704 -13.290 1.00 97.81 287 ALA A O 1
ATOM 2220 N N . ARG A 1 288 ? 6.893 17.773 -12.861 1.00 97.12 288 ARG A N 1
ATOM 2221 C CA . ARG A 1 288 ? 5.819 17.890 -13.857 1.00 97.12 288 ARG A CA 1
ATOM 2222 C C . ARG A 1 288 ? 4.479 18.265 -13.241 1.00 97.12 288 ARG A C 1
ATOM 2224 O O . ARG A 1 288 ? 3.520 18.466 -13.976 1.00 97.12 288 ARG A O 1
ATOM 2231 N N . ALA A 1 289 ? 4.388 18.322 -11.911 1.00 96.50 289 ALA A N 1
ATOM 2232 C CA . ALA A 1 289 ? 3.105 18.353 -11.227 1.00 96.50 289 ALA A CA 1
ATOM 2233 C C . ALA A 1 289 ? 2.289 19.614 -11.526 1.00 96.50 289 ALA A C 1
ATOM 2235 O O . ALA A 1 289 ? 1.115 19.496 -11.865 1.00 96.50 289 ALA A O 1
ATOM 2236 N N . ALA A 1 290 ? 2.913 20.793 -11.447 1.00 95.19 290 ALA A N 1
ATOM 2237 C CA . ALA A 1 290 ? 2.233 22.064 -11.684 1.00 95.19 290 ALA A CA 1
ATOM 2238 C C . ALA A 1 290 ? 1.741 22.180 -13.136 1.00 95.19 290 ALA A C 1
ATOM 2240 O O . ALA A 1 290 ? 0.544 22.334 -13.364 1.00 95.19 290 ALA A O 1
ATOM 2241 N N . ASP A 1 291 ? 2.647 22.007 -14.102 1.00 94.44 291 ASP A N 1
ATOM 2242 C CA . ASP A 1 291 ? 2.359 22.176 -15.535 1.00 94.44 291 ASP A CA 1
ATOM 2243 C C . ASP A 1 291 ? 1.314 21.178 -16.051 1.00 94.44 291 ASP A C 1
ATOM 2245 O O . ASP A 1 291 ? 0.569 21.469 -16.983 1.00 94.44 291 ASP A O 1
ATOM 2249 N N . ASN A 1 292 ? 1.223 20.006 -15.416 1.00 94.25 292 ASN A N 1
ATOM 2250 C CA . ASN A 1 292 ? 0.291 18.956 -15.805 1.00 94.25 292 ASN A CA 1
ATOM 2251 C C . ASN A 1 292 ? -0.949 18.859 -14.910 1.00 94.25 292 ASN A C 1
ATOM 2253 O O . ASN A 1 292 ? -1.751 17.945 -15.107 1.00 94.25 292 ASN A O 1
ATOM 2257 N N . GLY A 1 293 ? -1.157 19.774 -13.961 1.00 95.25 293 GLY A N 1
ATOM 2258 C CA . GLY A 1 293 ? -2.344 19.763 -13.099 1.00 95.25 293 GLY A CA 1
ATOM 2259 C C . GLY A 1 293 ? -2.445 18.528 -12.194 1.00 95.25 293 GLY A C 1
ATOM 2260 O O . GLY A 1 293 ? -3.548 18.056 -11.918 1.00 95.25 293 GLY A O 1
ATOM 2261 N N . ILE A 1 294 ? -1.311 17.982 -11.742 1.00 97.44 294 ILE A N 1
ATOM 2262 C CA . ILE A 1 294 ? -1.285 16.919 -10.730 1.00 97.44 294 ILE A CA 1
ATOM 2263 C C . ILE A 1 294 ? -1.554 17.553 -9.367 1.00 97.44 294 ILE A C 1
ATOM 2265 O O . ILE A 1 294 ? -0.743 18.324 -8.856 1.00 97.44 294 ILE A O 1
ATOM 2269 N N . THR A 1 295 ? -2.682 17.199 -8.760 1.00 96.94 295 THR A N 1
ATOM 2270 C CA . THR A 1 295 ? -3.142 17.777 -7.486 1.00 96.94 295 THR A CA 1
ATOM 2271 C C . THR A 1 295 ? -3.035 16.807 -6.317 1.00 96.94 295 THR A C 1
ATOM 2273 O O . THR A 1 295 ? -3.066 17.228 -5.159 1.00 96.94 295 THR A O 1
ATOM 2276 N N . TRP A 1 296 ? -2.874 15.511 -6.592 1.00 97.69 296 TRP A N 1
ATOM 2277 C CA . TRP A 1 296 ? -2.843 14.475 -5.567 1.00 97.69 296 TRP A CA 1
ATOM 2278 C C . TRP A 1 296 ? -1.856 13.362 -5.911 1.00 97.69 296 TRP A C 1
ATOM 2280 O O . TRP A 1 296 ? -1.752 12.948 -7.067 1.00 97.69 296 TRP A O 1
ATOM 2290 N N . MET A 1 297 ? -1.153 12.846 -4.900 1.00 98.25 297 MET A N 1
ATOM 2291 C CA . MET A 1 297 ? -0.255 11.702 -5.048 1.00 98.25 297 MET A CA 1
ATOM 2292 C C . MET A 1 297 ? -0.390 10.703 -3.894 1.00 98.25 297 MET A C 1
ATOM 2294 O O . MET A 1 297 ? -0.369 11.084 -2.721 1.00 98.25 297 MET A O 1
ATOM 2298 N N . ARG A 1 298 ? -0.467 9.407 -4.221 1.00 98.38 298 ARG A N 1
ATOM 2299 C CA . ARG A 1 298 ? -0.598 8.330 -3.227 1.00 98.38 298 ARG A CA 1
ATOM 2300 C C . ARG A 1 298 ? 0.658 8.185 -2.372 1.00 98.38 298 ARG A C 1
ATOM 2302 O O . ARG A 1 298 ? 1.763 8.048 -2.893 1.00 98.38 298 ARG A O 1
ATOM 2309 N N . LEU A 1 299 ? 0.469 8.059 -1.066 1.00 97.75 299 LEU A N 1
ATOM 2310 C CA . LEU A 1 299 ? 1.456 7.550 -0.118 1.00 97.75 299 LEU A CA 1
ATOM 2311 C C . LEU A 1 299 ? 1.052 6.150 0.349 1.00 97.75 299 LEU A C 1
ATOM 2313 O O . LEU A 1 299 ? -0.129 5.844 0.486 1.00 97.75 299 LEU A O 1
ATOM 2317 N N . THR A 1 300 ? 2.025 5.295 0.647 1.00 96.62 300 THR A N 1
ATOM 2318 C CA . THR A 1 300 ? 1.777 3.921 1.116 1.00 96.62 300 THR A CA 1
ATOM 2319 C C . THR A 1 300 ? 2.175 3.761 2.583 1.00 96.62 300 THR A C 1
ATOM 2321 O O . THR A 1 300 ? 2.833 2.793 2.966 1.00 96.62 300 THR A O 1
ATOM 2324 N N . GLU A 1 301 ? 1.840 4.750 3.415 1.00 94.38 301 GLU A N 1
ATOM 2325 C CA . GLU A 1 301 ? 2.084 4.688 4.857 1.00 94.38 301 GLU A CA 1
ATOM 2326 C C . GLU A 1 301 ? 1.054 3.773 5.523 1.00 94.38 301 GLU A C 1
ATOM 2328 O O . GLU A 1 301 ? -0.043 4.202 5.889 1.00 94.38 301 GLU A O 1
ATOM 2333 N N . GLU A 1 302 ? 1.416 2.495 5.645 1.00 94.88 302 GLU A N 1
ATOM 2334 C CA . GLU A 1 302 ? 0.540 1.463 6.186 1.00 94.88 302 GLU A CA 1
ATOM 2335 C C . GLU A 1 302 ? 0.771 1.232 7.684 1.00 94.88 302 GLU A C 1
ATOM 2337 O O . GLU A 1 302 ? 1.827 0.730 8.080 1.00 94.88 302 GLU A O 1
ATOM 2342 N N . PRO A 1 303 ? -0.193 1.566 8.562 1.00 92.06 303 PRO A N 1
ATOM 2343 C CA . PRO A 1 303 ? -0.090 1.195 9.962 1.00 92.06 303 PRO A CA 1
ATOM 2344 C C . PRO A 1 303 ? -0.194 -0.327 10.104 1.00 92.06 303 PRO A C 1
ATOM 2346 O O . PRO A 1 303 ? -1.035 -0.974 9.487 1.00 92.06 303 PRO A O 1
ATOM 2349 N N . LEU A 1 304 ? 0.640 -0.909 10.969 1.00 90.31 304 LEU A N 1
ATOM 2350 C CA . LEU A 1 304 ? 0.566 -2.342 11.242 1.00 90.31 304 LEU A CA 1
ATOM 2351 C C . LEU A 1 304 ? -0.806 -2.710 11.834 1.00 90.31 304 LEU A C 1
ATOM 2353 O O . LEU A 1 304 ? -1.169 -2.153 12.883 1.00 90.31 304 LEU A O 1
ATOM 2357 N N . PRO A 1 305 ? -1.532 -3.671 11.230 1.00 86.88 305 PRO A N 1
ATOM 2358 C CA . PRO A 1 305 ? -2.889 -3.992 11.631 1.00 86.88 305 PRO A CA 1
ATOM 2359 C C . PRO A 1 305 ? -2.920 -4.586 13.036 1.00 86.88 305 PRO A C 1
ATOM 2361 O O . PRO A 1 305 ? -2.086 -5.403 13.441 1.00 86.88 305 PRO A O 1
ATOM 2364 N N . THR A 1 306 ? -3.933 -4.200 13.797 1.00 83.38 306 THR A N 1
ATOM 2365 C CA . THR A 1 306 ? -4.171 -4.726 15.140 1.00 83.38 306 THR A CA 1
ATOM 2366 C C . THR A 1 306 ? -5.273 -5.783 15.128 1.00 83.38 306 THR A C 1
ATOM 2368 O O . THR A 1 306 ? -6.244 -5.700 14.385 1.00 83.38 306 THR A O 1
ATOM 2371 N N . GLY A 1 307 ? -5.136 -6.806 15.975 1.00 80.75 307 GLY A N 1
ATOM 2372 C CA . GLY A 1 307 ? -6.107 -7.907 16.043 1.00 80.75 307 GLY A CA 1
ATOM 2373 C C . GLY A 1 307 ? -5.922 -8.990 14.977 1.00 80.75 307 GLY A C 1
ATOM 2374 O O . GLY A 1 307 ? -6.653 -9.976 14.996 1.00 80.75 307 GLY A O 1
ATOM 2375 N N . LEU A 1 308 ? -4.914 -8.866 14.110 1.00 88.00 308 LEU A N 1
ATOM 2376 C CA . LEU A 1 308 ? -4.586 -9.890 13.127 1.00 88.00 308 LEU A CA 1
ATOM 2377 C C . LEU A 1 308 ? -4.114 -11.199 13.813 1.00 88.00 308 LEU A C 1
ATOM 2379 O O . LEU A 1 308 ? -3.228 -11.154 14.681 1.00 88.00 308 LEU A O 1
ATOM 2383 N N . PRO A 1 309 ? -4.677 -12.374 13.459 1.00 88.31 309 PRO A N 1
ATOM 2384 C CA . PRO A 1 309 ? -4.223 -13.665 13.980 1.00 88.31 309 PRO A CA 1
ATOM 2385 C C . PRO A 1 309 ? -2.736 -13.934 13.691 1.00 88.31 309 PRO A C 1
ATOM 2387 O O . PRO A 1 309 ? -2.232 -13.558 12.638 1.00 88.31 309 PRO A O 1
ATOM 2390 N N . LEU A 1 310 ? -2.036 -14.625 14.607 1.00 85.31 310 LEU A N 1
ATOM 2391 C CA . LEU A 1 310 ? -0.576 -14.832 14.516 1.00 85.31 310 LEU A CA 1
ATOM 2392 C C . LEU A 1 310 ? -0.140 -15.556 13.235 1.00 85.31 310 LEU A C 1
ATOM 2394 O O . LEU A 1 310 ? 0.910 -15.231 12.696 1.00 85.31 310 LEU A O 1
ATOM 2398 N N . ARG A 1 311 ? -0.960 -16.481 12.719 1.00 88.81 311 ARG A N 1
ATOM 2399 C CA . ARG A 1 311 ? -0.659 -17.225 11.484 1.00 88.81 311 ARG A CA 1
ATOM 2400 C C . ARG A 1 311 ? -0.350 -16.311 10.289 1.00 88.81 311 ARG A C 1
ATOM 2402 O O . ARG A 1 311 ? 0.619 -16.558 9.585 1.00 88.81 311 ARG A O 1
ATOM 2409 N N . PHE A 1 312 ? -1.084 -15.203 10.149 1.00 89.50 312 PHE A N 1
ATOM 2410 C CA . PHE A 1 312 ? -0.916 -14.273 9.030 1.00 89.50 312 PHE A CA 1
ATOM 2411 C C . PHE A 1 312 ? 0.378 -13.460 9.126 1.00 89.50 312 PHE A C 1
ATOM 2413 O O . PHE A 1 312 ? 0.899 -13.020 8.110 1.00 89.50 312 PHE A O 1
ATOM 2420 N N . TRP A 1 313 ? 0.943 -13.285 10.325 1.00 87.62 313 TRP A N 1
ATOM 2421 C CA . TRP A 1 313 ? 2.268 -12.673 10.462 1.00 87.62 313 TRP A CA 1
ATOM 2422 C C . TRP A 1 313 ? 3.365 -13.581 9.902 1.00 87.62 313 TRP A C 1
ATOM 2424 O O . TRP A 1 313 ? 4.305 -13.088 9.286 1.00 87.62 313 TRP A O 1
ATOM 2434 N N . GLY A 1 314 ? 3.221 -14.902 10.061 1.00 86.31 314 GLY A N 1
ATOM 2435 C CA . GLY A 1 314 ? 4.101 -15.875 9.412 1.00 86.31 314 GLY A CA 1
ATOM 2436 C C . GLY A 1 314 ? 4.015 -15.791 7.888 1.00 86.31 314 GLY A C 1
ATOM 2437 O O . GLY A 1 314 ? 5.043 -15.787 7.216 1.00 86.31 314 GLY A O 1
ATOM 2438 N N . ASP A 1 315 ? 2.805 -15.644 7.348 1.00 86.75 315 ASP A N 1
ATOM 2439 C CA . ASP A 1 315 ? 2.591 -15.504 5.903 1.00 86.75 315 ASP A CA 1
ATOM 2440 C C . ASP A 1 315 ? 3.177 -14.193 5.358 1.00 86.75 315 ASP A C 1
ATOM 2442 O O . ASP A 1 315 ? 3.882 -14.214 4.350 1.00 86.75 315 ASP A O 1
ATOM 2446 N N . ALA A 1 316 ? 3.000 -13.077 6.076 1.00 88.81 316 ALA A N 1
ATOM 2447 C CA . ALA A 1 316 ? 3.598 -11.787 5.723 1.00 88.81 316 ALA A CA 1
ATOM 2448 C C . ALA A 1 316 ? 5.138 -11.824 5.698 1.00 88.81 316 ALA A C 1
ATOM 2450 O O . ALA A 1 316 ? 5.759 -11.137 4.889 1.00 88.81 316 ALA A O 1
ATOM 2451 N N . ILE A 1 317 ? 5.771 -12.622 6.566 1.00 88.38 317 ILE A N 1
ATOM 2452 C CA . ILE A 1 317 ? 7.227 -12.837 6.539 1.00 88.38 317 ILE A CA 1
ATOM 2453 C C . ILE A 1 317 ? 7.617 -13.679 5.320 1.00 88.38 317 ILE A C 1
ATOM 2455 O O . ILE A 1 317 ? 8.492 -13.273 4.557 1.00 88.38 317 ILE A O 1
ATOM 2459 N N . ARG A 1 318 ? 6.963 -14.832 5.116 1.00 88.12 318 ARG A N 1
ATOM 2460 C CA . ARG A 1 318 ? 7.285 -15.774 4.026 1.00 88.12 318 ARG A CA 1
ATOM 2461 C C . ARG A 1 318 ? 7.154 -15.146 2.641 1.00 88.12 318 ARG A C 1
ATOM 2463 O O . ARG A 1 318 ? 7.940 -15.460 1.758 1.00 88.12 318 ARG A O 1
ATOM 2470 N N . GLN A 1 319 ? 6.185 -14.253 2.464 1.00 87.38 319 GLN A N 1
ATOM 2471 C CA . GLN A 1 319 ? 5.922 -13.568 1.197 1.00 87.38 319 GLN A CA 1
ATOM 2472 C C . GLN A 1 319 ? 6.709 -12.258 1.042 1.00 87.38 319 GLN A C 1
ATOM 2474 O O . GLN A 1 319 ? 6.426 -11.477 0.139 1.00 87.38 319 GLN A O 1
ATOM 2479 N N . LEU A 1 320 ? 7.667 -11.980 1.936 1.00 90.94 320 LEU A N 1
ATOM 2480 C CA . LEU A 1 320 ? 8.444 -10.734 1.961 1.00 90.94 320 LEU A CA 1
ATOM 2481 C C . LEU A 1 320 ? 7.585 -9.462 2.120 1.00 90.94 320 LEU A C 1
ATOM 2483 O O . LEU A 1 320 ? 8.068 -8.350 1.897 1.00 90.94 320 LEU A O 1
ATOM 2487 N N . GLY A 1 321 ? 6.337 -9.597 2.576 1.00 91.94 321 GLY A N 1
ATOM 2488 C CA . GLY A 1 321 ? 5.407 -8.492 2.804 1.00 91.94 321 GLY A CA 1
ATOM 2489 C C . GLY A 1 321 ? 5.931 -7.488 3.830 1.00 91.94 321 GLY A C 1
ATOM 2490 O O . GLY A 1 321 ? 5.827 -6.285 3.613 1.00 91.94 321 GLY A O 1
ATOM 2491 N N . LEU A 1 322 ? 6.592 -7.949 4.903 1.00 91.81 322 LEU A N 1
ATOM 2492 C CA . LEU A 1 322 ? 7.231 -7.048 5.879 1.00 91.81 322 LEU A CA 1
ATOM 2493 C C . LEU A 1 322 ? 8.410 -6.262 5.296 1.00 91.81 322 LEU A C 1
ATOM 2495 O O . LEU A 1 322 ? 8.593 -5.094 5.640 1.00 91.81 322 LEU A O 1
ATOM 2499 N N . LEU A 1 323 ? 9.206 -6.885 4.422 1.00 93.50 323 LEU A N 1
ATOM 2500 C CA . LEU A 1 323 ? 10.316 -6.209 3.751 1.00 93.50 323 LEU A CA 1
ATOM 2501 C C . LEU A 1 323 ? 9.777 -5.137 2.799 1.00 93.50 323 LEU A C 1
ATOM 2503 O O . LEU A 1 323 ? 10.214 -3.987 2.858 1.00 93.50 323 LEU A O 1
ATOM 2507 N N . LYS A 1 324 ? 8.782 -5.497 1.977 1.00 94.12 324 LYS A N 1
ATOM 2508 C CA . LYS A 1 324 ? 8.086 -4.568 1.078 1.00 94.12 324 LYS A CA 1
ATOM 2509 C C . LYS A 1 324 ? 7.468 -3.405 1.860 1.00 94.12 324 LYS A C 1
ATOM 2511 O O . LYS A 1 324 ? 7.689 -2.246 1.509 1.00 94.12 324 LYS A O 1
ATOM 2516 N N . TRP A 1 325 ? 6.764 -3.711 2.951 1.00 95.69 325 TRP A N 1
ATOM 2517 C CA . TRP A 1 325 ? 6.188 -2.733 3.871 1.00 95.69 325 TRP A CA 1
ATOM 2518 C C . TRP A 1 325 ? 7.250 -1.772 4.409 1.00 95.69 325 TRP A C 1
ATOM 2520 O O . TRP A 1 325 ? 7.074 -0.563 4.308 1.00 95.69 325 TRP A O 1
ATOM 2530 N N . LEU A 1 326 ? 8.383 -2.276 4.910 1.00 96.12 326 LEU A N 1
ATOM 2531 C CA . LEU A 1 326 ? 9.449 -1.437 5.460 1.00 96.12 326 LEU A CA 1
ATOM 2532 C C . LEU A 1 326 ? 10.034 -0.487 4.407 1.00 96.12 3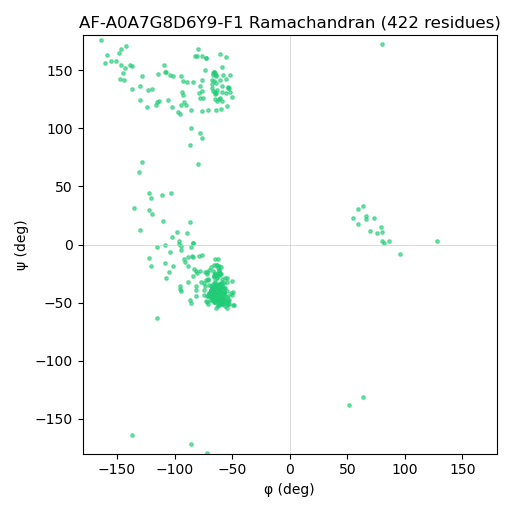26 LEU A C 1
ATOM 2534 O O . LEU A 1 326 ? 10.160 0.712 4.662 1.00 96.12 326 LEU A O 1
ATOM 2538 N N . VAL A 1 327 ? 10.370 -1.007 3.222 1.00 96.69 327 VAL A N 1
ATOM 2539 C CA . VAL A 1 327 ? 10.932 -0.205 2.125 1.00 96.69 327 VAL A CA 1
ATOM 2540 C C . VAL A 1 327 ? 9.963 0.908 1.727 1.00 96.69 327 VAL A C 1
ATOM 2542 O O . VAL A 1 327 ? 10.343 2.079 1.698 1.00 96.69 327 VAL A O 1
ATOM 2545 N N . LEU A 1 328 ? 8.697 0.571 1.483 1.00 97.19 328 LEU A N 1
ATOM 2546 C CA . LEU A 1 328 ? 7.686 1.536 1.050 1.00 97.19 328 LEU A CA 1
ATOM 2547 C C . LEU A 1 328 ? 7.277 2.513 2.155 1.00 97.19 328 LEU A C 1
ATOM 2549 O O . LEU A 1 328 ? 6.990 3.678 1.872 1.00 97.19 328 LEU A O 1
ATOM 2553 N N . GLN A 1 329 ? 7.329 2.089 3.416 1.00 96.81 329 GLN A N 1
ATOM 2554 C CA . GLN A 1 329 ? 7.112 2.961 4.562 1.00 96.81 329 GLN A CA 1
ATOM 2555 C C . GLN A 1 329 ? 8.202 4.036 4.657 1.00 96.81 329 GLN A C 1
ATOM 2557 O O . GLN A 1 329 ? 7.887 5.196 4.937 1.00 96.81 329 GLN A O 1
ATOM 2562 N N . LEU A 1 330 ? 9.467 3.679 4.409 1.00 97.31 330 LEU A N 1
ATOM 2563 C CA . LEU A 1 330 ? 10.587 4.625 4.376 1.00 97.31 330 LEU A CA 1
ATOM 2564 C C . LEU A 1 330 ? 10.508 5.561 3.165 1.00 97.31 330 LEU A C 1
ATOM 2566 O O . LEU A 1 330 ? 10.686 6.772 3.321 1.00 97.31 330 LEU A O 1
ATOM 2570 N N . LEU A 1 331 ? 10.206 5.024 1.978 1.00 97.94 331 LEU A N 1
ATOM 2571 C CA . LEU A 1 331 ? 10.036 5.826 0.764 1.00 97.94 331 LEU A CA 1
ATOM 2572 C C . LEU A 1 331 ? 8.887 6.831 0.910 1.00 97.94 331 LEU A C 1
ATOM 2574 O O . LEU A 1 331 ? 9.088 8.011 0.637 1.00 97.94 331 LEU A O 1
ATOM 2578 N N . SER A 1 332 ? 7.737 6.407 1.441 1.00 97.25 332 SER A N 1
ATOM 2579 C CA . SER A 1 332 ? 6.589 7.291 1.687 1.00 97.25 332 SER A CA 1
ATOM 2580 C C . SER A 1 332 ? 6.919 8.414 2.670 1.00 97.25 332 SER A C 1
ATOM 2582 O O . SER A 1 332 ? 6.674 9.581 2.373 1.00 97.25 332 SER A O 1
ATOM 2584 N N . ARG A 1 333 ? 7.576 8.095 3.797 1.00 95.88 333 ARG A N 1
ATOM 2585 C CA . ARG A 1 333 ? 7.997 9.109 4.782 1.00 95.88 333 ARG A CA 1
ATOM 2586 C C . ARG A 1 333 ? 8.947 10.142 4.184 1.00 95.88 333 ARG A C 1
ATOM 2588 O O . ARG A 1 333 ? 8.884 11.315 4.538 1.00 95.88 333 ARG A O 1
ATOM 2595 N N . LYS A 1 334 ? 9.829 9.715 3.276 1.00 96.38 334 LYS A N 1
ATOM 2596 C CA . LYS A 1 334 ? 10.739 10.611 2.554 1.00 96.38 334 LYS A CA 1
ATOM 2597 C C . LYS A 1 334 ? 10.017 11.422 1.471 1.00 96.38 334 LYS A C 1
ATOM 2599 O O . LYS A 1 334 ? 10.404 12.562 1.217 1.00 96.38 334 LYS A O 1
ATOM 2604 N N . ALA A 1 335 ? 8.993 10.849 0.843 1.00 97.00 335 ALA A N 1
ATOM 2605 C CA . ALA A 1 335 ? 8.215 11.482 -0.216 1.00 97.00 335 ALA A CA 1
ATOM 2606 C C . ALA A 1 335 ? 7.261 12.559 0.314 1.00 97.00 335 ALA A C 1
ATOM 2608 O O . ALA A 1 335 ? 7.157 13.625 -0.292 1.00 97.00 335 ALA A O 1
ATOM 2609 N N . ARG A 1 336 ? 6.621 12.324 1.467 1.00 95.81 336 ARG A N 1
ATOM 2610 C CA . ARG A 1 336 ? 5.588 13.195 2.046 1.00 95.81 336 ARG A CA 1
ATOM 2611 C C . ARG A 1 336 ? 5.992 14.681 2.104 1.00 95.81 336 ARG A C 1
ATOM 2613 O O . ARG A 1 336 ? 5.255 15.499 1.556 1.00 95.81 336 ARG A O 1
ATOM 2620 N N . PRO A 1 337 ? 7.158 15.081 2.655 1.00 95.81 337 PRO A N 1
ATOM 2621 C CA . PRO A 1 337 ? 7.547 16.493 2.673 1.00 95.81 337 PRO A CA 1
ATOM 2622 C C . PRO A 1 337 ? 7.816 17.076 1.281 1.00 95.81 337 PRO A C 1
ATOM 2624 O O . PRO A 1 337 ? 7.738 18.286 1.101 1.00 95.81 337 PRO A O 1
ATOM 2627 N N . ALA A 1 338 ? 8.208 16.260 0.299 1.00 96.56 338 ALA A N 1
ATOM 2628 C CA . ALA A 1 338 ? 8.401 16.724 -1.074 1.00 96.56 338 ALA A CA 1
ATOM 2629 C C . ALA A 1 338 ? 7.057 16.955 -1.778 1.00 96.56 338 ALA A C 1
ATOM 2631 O O . ALA A 1 338 ? 6.880 18.005 -2.382 1.00 96.56 338 ALA A O 1
ATOM 2632 N N . ILE A 1 339 ? 6.105 16.032 -1.612 1.00 96.38 339 ILE A N 1
ATOM 2633 C CA . ILE A 1 339 ? 4.737 16.137 -2.140 1.00 96.38 339 ILE A CA 1
ATOM 2634 C C . ILE A 1 339 ? 4.042 17.389 -1.584 1.00 96.38 339 ILE A C 1
ATOM 2636 O O . ILE A 1 339 ? 3.586 18.228 -2.357 1.00 96.38 339 ILE A O 1
ATOM 2640 N N . HIS A 1 340 ? 4.059 17.587 -0.260 1.00 93.56 340 HIS A N 1
ATOM 2641 C CA . HIS A 1 340 ? 3.427 18.761 0.357 1.00 93.56 340 HIS A CA 1
ATOM 2642 C C . HIS A 1 340 ? 4.080 20.090 -0.044 1.00 93.56 340 HIS A C 1
ATOM 2644 O O . HIS A 1 340 ? 3.377 21.080 -0.215 1.00 93.56 340 HIS A O 1
ATOM 2650 N N . ARG A 1 341 ? 5.409 20.136 -0.232 1.00 95.38 341 ARG A N 1
ATOM 2651 C CA . ARG A 1 341 ? 6.097 21.355 -0.704 1.00 95.38 341 ARG A CA 1
ATOM 2652 C C . ARG A 1 341 ? 5.700 21.754 -2.123 1.00 95.38 341 ARG A C 1
ATOM 2654 O O . ARG A 1 341 ? 5.782 22.929 -2.450 1.00 95.38 341 ARG A O 1
ATOM 2661 N N . CYS A 1 342 ? 5.277 20.795 -2.939 1.00 95.62 342 CYS A N 1
ATOM 2662 C CA . CYS A 1 342 ? 4.724 21.053 -4.264 1.00 95.62 342 CYS A CA 1
ATOM 2663 C C . CYS A 1 342 ? 3.219 21.391 -4.226 1.00 95.62 342 CYS A C 1
ATOM 2665 O O . CYS A 1 342 ? 2.638 21.610 -5.279 1.00 95.62 342 CYS A O 1
ATOM 2667 N N . GLY A 1 343 ? 2.586 21.441 -3.044 1.00 94.88 343 GLY A N 1
ATOM 2668 C CA . GLY A 1 343 ? 1.163 21.763 -2.888 1.00 94.88 343 GLY A CA 1
ATOM 2669 C C . GLY A 1 343 ? 0.205 20.598 -3.161 1.00 94.88 343 GLY A C 1
ATOM 2670 O O . GLY A 1 343 ? -0.999 20.815 -3.240 1.00 94.88 343 GLY A O 1
ATOM 2671 N N . LEU A 1 344 ? 0.714 19.369 -3.298 1.00 96.19 344 LEU A N 1
ATOM 2672 C CA . LEU A 1 344 ? -0.101 18.196 -3.620 1.00 96.19 344 LEU A CA 1
ATOM 2673 C C . LEU A 1 344 ? -0.733 17.610 -2.352 1.00 96.19 344 LEU A C 1
ATOM 2675 O O . LEU A 1 344 ? -0.080 17.479 -1.309 1.00 96.19 344 LEU A O 1
ATOM 2679 N N . ALA A 1 345 ? -1.989 17.188 -2.471 1.00 96.50 345 ALA A N 1
ATOM 2680 C CA . ALA A 1 345 ? -2.662 16.381 -1.464 1.00 96.50 345 ALA A CA 1
ATOM 2681 C C . ALA A 1 345 ? -2.181 14.917 -1.509 1.00 96.50 345 ALA A C 1
ATOM 2683 O O . ALA A 1 345 ? -1.600 14.449 -2.489 1.00 96.50 345 ALA A O 1
ATOM 2684 N N . SER A 1 346 ? -2.424 14.173 -0.430 1.00 96.81 346 SER A N 1
ATOM 2685 C CA . SER A 1 346 ? -2.160 12.729 -0.358 1.00 96.81 346 SER A CA 1
ATOM 2686 C C . SER A 1 346 ? -3.168 12.038 0.557 1.00 96.81 346 SER A C 1
ATOM 2688 O O . SER A 1 346 ? -3.900 12.696 1.306 1.00 96.81 346 SER A O 1
ATOM 2690 N N . ASN A 1 347 ? -3.260 10.710 0.492 1.00 96.50 347 ASN A N 1
ATOM 2691 C CA . ASN A 1 347 ? -3.993 9.934 1.491 1.00 96.50 347 ASN A CA 1
ATOM 2692 C C . ASN A 1 347 ? -3.284 9.990 2.843 1.00 96.50 347 ASN A C 1
ATOM 2694 O O . ASN A 1 347 ? -2.058 9.926 2.945 1.00 96.50 347 ASN A O 1
ATOM 2698 N N . GLN A 1 348 ? -4.088 10.078 3.896 1.00 93.69 348 GLN A N 1
ATOM 2699 C CA . GLN A 1 348 ? -3.595 10.123 5.263 1.00 93.69 348 GLN A CA 1
ATOM 2700 C C . GLN A 1 348 ? -2.803 8.857 5.623 1.00 93.69 348 GLN A C 1
ATOM 2702 O O . GLN A 1 348 ? -1.700 8.930 6.169 1.00 93.69 348 GLN A O 1
ATOM 2707 N N . SER A 1 349 ? -3.390 7.700 5.329 1.00 94.31 349 SER A N 1
ATOM 2708 C CA . SER A 1 349 ? -2.828 6.375 5.570 1.00 94.31 349 SER A CA 1
ATOM 2709 C C . SER A 1 349 ? -3.281 5.412 4.480 1.00 94.31 349 SER A C 1
ATOM 2711 O O . SER A 1 349 ? -4.135 5.736 3.648 1.00 94.31 349 SER A O 1
ATOM 2713 N N . PHE A 1 350 ? -2.658 4.244 4.442 1.00 97.12 350 PHE A N 1
ATOM 2714 C CA . PHE A 1 350 ? -2.826 3.268 3.376 1.00 97.12 350 PHE A CA 1
ATOM 2715 C C . PHE A 1 350 ? -2.917 1.854 3.947 1.00 97.12 350 PHE A C 1
ATOM 2717 O O . PHE A 1 350 ? -2.352 1.597 5.001 1.00 97.12 350 PHE A O 1
ATOM 2724 N N . ALA A 1 351 ? -3.562 0.913 3.269 1.00 96.94 351 ALA A N 1
ATOM 2725 C CA . ALA A 1 351 ? -3.376 -0.507 3.554 1.00 96.94 351 ALA A CA 1
ATOM 2726 C C . ALA A 1 351 ? -3.460 -1.344 2.280 1.00 96.94 351 ALA A C 1
ATOM 2728 O O . ALA A 1 351 ? -4.201 -0.995 1.368 1.00 96.94 351 ALA A O 1
ATOM 2729 N N . GLY A 1 352 ? -2.703 -2.442 2.234 1.00 95.19 352 GLY A N 1
ATOM 2730 C CA . GLY A 1 352 ? -2.590 -3.308 1.052 1.00 95.19 352 GLY A CA 1
ATOM 2731 C C . GLY A 1 352 ? -1.153 -3.603 0.606 1.00 95.19 352 GLY A C 1
ATOM 2732 O O . GLY A 1 352 ? -0.949 -4.299 -0.391 1.00 95.19 352 GLY A O 1
ATOM 2733 N N . VAL A 1 353 ? -0.134 -3.121 1.333 1.00 95.62 353 VAL A N 1
ATOM 2734 C CA . VAL A 1 353 ? 1.270 -3.476 1.058 1.00 95.62 353 VAL A CA 1
ATOM 2735 C C . VAL A 1 353 ? 1.654 -4.759 1.788 1.00 95.62 353 VAL A C 1
ATOM 2737 O O . VAL A 1 353 ? 2.233 -5.660 1.184 1.00 95.62 353 VAL A O 1
ATOM 2740 N N . LEU A 1 354 ? 1.327 -4.861 3.077 1.00 93.81 354 LEU A N 1
ATOM 2741 C CA . LEU A 1 354 ? 1.739 -5.979 3.926 1.00 93.81 354 LEU A CA 1
ATOM 2742 C C . LEU A 1 354 ? 1.220 -7.333 3.414 1.00 93.81 354 LEU A C 1
ATOM 2744 O O . LEU A 1 354 ? 1.924 -8.336 3.511 1.00 93.81 354 LEU A O 1
ATOM 2748 N N . PHE A 1 355 ? 0.009 -7.335 2.852 1.00 93.69 355 PHE A N 1
ATOM 2749 C CA . PHE A 1 355 ? -0.661 -8.493 2.254 1.00 93.69 355 PHE A CA 1
ATOM 2750 C C . PHE A 1 355 ? -1.016 -8.226 0.786 1.00 93.69 355 PHE A C 1
ATOM 2752 O O . PHE A 1 355 ? -2.139 -8.493 0.366 1.00 93.69 355 PHE A O 1
ATOM 2759 N N . THR A 1 356 ? -0.094 -7.644 0.008 1.00 89.38 356 THR A N 1
ATOM 2760 C CA . THR A 1 356 ? -0.330 -7.375 -1.422 1.00 89.38 356 THR A CA 1
ATOM 2761 C C . THR A 1 356 ? -0.851 -8.618 -2.143 1.00 89.38 356 THR A C 1
ATOM 2763 O O . THR A 1 356 ? -0.226 -9.675 -2.091 1.00 89.38 356 THR A O 1
ATOM 2766 N N . GLY A 1 357 ? -1.982 -8.471 -2.837 1.00 88.56 357 GLY A N 1
ATOM 2767 C CA . GLY A 1 357 ? -2.624 -9.565 -3.564 1.00 88.56 357 GLY A CA 1
ATOM 2768 C C . GLY A 1 357 ? -3.238 -10.643 -2.682 1.00 88.56 357 GLY A C 1
ATOM 2769 O O . GLY A 1 357 ? -3.531 -11.718 -3.189 1.00 88.56 357 GLY A O 1
ATOM 2770 N N . GLN A 1 358 ? -3.360 -10.413 -1.372 1.00 93.31 358 GLN A N 1
ATOM 2771 C CA . GLN A 1 358 ? -4.037 -11.297 -0.422 1.00 93.31 358 GLN A CA 1
ATOM 2772 C C . GLN A 1 358 ? -4.952 -10.507 0.523 1.00 93.31 358 GLN A C 1
ATOM 2774 O O . GLN A 1 358 ? -5.171 -10.884 1.679 1.00 93.31 358 GLN A O 1
ATOM 2779 N N . MET A 1 359 ? -5.509 -9.400 0.034 1.00 94.69 359 MET A N 1
ATOM 2780 C CA . MET A 1 359 ? -6.428 -8.543 0.775 1.00 94.69 359 MET A CA 1
ATOM 2781 C C . MET A 1 359 ? -7.840 -9.140 0.771 1.00 94.69 359 MET A C 1
ATOM 2783 O O . MET A 1 359 ? -8.758 -8.614 0.161 1.00 94.69 359 MET A O 1
ATOM 2787 N N . ALA A 1 360 ? -8.035 -10.254 1.478 1.00 94.75 360 ALA A N 1
ATOM 2788 C CA . ALA A 1 360 ? -9.353 -10.854 1.694 1.00 94.75 360 ALA A CA 1
ATOM 2789 C C . ALA A 1 360 ? -9.469 -11.456 3.102 1.00 94.75 360 ALA A C 1
ATOM 2791 O O . ALA A 1 360 ? -8.478 -11.875 3.699 1.00 94.75 360 ALA A O 1
ATOM 2792 N N . GLY A 1 361 ? -10.684 -11.517 3.651 1.00 93.81 361 GLY A N 1
ATOM 2793 C CA . GLY A 1 361 ? -10.932 -12.076 4.983 1.00 93.81 361 GLY A CA 1
ATOM 2794 C C . GLY A 1 361 ? -10.245 -11.288 6.107 1.00 93.81 361 GLY A C 1
ATOM 2795 O O . GLY A 1 361 ? -10.357 -10.066 6.192 1.00 93.81 361 GLY A O 1
ATOM 2796 N N . ALA A 1 362 ? -9.539 -11.984 7.006 1.00 93.38 362 ALA A N 1
ATOM 2797 C CA . ALA A 1 362 ? -8.974 -11.372 8.214 1.00 93.38 362 ALA A CA 1
ATOM 2798 C C . ALA A 1 362 ? -7.939 -10.250 7.953 1.00 93.38 362 ALA A C 1
ATOM 2800 O O . ALA A 1 362 ? -8.031 -9.236 8.647 1.00 93.38 362 ALA A O 1
ATOM 2801 N N . PRO A 1 363 ? -6.993 -10.368 6.994 1.00 94.38 363 PRO A N 1
ATOM 2802 C CA . PRO A 1 363 ? -6.130 -9.257 6.583 1.00 94.38 363 PRO A CA 1
ATOM 2803 C C . PRO A 1 363 ? -6.892 -7.983 6.204 1.00 94.38 363 PRO A C 1
ATOM 2805 O O . PRO A 1 363 ? -6.623 -6.927 6.774 1.00 94.38 363 PRO A O 1
ATOM 2808 N N . MET A 1 364 ? -7.888 -8.090 5.318 1.00 95.00 364 MET A N 1
ATOM 2809 C CA . MET A 1 364 ? -8.682 -6.948 4.851 1.00 95.00 364 MET A CA 1
ATOM 2810 C C . MET A 1 364 ? -9.489 -6.312 5.986 1.00 95.00 364 MET A C 1
ATOM 2812 O O . MET A 1 364 ? -9.440 -5.100 6.162 1.00 95.00 364 MET A O 1
ATOM 2816 N N . LEU A 1 365 ? -10.165 -7.113 6.815 1.00 93.81 365 LEU A N 1
ATOM 2817 C CA . LEU A 1 365 ? -10.932 -6.599 7.957 1.00 93.81 365 LEU A CA 1
ATOM 2818 C C . LEU A 1 365 ? -10.035 -5.916 8.999 1.00 93.81 365 LEU A C 1
ATOM 2820 O O . LEU A 1 365 ? -10.404 -4.888 9.570 1.00 93.81 365 LEU A O 1
ATOM 2824 N N . ALA A 1 366 ? -8.848 -6.472 9.260 1.00 92.88 366 ALA A N 1
ATOM 2825 C CA . ALA A 1 366 ? -7.896 -5.878 10.191 1.00 92.88 366 ALA A CA 1
ATOM 2826 C C . ALA A 1 366 ? -7.316 -4.564 9.644 1.00 92.88 366 ALA A C 1
ATOM 2828 O O . ALA A 1 366 ? -7.186 -3.604 10.403 1.00 92.88 366 ALA A O 1
ATOM 2829 N N . ALA A 1 367 ? -7.020 -4.509 8.343 1.00 94.62 367 ALA A N 1
ATOM 2830 C CA . ALA A 1 367 ? -6.607 -3.298 7.644 1.00 94.62 367 ALA A CA 1
ATOM 2831 C C . ALA A 1 367 ? -7.704 -2.226 7.676 1.00 94.62 367 ALA A C 1
ATOM 2833 O O . ALA A 1 367 ? -7.457 -1.121 8.154 1.00 94.62 367 ALA A O 1
ATOM 2834 N N . TRP A 1 368 ? -8.933 -2.570 7.281 1.00 93.94 368 TRP A N 1
ATOM 2835 C CA . TRP A 1 368 ? -10.093 -1.677 7.327 1.00 93.94 368 TRP A CA 1
ATOM 2836 C C . TRP A 1 368 ? -10.299 -1.091 8.722 1.00 93.94 368 TRP A C 1
ATOM 2838 O O . TRP A 1 368 ? -10.413 0.122 8.885 1.00 93.94 368 TRP A O 1
ATOM 2848 N N . LYS A 1 369 ? -10.264 -1.936 9.759 1.00 91.00 369 LYS A N 1
ATOM 2849 C CA . LYS A 1 369 ? -10.412 -1.500 11.152 1.00 91.00 369 LYS A CA 1
ATOM 2850 C C . LYS A 1 369 ? -9.247 -0.632 11.634 1.00 91.00 369 LYS A C 1
ATOM 2852 O O . LYS A 1 369 ? -9.441 0.218 12.502 1.00 91.00 369 LYS A O 1
ATOM 2857 N N . GLU A 1 370 ? -8.023 -0.869 11.167 1.00 91.31 370 GLU A N 1
ATOM 2858 C CA . GLU A 1 370 ? -6.882 -0.011 11.510 1.00 91.31 370 GLU A CA 1
ATOM 2859 C C . GLU A 1 370 ? -7.028 1.362 10.843 1.00 91.31 370 GLU A C 1
ATOM 2861 O O . GLU A 1 370 ? -6.956 2.372 11.545 1.00 91.31 370 GLU A O 1
ATOM 2866 N N . LEU A 1 371 ? -7.338 1.400 9.543 1.00 92.94 371 LEU A N 1
ATOM 2867 C CA . LEU A 1 371 ? -7.551 2.636 8.785 1.00 92.94 371 LEU A CA 1
ATOM 2868 C C . LEU A 1 371 ? -8.724 3.455 9.320 1.00 92.94 371 LEU A C 1
ATOM 2870 O O . LEU A 1 371 ? -8.580 4.657 9.524 1.00 92.94 371 LEU A O 1
ATOM 2874 N N . SER A 1 372 ? -9.848 2.801 9.625 1.00 91.62 372 SER A N 1
ATOM 2875 C CA . SER A 1 372 ? -11.049 3.476 10.135 1.00 91.62 372 SER A CA 1
ATOM 2876 C C . SER A 1 372 ? -10.804 4.180 11.466 1.00 91.62 372 SER A C 1
ATOM 2878 O O . SER A 1 372 ? -11.527 5.091 11.842 1.00 91.62 372 SER A O 1
ATOM 2880 N N . SER A 1 373 ? -9.778 3.748 12.195 1.00 87.31 373 SER A N 1
ATOM 2881 C CA . SER A 1 373 ? -9.463 4.232 13.532 1.00 87.31 373 SER A CA 1
ATOM 2882 C C . SER A 1 373 ? -8.369 5.304 13.574 1.00 87.31 373 SER A C 1
ATOM 2884 O O . SER A 1 373 ? -7.833 5.597 14.645 1.00 87.31 373 SER A O 1
ATOM 2886 N N . ALA A 1 374 ? -7.990 5.838 12.410 1.00 83.44 374 ALA A N 1
ATOM 2887 C CA . ALA A 1 374 ? -7.012 6.908 12.291 1.00 83.44 374 ALA A CA 1
ATOM 2888 C C . ALA A 1 374 ? -7.619 8.268 12.693 1.00 83.44 374 ALA A C 1
ATOM 2890 O O . ALA A 1 374 ? -8.769 8.557 12.378 1.00 83.44 374 ALA A O 1
ATOM 2891 N N . ASP A 1 375 ? -6.836 9.115 13.370 1.00 81.19 375 ASP A N 1
ATOM 2892 C CA . ASP A 1 375 ? -7.244 10.483 13.738 1.00 81.19 375 ASP A CA 1
ATOM 2893 C C . ASP A 1 375 ? -7.191 11.379 12.483 1.00 81.19 375 ASP A C 1
ATOM 2895 O O . ASP A 1 375 ? -6.118 11.417 11.883 1.00 81.19 375 ASP A O 1
ATOM 2899 N N . PRO A 1 376 ? -8.249 12.110 12.077 1.00 79.94 376 PRO A N 1
ATOM 2900 C CA . PRO A 1 376 ? -8.234 12.907 10.846 1.00 79.94 376 PRO A CA 1
ATOM 2901 C C . PRO A 1 376 ? -7.023 13.842 10.766 1.00 79.94 376 PRO A C 1
ATOM 2903 O O . PRO A 1 376 ? -6.733 14.570 11.718 1.00 79.94 376 PRO A O 1
ATOM 2906 N N . GLN A 1 377 ? -6.313 13.837 9.636 1.00 82.56 377 GLN A N 1
ATOM 2907 C CA . GLN A 1 377 ? -5.187 14.748 9.411 1.00 82.56 377 GLN A CA 1
ATOM 2908 C C . GLN A 1 377 ? -5.596 15.909 8.496 1.00 82.56 377 GLN A C 1
ATOM 2910 O O . GLN A 1 377 ? -5.935 15.665 7.335 1.00 82.56 377 GLN A O 1
ATOM 2915 N N . PRO A 1 378 ? -5.536 17.169 8.974 1.00 77.81 378 PRO A N 1
ATOM 2916 C CA . PRO A 1 378 ? -5.787 18.335 8.133 1.00 77.81 378 PRO A CA 1
ATOM 2917 C C . PRO A 1 378 ? -4.897 18.326 6.885 1.00 77.81 378 PRO A C 1
ATOM 2919 O O . PRO A 1 378 ? -3.703 18.039 6.969 1.00 77.81 378 PRO A O 1
ATOM 2922 N N . GLY A 1 379 ? -5.478 18.627 5.722 1.00 77.56 379 GLY A N 1
ATOM 2923 C CA . GLY A 1 379 ? -4.755 18.642 4.445 1.00 77.56 379 GLY A CA 1
ATOM 2924 C C . GLY A 1 379 ? -4.449 17.260 3.851 1.00 77.56 379 GLY A C 1
ATOM 2925 O O . GLY A 1 379 ? -3.698 17.175 2.882 1.00 77.56 379 GLY A O 1
ATOM 2926 N N . SER A 1 380 ? -5.014 16.181 4.407 1.00 89.69 380 SER A N 1
ATOM 2927 C CA . SER A 1 380 ? -4.960 14.836 3.824 1.00 89.69 380 SER A CA 1
ATOM 2928 C C . SER A 1 380 ? -6.350 14.355 3.412 1.00 89.69 380 SER A C 1
ATOM 2930 O O . SER A 1 380 ? -7.349 14.646 4.065 1.00 89.69 380 SER A O 1
ATOM 2932 N N . THR A 1 381 ? -6.401 13.579 2.334 1.00 94.25 381 THR A N 1
ATOM 2933 C CA . THR A 1 381 ? -7.594 12.801 1.967 1.00 94.25 381 THR A CA 1
ATOM 2934 C C . THR A 1 381 ? -7.762 11.603 2.914 1.00 94.25 381 THR A C 1
ATOM 2936 O O . THR A 1 381 ? -6.785 11.219 3.575 1.00 94.25 381 THR A O 1
ATOM 2939 N N . PRO A 1 382 ? -8.967 11.004 3.007 1.00 95.31 382 PRO A N 1
ATOM 2940 C CA . PRO A 1 382 ? -9.202 9.874 3.899 1.00 95.31 382 PRO A CA 1
ATOM 2941 C C . PRO A 1 382 ? -8.238 8.693 3.661 1.00 95.31 382 PRO A C 1
ATOM 2943 O O . PRO A 1 382 ? -7.614 8.592 2.599 1.00 95.31 382 PRO A O 1
ATOM 2946 N N . PRO A 1 383 ? -8.100 7.786 4.644 1.00 96.50 383 PRO A N 1
ATOM 2947 C CA . PRO A 1 383 ? -7.336 6.551 4.494 1.00 96.50 383 PRO A CA 1
ATOM 2948 C C . PRO A 1 383 ? -7.747 5.744 3.258 1.00 96.50 383 PRO A C 1
ATOM 2950 O O . PRO A 1 383 ? -8.927 5.704 2.925 1.00 96.50 383 PRO A O 1
ATOM 2953 N N . LEU A 1 384 ? -6.798 5.061 2.619 1.00 97.38 384 LEU A N 1
ATOM 2954 C CA . LEU A 1 384 ? -7.032 4.293 1.393 1.00 97.38 384 LEU A CA 1
ATOM 2955 C C . LEU A 1 384 ? -6.801 2.794 1.633 1.00 97.38 384 LEU A C 1
ATOM 2957 O O . LEU A 1 384 ? -5.709 2.396 2.044 1.00 97.38 384 LEU A O 1
ATOM 2961 N N . LEU A 1 385 ? -7.807 1.963 1.367 1.00 97.75 385 LEU A N 1
ATOM 2962 C CA . LEU A 1 385 ? -7.698 0.505 1.335 1.00 97.75 385 LEU A CA 1
ATOM 2963 C C . LEU A 1 385 ? -7.514 0.052 -0.117 1.00 97.75 385 LEU A C 1
ATOM 2965 O O . LEU A 1 385 ? -8.433 0.187 -0.923 1.00 97.75 385 LEU A O 1
ATOM 2969 N N . LEU A 1 386 ? -6.345 -0.505 -0.432 1.00 97.94 386 LEU A N 1
ATOM 2970 C CA . LEU A 1 386 ? -6.039 -1.070 -1.741 1.00 97.94 386 LEU A CA 1
ATOM 2971 C C . LEU A 1 386 ? -6.420 -2.552 -1.823 1.00 97.94 386 LEU A C 1
ATOM 2973 O O . LEU A 1 386 ? -6.126 -3.339 -0.919 1.00 97.94 386 LEU A O 1
ATOM 2977 N N . ALA A 1 387 ? -6.974 -2.919 -2.972 1.00 97.12 387 ALA A N 1
ATOM 2978 C CA . ALA A 1 387 ? -7.149 -4.279 -3.451 1.00 97.12 387 ALA A CA 1
ATOM 2979 C C . ALA A 1 387 ? -6.909 -4.355 -4.976 1.00 97.12 387 ALA A C 1
ATOM 2981 O O . ALA A 1 387 ? -6.783 -3.342 -5.658 1.00 97.12 387 ALA A O 1
ATOM 2982 N N . HIS A 1 388 ? -6.856 -5.569 -5.511 1.00 97.81 388 HIS A N 1
ATOM 2983 C CA . HIS A 1 388 ? -6.627 -5.897 -6.916 1.00 97.81 388 HIS A CA 1
ATOM 2984 C C . HIS A 1 388 ? -7.695 -6.904 -7.377 1.00 97.81 388 HIS A C 1
ATOM 2986 O O . HIS A 1 388 ? -7.374 -8.046 -7.723 1.00 97.81 388 HIS A O 1
ATOM 2992 N N . PRO A 1 389 ? -8.987 -6.533 -7.360 1.00 97.81 389 PRO A N 1
ATOM 2993 C CA . PRO A 1 389 ? -10.057 -7.426 -7.789 1.00 97.81 389 PRO A CA 1
ATOM 2994 C C . PRO A 1 389 ? -9.922 -7.758 -9.282 1.00 97.81 389 PRO A C 1
ATOM 2996 O O . PRO A 1 389 ? -9.590 -6.891 -10.088 1.00 97.81 389 PRO A O 1
ATOM 2999 N N . ALA A 1 390 ? -10.161 -9.015 -9.654 1.00 97.56 390 ALA A N 1
ATOM 3000 C CA . ALA A 1 390 ? -10.289 -9.450 -11.048 1.00 97.56 390 ALA A CA 1
ATOM 3001 C C . ALA A 1 390 ? -11.028 -10.790 -11.137 1.00 97.56 390 ALA A C 1
ATOM 3003 O O . ALA A 1 390 ? -11.018 -11.578 -10.187 1.00 97.56 390 ALA A O 1
ATOM 3004 N N . GLY A 1 391 ? -11.633 -11.065 -12.296 1.00 96.69 391 GLY A N 1
ATOM 3005 C CA . GLY A 1 391 ? -12.066 -12.412 -12.681 1.00 96.69 391 GLY A CA 1
ATOM 3006 C C . GLY A 1 391 ? -10.887 -13.342 -13.022 1.00 96.69 391 GLY A C 1
ATOM 3007 O O . GLY A 1 391 ? -9.729 -12.943 -12.902 1.00 96.69 391 GLY A O 1
ATOM 3008 N N . PRO A 1 392 ? -11.135 -14.611 -13.404 1.00 96.56 392 PRO A N 1
ATOM 3009 C CA . PRO A 1 392 ? -10.103 -15.464 -14.009 1.00 96.56 392 PRO A CA 1
ATOM 3010 C C . PRO A 1 392 ? -9.456 -14.765 -15.208 1.00 96.56 392 PRO A C 1
ATOM 3012 O O . PRO A 1 392 ? -10.177 -14.192 -16.021 1.00 96.56 392 PRO A O 1
ATOM 3015 N N . LEU A 1 393 ? -8.124 -14.802 -15.300 1.00 95.94 393 LEU A N 1
ATOM 3016 C CA . LEU A 1 393 ? -7.399 -14.147 -16.386 1.00 95.94 393 LEU A CA 1
ATOM 3017 C C . LEU A 1 393 ? -7.736 -14.807 -17.730 1.00 95.94 393 LEU A C 1
ATOM 3019 O O . LEU A 1 393 ? -7.691 -16.028 -17.859 1.00 95.94 393 LEU A O 1
ATOM 3023 N N . ASP A 1 394 ? -8.070 -13.977 -18.709 1.00 91.94 394 ASP A N 1
ATOM 3024 C CA . ASP A 1 394 ? -8.637 -14.343 -20.008 1.00 91.94 394 ASP A CA 1
ATOM 3025 C C . ASP A 1 394 ? -7.716 -14.013 -21.192 1.00 91.94 394 ASP A C 1
ATOM 3027 O O . ASP A 1 394 ? -8.037 -14.335 -22.334 1.00 91.94 394 ASP A O 1
ATOM 3031 N N . ILE A 1 395 ? -6.558 -13.407 -20.921 1.00 94.94 395 ILE A N 1
ATOM 3032 C CA . ILE A 1 395 ? -5.545 -13.034 -21.912 1.00 94.94 395 ILE A CA 1
ATOM 3033 C C . ILE A 1 395 ? -4.138 -13.378 -21.410 1.00 94.94 395 ILE A C 1
ATOM 3035 O O . ILE A 1 395 ? -3.886 -13.397 -20.205 1.00 94.94 395 ILE A O 1
ATOM 3039 N N . ASP A 1 396 ? -3.204 -13.615 -22.331 1.00 96.19 396 ASP A N 1
ATOM 3040 C CA . ASP A 1 396 ? -1.785 -13.754 -21.993 1.00 96.19 396 ASP A CA 1
ATOM 3041 C C . ASP A 1 396 ? -1.109 -12.377 -21.955 1.00 96.19 396 ASP A C 1
ATOM 3043 O O . ASP A 1 396 ? -0.744 -11.811 -22.989 1.00 96.19 396 ASP A O 1
ATOM 3047 N N . LEU A 1 397 ? -0.927 -11.837 -20.749 1.00 96.50 397 LEU A N 1
ATOM 3048 C CA . LEU A 1 397 ? -0.321 -10.526 -20.534 1.00 96.50 397 LEU A CA 1
ATOM 3049 C C . LEU A 1 397 ? 1.146 -10.478 -20.966 1.00 96.50 397 LEU A C 1
ATOM 3051 O O . LEU A 1 397 ? 1.635 -9.402 -21.313 1.00 96.50 397 LEU A O 1
ATOM 3055 N N . ALA A 1 398 ? 1.853 -11.612 -20.998 1.00 94.69 398 ALA A N 1
ATOM 3056 C CA . ALA A 1 398 ? 3.245 -11.634 -21.433 1.00 94.69 398 ALA A CA 1
ATOM 3057 C C . ALA A 1 398 ? 3.381 -11.227 -22.908 1.00 94.69 398 ALA A C 1
ATOM 3059 O O . ALA A 1 398 ? 4.319 -10.513 -23.261 1.00 94.69 398 ALA A O 1
ATOM 3060 N N . THR A 1 399 ? 2.409 -11.599 -23.748 1.00 94.31 399 THR A N 1
ATOM 3061 C CA . THR A 1 399 ? 2.400 -11.260 -25.184 1.00 94.31 399 THR A CA 1
ATOM 3062 C C . THR A 1 399 ? 2.188 -9.774 -25.465 1.00 94.31 399 THR A C 1
ATOM 3064 O O . THR A 1 399 ? 2.538 -9.297 -26.540 1.00 94.31 399 THR A O 1
ATOM 3067 N N . VAL A 1 400 ? 1.655 -9.031 -24.493 1.00 94.56 400 VAL A N 1
ATOM 3068 C CA . VAL A 1 400 ? 1.391 -7.586 -24.588 1.00 94.56 400 VAL A CA 1
ATOM 3069 C C . VAL A 1 400 ? 2.324 -6.764 -23.690 1.00 94.56 400 VAL A C 1
ATOM 3071 O O . VAL A 1 400 ? 2.032 -5.617 -23.358 1.00 94.56 400 VAL A O 1
ATOM 3074 N N . GLY A 1 401 ? 3.457 -7.348 -23.290 1.00 94.31 401 GLY A N 1
ATOM 3075 C CA . GLY A 1 401 ? 4.523 -6.667 -22.552 1.00 94.31 401 GLY A CA 1
ATOM 3076 C C . GLY A 1 401 ? 4.355 -6.638 -21.032 1.00 94.31 401 GLY A C 1
ATOM 3077 O O . GLY A 1 401 ? 5.205 -6.080 -20.347 1.00 94.31 401 GLY A O 1
ATOM 3078 N N . PHE A 1 402 ? 3.316 -7.266 -20.478 1.00 96.88 402 PHE A N 1
ATOM 3079 C CA . PHE A 1 402 ? 3.006 -7.305 -19.041 1.00 96.88 402 PHE A CA 1
ATOM 3080 C C . PHE A 1 402 ? 3.398 -8.652 -18.395 1.00 96.88 402 PHE A C 1
ATOM 3082 O O . PHE A 1 402 ? 2.650 -9.265 -17.626 1.00 96.88 402 PHE A O 1
ATOM 3089 N N . ALA A 1 403 ? 4.591 -9.151 -18.733 1.00 95.25 403 ALA A N 1
ATOM 3090 C CA . ALA A 1 403 ? 5.085 -10.447 -18.263 1.00 95.25 403 ALA A CA 1
ATOM 3091 C C . ALA A 1 403 ? 5.340 -10.491 -16.744 1.00 95.25 403 ALA A C 1
ATOM 3093 O O . ALA A 1 403 ? 5.238 -11.556 -16.134 1.00 95.25 403 ALA A O 1
ATOM 3094 N N . VAL A 1 404 ? 5.649 -9.350 -16.115 1.00 94.38 404 VAL A N 1
ATOM 3095 C CA . VAL A 1 404 ? 5.876 -9.267 -14.662 1.00 94.38 404 VAL A CA 1
ATOM 3096 C C . VAL A 1 404 ? 4.545 -9.369 -13.911 1.00 94.38 404 VAL A C 1
ATOM 3098 O O . VAL A 1 404 ? 4.479 -10.004 -12.856 1.00 94.38 404 VAL A O 1
ATOM 3101 N N . SER A 1 405 ? 3.476 -8.808 -14.474 1.00 94.88 405 SER A N 1
ATOM 3102 C CA . SER A 1 405 ? 2.117 -8.882 -13.937 1.00 94.88 405 SER A CA 1
ATOM 3103 C C . SER A 1 405 ? 1.418 -10.214 -14.203 1.00 94.88 405 SER A C 1
ATOM 3105 O O . SER A 1 405 ? 0.524 -10.566 -13.434 1.00 94.88 405 SER A O 1
ATOM 3107 N N . GLN A 1 406 ? 1.822 -10.988 -15.217 1.00 96.56 406 GLN A N 1
ATOM 3108 C CA . GLN A 1 406 ? 1.166 -12.249 -15.603 1.00 96.56 406 GLN A CA 1
ATOM 3109 C C . GLN A 1 406 ? 0.901 -13.208 -14.418 1.00 96.56 406 GLN A C 1
ATOM 3111 O O . GLN A 1 406 ? -0.255 -13.599 -14.225 1.00 96.56 406 GLN A O 1
ATOM 3116 N N . PRO A 1 407 ? 1.884 -13.564 -13.558 1.00 96.06 407 PRO A N 1
ATOM 3117 C CA . PRO A 1 407 ? 1.638 -14.495 -12.452 1.00 96.06 407 PRO A CA 1
ATOM 3118 C C . PRO A 1 407 ? 0.677 -13.928 -11.401 1.00 96.06 407 PRO A C 1
ATOM 3120 O O . PRO A 1 407 ? -0.120 -14.657 -10.812 1.00 96.06 407 PRO A O 1
ATOM 3123 N N . PHE A 1 408 ? 0.750 -12.617 -11.161 1.00 94.25 408 PHE A N 1
ATOM 3124 C CA . PHE A 1 408 ? -0.106 -11.927 -10.204 1.00 94.25 408 PHE A CA 1
ATOM 3125 C C . PHE A 1 408 ? -1.546 -11.814 -10.716 1.00 94.25 408 PHE A C 1
ATOM 3127 O O . PHE A 1 408 ? -2.488 -12.110 -9.982 1.00 94.25 408 PHE A O 1
ATOM 3134 N N . ALA A 1 409 ? -1.723 -11.454 -11.987 1.00 94.50 409 ALA A N 1
ATOM 3135 C CA . ALA A 1 409 ? -3.022 -11.345 -12.637 1.00 94.50 409 ALA A CA 1
ATOM 3136 C C . ALA A 1 409 ? -3.744 -12.698 -12.732 1.00 94.50 409 ALA A C 1
ATOM 3138 O O . ALA A 1 409 ? -4.958 -12.755 -12.548 1.00 94.50 409 ALA A O 1
ATOM 3139 N N . ALA A 1 410 ? -3.000 -13.789 -12.937 1.00 95.56 410 ALA A N 1
ATOM 3140 C CA . ALA A 1 410 ? -3.533 -15.151 -12.948 1.00 95.56 410 ALA A CA 1
ATOM 3141 C C . ALA A 1 410 ? -3.844 -15.714 -11.543 1.00 95.56 410 ALA A C 1
ATOM 3143 O O . ALA A 1 410 ? -4.442 -16.785 -11.418 1.00 95.56 410 ALA A O 1
ATOM 3144 N N . SER A 1 411 ? -3.443 -15.025 -10.469 1.00 96.19 411 SER A N 1
ATOM 3145 C CA . SER A 1 411 ? -3.619 -15.507 -9.098 1.00 96.19 411 SER A CA 1
ATOM 3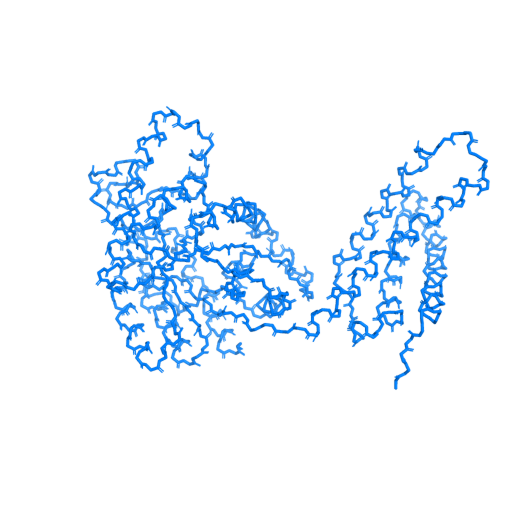146 C C . SER A 1 411 ? -5.093 -15.651 -8.721 1.00 96.19 411 SER A C 1
ATOM 3148 O O . SER A 1 411 ? -5.873 -14.706 -8.845 1.00 96.19 411 SER A O 1
ATOM 3150 N N . THR A 1 412 ? -5.444 -16.798 -8.121 1.00 96.31 412 THR A N 1
ATOM 3151 C CA . THR A 1 412 ? -6.797 -17.052 -7.580 1.00 96.31 412 THR A CA 1
ATOM 3152 C C . THR A 1 412 ? -7.202 -16.090 -6.453 1.00 96.31 412 THR A C 1
ATOM 3154 O O . THR A 1 412 ? -8.362 -16.041 -6.029 1.00 96.31 412 THR A O 1
ATOM 3157 N N . TRP A 1 413 ? -6.241 -15.336 -5.914 1.00 96.19 413 TRP A N 1
ATOM 3158 C CA . TRP A 1 413 ? -6.519 -14.325 -4.910 1.00 96.19 413 TRP A CA 1
ATOM 3159 C C . TRP A 1 413 ? -7.242 -13.108 -5.473 1.00 96.19 413 TRP A C 1
ATOM 3161 O O . TRP A 1 413 ? -8.060 -12.553 -4.747 1.00 96.19 413 TRP A O 1
ATOM 3171 N N . ARG A 1 414 ? -7.053 -12.732 -6.745 1.00 97.19 414 ARG A N 1
ATOM 3172 C CA . ARG A 1 414 ? -7.757 -11.568 -7.313 1.00 97.19 414 ARG A CA 1
ATOM 3173 C C . ARG A 1 414 ? -9.278 -11.752 -7.307 1.00 97.19 414 ARG A C 1
ATOM 3175 O O . ARG A 1 414 ? -10.017 -10.819 -7.000 1.00 97.19 414 ARG A O 1
ATOM 3182 N N . GLN A 1 415 ? -9.754 -12.980 -7.518 1.00 97.25 415 GLN A N 1
ATOM 3183 C CA . GLN A 1 415 ? -11.176 -13.330 -7.417 1.00 97.25 415 GLN A CA 1
ATOM 3184 C C . GLN A 1 415 ? -11.642 -13.360 -5.952 1.00 97.25 415 GLN A C 1
ATOM 3186 O O . GLN A 1 415 ? -12.804 -13.080 -5.664 1.00 97.25 415 GLN A O 1
ATOM 3191 N N . ARG A 1 416 ? -10.756 -13.697 -5.002 1.00 97.19 416 ARG A N 1
ATOM 3192 C CA . ARG A 1 416 ? -11.064 -13.622 -3.562 1.00 97.19 416 ARG A CA 1
ATOM 3193 C C . ARG A 1 416 ? -11.179 -12.177 -3.088 1.00 97.19 416 ARG A C 1
ATOM 3195 O O . ARG A 1 416 ? -12.088 -11.891 -2.320 1.00 97.19 416 ARG A O 1
ATOM 3202 N N . GLU A 1 417 ? -10.299 -11.290 -3.547 1.00 97.44 417 GLU A N 1
ATOM 3203 C CA . GLU A 1 417 ? -10.377 -9.854 -3.255 1.00 97.44 417 GLU A CA 1
ATOM 3204 C C . GLU A 1 417 ? -11.636 -9.236 -3.862 1.00 97.44 417 GLU A C 1
ATOM 3206 O O . GLU A 1 417 ? -12.325 -8.474 -3.188 1.00 97.44 417 GLU A O 1
ATOM 3211 N N . TRP A 1 418 ? -11.994 -9.638 -5.087 1.00 97.06 418 TRP A N 1
ATOM 3212 C CA . TRP A 1 418 ? -13.247 -9.227 -5.718 1.00 97.06 418 TRP A CA 1
ATOM 3213 C C . TRP A 1 418 ? -14.466 -9.568 -4.854 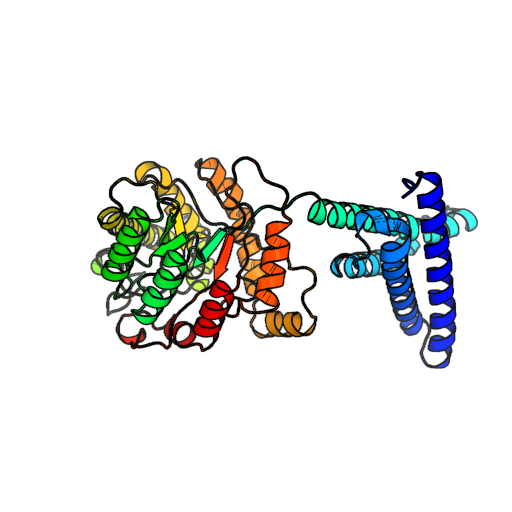1.00 97.06 418 TRP A C 1
ATOM 3215 O O . TRP A 1 418 ? -15.243 -8.674 -4.531 1.00 97.06 418 TRP A O 1
ATOM 3225 N N . ARG A 1 419 ? -14.593 -10.820 -4.397 1.00 96.88 419 ARG A N 1
ATOM 3226 C CA . ARG A 1 419 ? -15.684 -11.226 -3.490 1.00 96.88 419 ARG A CA 1
ATOM 3227 C C . ARG A 1 419 ? -15.627 -10.490 -2.152 1.00 96.88 419 ARG A C 1
ATOM 3229 O O . ARG A 1 419 ? -16.642 -10.005 -1.680 1.00 96.88 419 ARG A O 1
ATOM 3236 N N . ALA A 1 420 ? -14.440 -10.364 -1.558 1.00 95.44 420 ALA A N 1
ATOM 3237 C CA . ALA A 1 420 ? -14.285 -9.722 -0.255 1.00 95.44 420 ALA A CA 1
ATOM 3238 C C . ALA A 1 420 ? -14.713 -8.244 -0.264 1.00 95.44 420 ALA A C 1
ATOM 3240 O O . ALA A 1 420 ? -15.277 -7.776 0.720 1.00 95.44 420 ALA A O 1
ATOM 3241 N N . LEU A 1 421 ? -14.484 -7.524 -1.367 1.00 95.44 421 LEU A N 1
ATOM 3242 C CA . LEU A 1 421 ? -14.943 -6.142 -1.524 1.00 95.44 421 LEU A CA 1
ATOM 3243 C C . LEU A 1 421 ? -16.456 -6.012 -1.721 1.00 95.44 421 LEU A C 1
ATOM 3245 O O . LEU A 1 421 ? -17.005 -4.967 -1.392 1.00 95.44 421 LEU A O 1
ATOM 3249 N N . GLN A 1 422 ? -17.144 -7.034 -2.242 1.00 93.19 422 GLN A N 1
ATOM 3250 C CA . GLN A 1 422 ? -18.610 -7.005 -2.342 1.00 93.19 422 GLN A CA 1
ATOM 3251 C C . GLN A 1 422 ? -19.267 -6.982 -0.952 1.00 93.19 422 GLN A C 1
ATOM 3253 O O . GLN A 1 422 ? -20.316 -6.359 -0.776 1.00 93.19 422 GLN A O 1
ATOM 3258 N N . ASP A 1 423 ? -18.616 -7.614 0.028 1.00 88.19 423 ASP A N 1
ATOM 3259 C CA . ASP A 1 423 ? -19.105 -7.755 1.402 1.00 88.19 423 ASP A CA 1
ATOM 3260 C C . ASP A 1 423 ? -18.650 -6.621 2.342 1.00 88.19 423 ASP A C 1
ATOM 3262 O O . ASP A 1 423 ? -19.206 -6.477 3.436 1.00 88.19 423 ASP A O 1
ATOM 3266 N N . LEU A 1 424 ? -17.646 -5.828 1.939 1.00 84.62 424 LEU A N 1
ATOM 3267 C CA . LEU A 1 424 ? -17.059 -4.730 2.722 1.00 84.62 424 LEU A CA 1
ATOM 3268 C C . LEU A 1 424 ? -17.793 -3.403 2.493 1.00 84.62 424 LEU A C 1
ATOM 3270 O O . LEU A 1 424 ? -18.234 -2.808 3.497 1.00 84.62 424 LEU A O 1
#

Radius of gyration: 26.34 Å; Cα contacts (8 Å, |Δi|>4): 666; chains: 1; bounding box: 53×50×80 Å

pLDDT: mean 92.43, std 7.08, range [40.03, 98.75]

Nearest PDB structures (foldseek):
  7vi8-assembly1_A  TM=7.592E-01  e=4.261E-09  Klebsiella pneumoniae subsp. pneumoniae MGH 78578
  2i5i-assembly1_A  TM=7.161E-01  e=4.723E-09  Enterococcus faecalis V583
  8jqf-assembly1_A  TM=7.108E-01  e=1.144E-07  Cyclobacterium marinum
  8jqf-assembly1_B  TM=6.982E-01  e=1.913E-07  Cyclobacterium marinum
  7trj-assembly1_C  TM=2.090E-01  e=1.767E+00  Homo sapiens

Mean predicted aligned error: 6.21 Å

Foldseek 3Di:
DDDQDPVNLVVLLVVLLVVLVVQLVVQLVVVVVPDPSVVSNLVSLLRSLVSSQQSCCQTNLCVLQVSDGFFCVLSVVLSVVLVCCLVCVLVVDDPPDDPVVSVVCSVVVSSVVNVVSSVVSSVLNNLLVVFFDQAAEEAEDQQQAPQLLVLVLVCLLLVLHQEYEAPLQHPRRVVSLVSVVVSCVVVVSYYYAHAAEQDWFAFLADLVLQVPQADPVRIGHDHLVNLLVLLVDPPPPPVNVSNLVNLLRRLVSSLVSVCVRVPLDAHEYAYDLRSCLRVSNVVSCLVCCPVSRHAAYEAAQADDFGPFDPVVVVVLVVVCLVVQNVVSNVSRVVSVVVCVVSNHEYAPHEDQSSPPLQCADRRVVRRSSVQRSDDDDPRYDGYYYYDHAGDAGDDQSVVRTNPVCRVSNNDPSNPRRSVRSSVD